Protein AF-A0A819YJ44-F1 (afdb_monomer_lite)

Structure (mmCIF, N/CA/C/O backbone):
data_AF-A0A819YJ44-F1
#
_entry.id   AF-A0A819YJ44-F1
#
loop_
_atom_site.group_PDB
_atom_site.id
_atom_site.type_symbol
_atom_site.label_atom_id
_atom_site.label_alt_id
_atom_site.label_comp_id
_atom_site.label_asym_id
_atom_site.label_entity_id
_atom_site.label_seq_id
_atom_site.pdbx_PDB_ins_code
_atom_site.Cartn_x
_atom_site.Cartn_y
_atom_site.Cartn_z
_atom_site.occupancy
_atom_site.B_iso_or_equiv
_atom_site.auth_seq_id
_atom_site.auth_comp_id
_atom_site.auth_asym_id
_atom_site.auth_atom_id
_atom_site.pdbx_PDB_model_num
ATOM 1 N N . MET A 1 1 ? -29.819 17.608 17.750 1.00 32.69 1 MET A N 1
ATOM 2 C CA . MET A 1 1 ? -30.001 16.929 19.052 1.00 32.69 1 MET A CA 1
ATOM 3 C C . MET A 1 1 ? -28.838 17.330 19.935 1.00 32.69 1 MET A C 1
ATOM 5 O O . MET A 1 1 ? -27.709 17.227 19.479 1.00 32.69 1 MET A O 1
ATOM 9 N N . ILE A 1 2 ? -29.112 17.886 21.115 1.00 25.38 2 ILE A N 1
ATOM 10 C CA . ILE A 1 2 ? -28.086 18.348 22.059 1.00 25.38 2 ILE A CA 1
ATOM 11 C C . ILE A 1 2 ? -27.349 17.105 22.568 1.00 25.38 2 ILE A C 1
ATOM 13 O O . ILE A 1 2 ? -27.968 16.227 23.162 1.00 25.38 2 ILE A O 1
ATOM 17 N N . VAL A 1 3 ? -26.062 16.992 22.245 1.00 29.11 3 VAL A N 1
ATOM 18 C CA . VAL A 1 3 ? -25.193 15.925 22.747 1.00 29.11 3 VAL A CA 1
ATOM 19 C C . VAL A 1 3 ? -24.776 16.339 24.156 1.00 29.11 3 VAL A C 1
ATOM 21 O O . VAL A 1 3 ? -24.096 17.350 24.314 1.00 29.11 3 VAL A O 1
ATOM 24 N N . ASN A 1 4 ? -25.252 15.611 25.167 1.00 36.81 4 ASN A N 1
ATOM 25 C CA . ASN A 1 4 ? -24.844 15.807 26.558 1.00 36.81 4 ASN A CA 1
ATOM 26 C C . ASN A 1 4 ? -23.360 15.450 26.748 1.00 36.81 4 ASN A C 1
ATOM 28 O O . ASN A 1 4 ? -22.785 14.692 25.965 1.00 36.81 4 ASN A O 1
ATOM 32 N N . ASP A 1 5 ? -22.751 16.009 27.794 1.00 37.88 5 ASP A N 1
ATOM 33 C CA . ASP A 1 5 ? -21.353 15.787 28.161 1.00 37.88 5 ASP A CA 1
ATOM 34 C C . ASP A 1 5 ? -21.098 14.302 28.528 1.00 37.88 5 ASP A C 1
ATOM 36 O O . ASP A 1 5 ? -21.662 13.803 29.507 1.00 37.88 5 ASP A O 1
ATOM 40 N N . PRO A 1 6 ? -20.230 13.575 27.794 1.00 41.34 6 PRO A N 1
ATOM 41 C CA . PRO A 1 6 ? -19.946 12.159 28.047 1.00 41.34 6 PRO A CA 1
ATOM 42 C C . PRO A 1 6 ? -19.244 11.878 29.391 1.00 41.34 6 PRO A C 1
ATOM 44 O O . PRO A 1 6 ? -19.090 10.711 29.769 1.00 41.34 6 PRO A O 1
ATOM 47 N N . THR A 1 7 ? -18.801 12.905 30.125 1.00 40.75 7 THR A N 1
ATOM 48 C CA . THR A 1 7 ? -18.284 12.753 31.497 1.00 40.75 7 THR A CA 1
ATOM 49 C C . THR A 1 7 ? -19.400 12.671 32.543 1.00 40.75 7 THR A C 1
ATOM 51 O O . THR A 1 7 ? -19.252 11.974 33.552 1.00 40.75 7 THR A O 1
ATOM 54 N N . GLU A 1 8 ? -20.549 13.299 32.287 1.00 42.69 8 GLU A N 1
ATOM 55 C CA . GLU A 1 8 ? -21.705 13.288 33.185 1.00 42.69 8 GLU A CA 1
ATOM 56 C C . GLU A 1 8 ? -22.447 11.946 33.124 1.00 42.69 8 GLU A C 1
ATOM 58 O O . GLU A 1 8 ? -22.851 11.409 34.157 1.00 42.69 8 GLU A O 1
ATOM 63 N N . ASP A 1 9 ?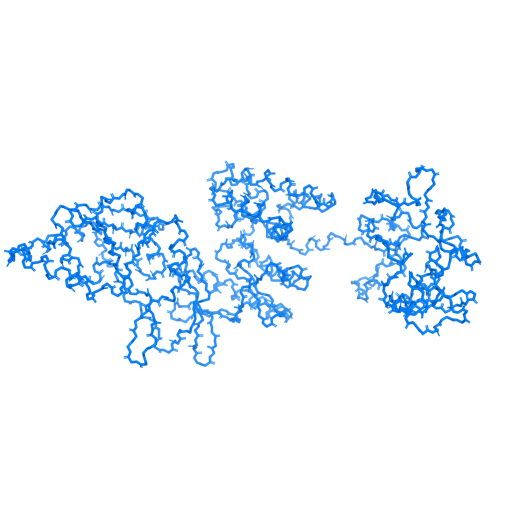 -22.485 11.316 31.946 1.00 47.03 9 ASP A N 1
ATOM 64 C CA . ASP A 1 9 ? -22.997 9.952 31.773 1.00 47.03 9 ASP A CA 1
ATOM 65 C C . ASP A 1 9 ? -22.186 8.923 32.570 1.00 47.03 9 ASP A C 1
ATOM 67 O O . ASP A 1 9 ? -22.764 8.055 33.222 1.00 47.03 9 ASP A O 1
ATOM 71 N N . PHE A 1 10 ? -20.854 9.041 32.611 1.00 46.16 10 PHE A N 1
ATOM 72 C CA . PHE A 1 10 ? -20.003 8.133 33.392 1.00 46.16 10 PHE A CA 1
ATOM 73 C C . PHE A 1 10 ? -20.275 8.240 34.899 1.00 46.16 10 PHE A C 1
ATOM 75 O O . PHE A 1 10 ? -20.336 7.233 35.608 1.00 46.16 10 PHE A O 1
ATOM 82 N N . LYS A 1 11 ? -20.502 9.460 35.390 1.00 45.78 11 LYS A N 1
ATOM 83 C CA . LYS A 1 11 ? -20.837 9.721 36.792 1.00 45.78 11 LYS A CA 1
ATOM 84 C C . LYS A 1 11 ? -22.245 9.222 37.144 1.00 45.78 11 LYS A C 1
ATOM 86 O O . LYS A 1 11 ? -22.407 8.533 38.146 1.00 45.78 11 LYS A O 1
ATOM 91 N N . ASN A 1 12 ? -23.227 9.457 36.273 1.00 46.62 12 ASN A N 1
ATOM 92 C CA . ASN A 1 12 ? -24.599 8.961 36.424 1.00 46.62 12 ASN A CA 1
ATOM 93 C C . ASN A 1 12 ? -24.676 7.427 36.390 1.00 46.62 12 ASN A C 1
ATOM 95 O O . ASN A 1 12 ? -25.443 6.818 37.137 1.00 46.62 12 ASN A O 1
ATOM 99 N N . ILE A 1 13 ? -23.836 6.793 35.569 1.00 46.38 13 ILE A N 1
ATOM 100 C CA . ILE A 1 13 ? -23.635 5.344 35.540 1.00 46.38 13 ILE A CA 1
ATOM 101 C C . ILE A 1 13 ? -23.104 4.864 36.906 1.00 46.38 13 ILE A C 1
ATOM 103 O O . ILE A 1 13 ? -23.692 3.963 37.507 1.00 46.38 13 ILE A O 1
ATOM 107 N N . ILE A 1 14 ? -22.072 5.517 37.459 1.00 45.47 14 ILE A N 1
ATOM 108 C CA . ILE A 1 14 ? -21.536 5.237 38.808 1.00 45.47 14 ILE A CA 1
ATOM 109 C C . ILE A 1 14 ? -22.587 5.431 39.915 1.00 45.47 14 ILE A C 1
ATOM 111 O O . ILE A 1 14 ? -22.664 4.614 40.839 1.00 45.47 14 ILE A O 1
ATOM 115 N N . ASP A 1 15 ? -23.450 6.436 39.812 1.00 45.44 15 ASP A N 1
ATOM 116 C CA . ASP A 1 15 ? -24.480 6.711 40.817 1.00 45.44 15 ASP A CA 1
ATOM 117 C C . ASP A 1 15 ? -25.657 5.718 40.749 1.00 45.44 15 ASP A C 1
ATOM 119 O O . ASP A 1 15 ? -26.111 5.208 41.783 1.00 45.44 15 ASP A O 1
ATOM 123 N N . ALA A 1 16 ? -26.096 5.333 39.545 1.00 43.88 16 ALA A N 1
ATOM 124 C CA . ALA A 1 16 ? -27.053 4.240 39.347 1.00 43.88 16 ALA A CA 1
ATOM 125 C C . ALA A 1 16 ? -26.501 2.909 39.895 1.00 43.88 16 ALA A C 1
ATOM 127 O O . ALA A 1 16 ? -27.213 2.140 40.553 1.00 43.88 16 ALA A O 1
ATOM 128 N N . PHE A 1 17 ? -25.197 2.685 39.721 1.00 41.00 17 PHE A N 1
ATOM 129 C CA . PHE A 1 17 ? -24.466 1.549 40.267 1.00 41.00 17 PHE A CA 1
ATOM 130 C C . PHE A 1 17 ? -24.429 1.537 41.810 1.00 41.00 17 PHE A C 1
ATOM 132 O O . PHE A 1 17 ? -24.534 0.472 42.429 1.00 41.00 17 PHE A O 1
ATOM 139 N N . VAL A 1 18 ? -24.307 2.685 42.482 1.00 40.09 18 VAL A N 1
ATOM 140 C CA . VAL A 1 18 ? -24.314 2.764 43.958 1.00 40.09 18 VAL A CA 1
ATOM 141 C C . VAL A 1 18 ? -25.650 2.290 44.547 1.00 40.09 18 VAL A C 1
ATOM 143 O O . VAL A 1 18 ? -25.655 1.590 45.566 1.00 40.09 18 VAL A O 1
ATOM 146 N N . LYS A 1 19 ? -26.771 2.585 43.884 1.00 44.44 19 LYS A N 1
ATOM 147 C CA . LYS A 1 19 ? -28.128 2.301 44.380 1.00 44.44 19 LYS A CA 1
ATOM 148 C C . LYS A 1 19 ? -28.474 0.804 44.440 1.00 44.44 19 LYS A C 1
ATOM 150 O O . LYS A 1 19 ? -29.127 0.379 45.388 1.00 44.44 19 LYS A O 1
ATOM 155 N N . ILE A 1 20 ? -27.994 0.002 43.486 1.00 40.47 20 ILE A N 1
ATOM 156 C CA . ILE A 1 20 ? -28.318 -1.438 43.349 1.00 40.47 20 ILE A CA 1
ATOM 157 C C . ILE A 1 20 ? -27.566 -2.312 44.375 1.00 40.47 20 ILE A C 1
ATOM 159 O O . ILE A 1 20 ? -28.017 -3.380 44.765 1.00 40.47 20 ILE A O 1
ATOM 163 N N . SER A 1 21 ? -26.423 -1.836 44.863 1.00 38.44 21 SER A N 1
ATOM 164 C CA . SER A 1 21 ? -25.442 -2.635 45.611 1.00 38.44 21 SER A CA 1
ATOM 165 C C . SER A 1 21 ? -25.675 -2.818 47.119 1.00 38.44 21 SER A C 1
ATOM 167 O O . SER A 1 21 ? -24.825 -3.388 47.799 1.00 38.44 21 SER A O 1
ATOM 169 N N . LYS A 1 22 ? -26.775 -2.304 47.675 1.00 47.81 22 LYS A N 1
ATOM 170 C CA . LYS A 1 22 ? -27.015 -2.294 49.132 1.00 47.81 22 LYS A CA 1
ATOM 171 C C . LYS A 1 22 ? -27.562 -3.618 49.704 1.00 47.81 22 LYS A C 1
ATOM 173 O O . LYS A 1 22 ? -27.943 -3.636 50.868 1.00 47.81 22 LYS A O 1
ATOM 178 N N . THR A 1 23 ? -27.634 -4.703 48.929 1.00 49.06 23 THR A N 1
ATOM 179 C CA . THR A 1 23 ? -28.519 -5.845 49.248 1.00 49.06 23 THR A CA 1
ATOM 180 C C . THR A 1 23 ? -27.879 -7.241 49.342 1.00 49.06 23 THR A C 1
ATOM 182 O O . THR A 1 23 ? -28.632 -8.193 49.525 1.00 49.06 23 THR A O 1
ATOM 185 N N . ARG A 1 24 ? -26.548 -7.435 49.260 1.00 49.00 24 ARG A N 1
ATOM 186 C CA . ARG A 1 24 ? -25.939 -8.794 49.306 1.00 49.00 24 ARG A CA 1
ATOM 187 C C . ARG A 1 24 ? -24.632 -8.905 50.108 1.00 49.00 24 ARG A C 1
ATOM 189 O O . ARG A 1 24 ? -23.922 -7.915 50.268 1.00 49.00 24 ARG A O 1
ATOM 196 N N . SER A 1 25 ? -24.340 -10.117 50.604 1.00 53.00 25 SER A N 1
ATOM 197 C CA . SER A 1 25 ? -23.188 -10.460 51.459 1.00 53.00 25 SER A CA 1
ATOM 198 C C . SER A 1 25 ? -21.931 -10.861 50.655 1.00 53.00 25 SER A C 1
ATOM 200 O O . SER A 1 25 ? -22.026 -11.467 49.589 1.00 53.00 25 SER A O 1
ATOM 202 N N . GLU A 1 26 ? -20.728 -10.545 51.150 1.00 44.69 26 GLU A N 1
ATOM 203 C CA . GLU A 1 26 ? -19.455 -10.723 50.414 1.00 44.69 26 GLU A CA 1
ATOM 204 C C . GLU A 1 26 ? -19.106 -12.192 50.081 1.00 44.69 26 GLU A C 1
ATOM 206 O O . GLU A 1 26 ? -18.538 -12.462 49.021 1.00 44.69 26 GLU A O 1
ATOM 211 N N . ASN A 1 27 ? -19.492 -13.153 50.929 1.00 47.44 27 ASN A N 1
ATOM 212 C CA . ASN A 1 27 ? -19.113 -14.568 50.782 1.00 47.44 27 ASN A CA 1
ATOM 213 C C . ASN A 1 27 ? -19.907 -15.310 49.695 1.00 47.44 27 ASN A C 1
ATOM 215 O O . ASN A 1 27 ? -19.327 -16.082 48.931 1.00 47.44 27 ASN A O 1
ATOM 219 N N . GLU A 1 28 ? -21.213 -15.054 49.579 1.00 54.12 28 GLU A N 1
ATOM 220 C CA . GLU A 1 28 ? -22.042 -15.604 48.491 1.00 54.12 28 GLU A CA 1
ATOM 221 C C . GLU A 1 28 ? -21.553 -15.088 47.136 1.00 54.12 28 GLU A C 1
ATOM 223 O O . GLU A 1 28 ? -21.461 -15.828 46.155 1.00 54.12 28 GLU A O 1
ATOM 228 N N . THR A 1 29 ? -21.131 -13.825 47.120 1.00 53.34 29 THR A N 1
ATOM 229 C CA . THR A 1 29 ? -20.695 -13.154 45.905 1.00 53.34 29 THR A CA 1
ATOM 230 C C . THR A 1 29 ? -19.343 -13.675 45.406 1.00 53.34 29 THR A C 1
ATOM 232 O O . THR A 1 29 ? -19.130 -13.696 44.202 1.00 53.34 29 THR A O 1
ATOM 235 N N . SER A 1 30 ? -18.440 -14.153 46.275 1.00 46.59 30 SER A N 1
ATOM 236 C CA . SER A 1 30 ? -17.127 -14.693 45.870 1.00 46.59 30 SER A CA 1
ATOM 237 C C . SER A 1 30 ? -17.207 -16.074 45.192 1.00 46.59 30 SER A C 1
ATOM 239 O O . SER A 1 30 ? -16.501 -16.318 44.212 1.00 46.59 30 SER A O 1
ATOM 241 N N . LEU A 1 31 ? -18.090 -16.966 45.655 1.00 56.47 31 LEU A N 1
ATOM 242 C CA . LEU A 1 31 ? -18.312 -18.276 45.023 1.00 56.47 31 LEU A CA 1
ATOM 243 C C . LEU A 1 31 ? -19.115 -18.144 43.718 1.00 56.47 31 LEU A C 1
ATOM 245 O O . LEU A 1 31 ? -18.795 -18.786 42.715 1.00 56.47 31 LEU A O 1
ATOM 249 N N . GLU A 1 32 ? -20.130 -17.274 43.709 1.00 54.31 32 GLU A N 1
ATOM 250 C CA . GLU A 1 32 ? -20.880 -16.919 42.501 1.00 54.31 32 GLU A CA 1
ATOM 251 C C . GLU A 1 32 ? -19.960 -16.237 41.474 1.00 54.31 32 GLU A C 1
ATOM 253 O O . GLU A 1 32 ? -20.043 -16.552 40.292 1.00 54.31 32 GLU A O 1
ATOM 258 N N . PHE A 1 33 ? -19.005 -15.408 41.918 1.00 49.88 33 PHE A N 1
ATOM 259 C CA . PHE A 1 33 ? -17.964 -14.777 41.095 1.00 49.88 33 PHE A CA 1
ATOM 260 C C . PHE A 1 33 ? -17.072 -15.798 40.383 1.00 49.88 33 PHE A C 1
ATOM 262 O O . PHE A 1 33 ? -16.877 -15.694 39.173 1.00 49.88 33 PHE A O 1
ATOM 269 N N . ASP A 1 34 ? -16.561 -16.815 41.082 1.00 52.28 34 ASP A N 1
ATOM 270 C CA . ASP A 1 34 ? -15.731 -17.845 40.446 1.00 52.28 34 ASP A CA 1
ATOM 271 C C . ASP A 1 34 ? -16.539 -18.738 39.487 1.00 52.28 34 ASP A C 1
ATOM 273 O O . ASP A 1 34 ? -16.013 -19.173 38.458 1.00 52.28 34 ASP A O 1
ATOM 277 N N . ASN A 1 35 ? -17.823 -18.974 39.770 1.00 55.66 35 ASN A N 1
ATOM 278 C CA . ASN A 1 35 ? -18.723 -19.710 38.879 1.00 55.66 35 ASN A CA 1
ATOM 279 C C . ASN A 1 35 ? -19.142 -18.881 37.653 1.00 55.66 35 ASN A C 1
ATOM 281 O O . ASN A 1 35 ? -19.182 -19.415 36.543 1.00 55.66 35 ASN A O 1
ATOM 285 N N . HIS A 1 36 ? -19.384 -17.577 37.814 1.00 50.72 36 HIS A N 1
ATOM 286 C CA . HIS A 1 36 ? -19.665 -16.663 36.707 1.00 50.72 36 HIS A CA 1
ATOM 287 C C . HIS A 1 36 ? -18.451 -16.492 35.810 1.00 50.72 36 HIS A C 1
ATOM 289 O O . HIS A 1 36 ? -18.590 -16.578 34.592 1.00 50.72 36 HIS A O 1
ATOM 295 N N . LEU A 1 37 ? -17.263 -16.344 36.404 1.00 44.88 37 LEU A N 1
ATOM 296 C CA . LEU A 1 37 ? -16.010 -16.376 35.670 1.00 44.88 37 LEU A CA 1
ATOM 297 C C . LEU A 1 37 ? -15.891 -17.675 34.891 1.00 44.88 37 LEU A C 1
ATOM 299 O O . LEU A 1 37 ? -15.650 -17.606 33.707 1.00 44.88 37 LEU A O 1
ATOM 303 N N . LYS A 1 38 ? -16.118 -18.856 35.472 1.00 49.31 38 LYS A N 1
ATOM 304 C CA . LYS A 1 38 ? -16.068 -20.123 34.712 1.00 49.31 38 LYS A CA 1
ATOM 305 C C . LYS A 1 38 ? -17.099 -20.202 33.575 1.00 49.31 38 LYS A C 1
ATOM 307 O O . LYS A 1 38 ? -16.804 -20.811 32.555 1.00 49.31 38 LYS A O 1
ATOM 312 N N . LYS A 1 39 ? -18.271 -19.576 33.734 1.00 46.00 39 LYS A N 1
ATOM 313 C CA . LYS A 1 39 ? -19.347 -19.530 32.728 1.00 46.00 39 LYS A CA 1
ATOM 314 C C . LYS A 1 39 ? -19.077 -18.533 31.588 1.00 46.00 39 LYS A C 1
ATOM 316 O O . LYS A 1 39 ? -19.486 -18.798 30.466 1.00 46.00 39 LYS A O 1
ATOM 321 N N . PHE A 1 40 ? -18.391 -17.420 31.866 1.00 41.50 40 PHE A N 1
ATOM 322 C CA . PHE A 1 40 ? -17.994 -16.397 30.881 1.00 41.50 40 PHE A CA 1
ATOM 323 C C . PHE A 1 40 ? -16.546 -16.571 30.356 1.00 41.50 40 PHE A C 1
ATOM 325 O O . PHE A 1 40 ? -16.212 -16.056 29.295 1.00 41.50 40 PHE A O 1
ATOM 332 N N . ASN A 1 41 ? -15.689 -17.343 31.041 1.00 38.19 41 ASN A N 1
ATOM 333 C CA . ASN A 1 41 ? -14.279 -17.615 30.695 1.00 38.19 41 ASN A CA 1
ATOM 334 C C . ASN A 1 41 ? -14.094 -18.628 29.553 1.00 38.19 41 ASN A C 1
ATOM 336 O O . ASN A 1 41 ? -12.985 -19.131 29.370 1.00 38.19 41 ASN A O 1
ATOM 340 N N . SER A 1 42 ? -15.106 -18.900 28.724 1.00 38.72 42 SER A N 1
ATOM 341 C CA . SER A 1 42 ? -14.782 -19.373 27.370 1.00 38.72 42 SER A CA 1
ATOM 342 C C . SER A 1 42 ? -14.017 -18.296 26.583 1.00 38.72 42 SER A C 1
ATOM 344 O O . SER A 1 42 ? -13.319 -18.626 25.627 1.00 38.72 42 SER A O 1
ATOM 346 N N . GLN A 1 43 ? -14.058 -17.032 27.027 1.00 40.94 43 GLN A N 1
ATOM 347 C CA . GLN A 1 43 ? -13.359 -15.918 26.397 1.00 40.94 43 GLN A CA 1
ATOM 348 C C . GLN A 1 43 ? -12.192 -15.406 27.260 1.00 40.94 43 GLN A C 1
ATOM 350 O O . GLN A 1 43 ? -12.318 -14.538 28.116 1.00 40.94 43 GLN A O 1
ATOM 355 N N . ILE A 1 44 ? -11.022 -15.969 26.936 1.00 39.91 44 ILE A N 1
ATOM 356 C CA . ILE A 1 44 ? -9.655 -15.473 27.170 1.00 39.91 44 ILE A CA 1
ATOM 357 C C . ILE A 1 44 ? -9.135 -15.559 28.617 1.00 39.91 44 ILE A C 1
ATOM 359 O O . ILE A 1 44 ? -9.060 -14.590 29.369 1.00 39.91 44 ILE A O 1
ATOM 363 N N . THR A 1 45 ? -8.587 -16.731 28.945 1.00 31.62 45 THR A N 1
ATOM 364 C CA . THR A 1 45 ? -7.471 -16.858 29.895 1.00 31.62 45 THR A CA 1
ATOM 365 C C . THR A 1 45 ? -6.185 -17.073 29.097 1.00 31.62 45 THR A C 1
ATOM 367 O O . THR A 1 45 ? -6.107 -18.022 28.324 1.00 31.62 45 THR A O 1
ATOM 370 N N . TYR A 1 46 ? -5.170 -16.220 29.274 1.00 34.88 46 TYR A N 1
ATOM 371 C CA . TYR A 1 46 ? -3.814 -16.522 28.803 1.00 34.88 46 TYR A CA 1
ATOM 372 C C . TYR A 1 46 ? -2.795 -16.313 29.920 1.00 34.88 46 TYR A C 1
ATOM 374 O O . TYR A 1 46 ? -2.799 -15.300 30.629 1.00 34.88 46 TYR A O 1
ATOM 382 N N . THR A 1 47 ? -1.939 -17.314 30.087 1.00 35.19 47 THR A N 1
ATOM 383 C CA . THR A 1 47 ? -0.887 -17.385 31.093 1.00 35.19 47 THR A CA 1
ATOM 384 C C . THR A 1 47 ? 0.474 -17.252 30.419 1.00 35.19 47 THR A C 1
ATOM 386 O O . THR A 1 47 ? 0.910 -18.185 29.759 1.00 35.19 47 THR A O 1
ATOM 389 N N . GLY A 1 48 ? 1.174 -16.148 30.688 1.00 35.31 48 GLY A N 1
ATOM 390 C CA . GLY A 1 48 ? 2.640 -16.107 30.640 1.00 35.31 48 GLY A CA 1
ATOM 391 C C . GLY A 1 48 ? 3.286 -15.385 29.453 1.00 35.31 48 GLY A C 1
ATOM 392 O O . GLY A 1 48 ? 3.197 -15.835 28.328 1.00 35.31 48 GLY A O 1
ATOM 393 N N . ASN A 1 49 ? 4.004 -14.310 29.799 1.00 40.31 49 ASN A N 1
ATOM 394 C CA . ASN A 1 49 ? 5.215 -13.735 29.201 1.00 40.31 49 ASN A CA 1
ATOM 395 C C . ASN A 1 49 ? 5.482 -13.897 27.688 1.00 40.31 49 ASN A C 1
ATOM 397 O O . ASN A 1 49 ? 6.348 -14.692 27.334 1.00 40.31 49 ASN A O 1
ATOM 401 N N . GLN A 1 50 ? 5.003 -12.949 26.869 1.00 37.00 50 GLN A N 1
ATOM 402 C CA . GLN A 1 50 ? 5.806 -12.272 25.834 1.00 37.00 50 GLN A CA 1
ATOM 403 C C . GLN A 1 50 ? 5.185 -10.930 25.375 1.00 37.00 50 GLN A C 1
ATOM 405 O O . GLN A 1 50 ? 3.985 -10.689 25.443 1.00 37.00 50 GLN A O 1
ATOM 410 N N . LYS A 1 51 ? 6.040 -9.969 24.993 1.00 44.78 51 LYS A N 1
ATOM 411 C CA . LYS A 1 51 ? 5.674 -8.580 24.642 1.00 44.78 51 LYS A CA 1
ATOM 412 C C . LYS A 1 51 ? 4.896 -8.522 23.321 1.00 44.78 51 LYS A C 1
ATOM 414 O O . LYS A 1 51 ? 5.405 -9.045 22.342 1.00 44.78 51 LYS A O 1
ATOM 419 N N . GLY A 1 52 ? 3.782 -7.779 23.264 1.00 42.22 52 GLY A N 1
ATOM 420 C CA . GLY A 1 52 ? 3.184 -7.165 22.055 1.00 42.22 52 GLY A CA 1
ATOM 421 C C . GLY A 1 52 ? 2.674 -8.100 20.944 1.00 42.22 52 GLY A C 1
ATOM 422 O O . GLY A 1 52 ? 1.506 -8.020 20.574 1.00 42.22 52 GLY A O 1
ATOM 423 N N . GLY A 1 53 ? 3.516 -9.007 20.446 1.00 40.94 53 GLY A N 1
ATOM 424 C CA . GLY A 1 53 ? 3.203 -9.988 19.407 1.00 40.94 53 GLY A CA 1
ATOM 425 C C . GLY A 1 53 ? 2.162 -11.027 19.820 1.00 40.94 53 GLY A C 1
ATOM 426 O O . GLY A 1 53 ? 1.496 -11.575 18.956 1.00 40.94 53 GLY A O 1
ATOM 427 N N . GLU A 1 54 ? 1.932 -11.247 21.119 1.00 43.19 54 GLU A N 1
ATOM 428 C CA . GLU A 1 54 ? 0.901 -12.182 21.590 1.00 43.19 54 GLU A CA 1
ATOM 429 C C . GLU A 1 54 ? -0.525 -11.689 21.315 1.00 43.19 54 GLU A C 1
ATOM 431 O O . GLU A 1 54 ? -1.398 -12.510 21.075 1.00 43.19 54 GLU A O 1
ATOM 436 N N . PHE A 1 55 ? -0.787 -10.375 21.276 1.00 45.25 55 PHE A N 1
ATOM 437 C CA . PHE A 1 55 ? -2.100 -9.882 20.837 1.00 45.25 55 PHE A CA 1
ATOM 438 C C . PHE A 1 55 ? -2.279 -10.104 19.336 1.00 45.25 55 PHE A C 1
ATOM 440 O O . PHE A 1 55 ? -3.304 -10.636 18.925 1.00 45.25 55 PHE A O 1
ATOM 447 N N . GLU A 1 56 ? -1.268 -9.780 18.523 1.00 40.47 56 GLU A N 1
ATOM 448 C CA . GLU A 1 56 ? -1.268 -10.105 17.091 1.00 40.47 56 GLU A CA 1
ATOM 449 C C . GLU A 1 56 ? -1.404 -11.609 16.832 1.00 40.47 56 GLU A C 1
ATOM 451 O O . GLU A 1 56 ? -2.018 -11.989 15.841 1.00 40.47 56 GLU A O 1
ATOM 456 N N . GLN A 1 57 ? -0.852 -12.456 17.704 1.00 41.12 57 GLN A N 1
ATOM 457 C CA . GLN A 1 57 ? -0.946 -13.907 17.614 1.00 41.12 57 GLN A CA 1
ATOM 458 C C . GLN A 1 57 ? -2.297 -14.437 18.110 1.00 41.12 57 GLN A C 1
ATOM 460 O O . GLN A 1 57 ? -2.892 -15.259 17.436 1.00 41.12 57 GLN A O 1
ATOM 465 N N . ILE A 1 58 ? -2.875 -13.895 19.187 1.00 42.66 58 ILE A N 1
ATOM 466 C CA . ILE A 1 58 ? -4.268 -14.163 19.591 1.00 42.66 58 ILE A CA 1
ATOM 467 C C . ILE A 1 58 ? -5.229 -13.777 18.461 1.00 42.66 58 ILE A C 1
ATOM 469 O O . ILE A 1 58 ? -6.187 -14.492 18.204 1.00 42.66 58 ILE A O 1
ATOM 473 N N . PHE A 1 59 ? -4.961 -12.684 17.750 1.00 44.88 59 PHE A N 1
ATOM 474 C CA . PHE A 1 59 ? -5.752 -12.244 16.605 1.00 44.88 59 PHE A CA 1
ATOM 475 C C . PHE A 1 59 ? -5.477 -13.003 15.293 1.00 44.88 59 PHE A C 1
ATOM 477 O O . PHE A 1 59 ? -6.323 -12.923 14.400 1.00 44.88 59 PHE A O 1
ATOM 484 N N . ARG A 1 60 ? -4.310 -13.655 15.152 1.00 40.59 60 ARG A N 1
ATOM 485 C CA . ARG A 1 60 ? -3.921 -14.498 14.001 1.00 40.59 60 ARG A CA 1
ATOM 486 C C . ARG A 1 60 ? -4.367 -15.949 14.177 1.00 40.59 60 ARG A C 1
ATOM 488 O O . ARG A 1 60 ? -4.992 -16.498 13.279 1.00 40.59 60 ARG A O 1
ATOM 495 N N . ASP A 1 61 ? -4.064 -16.542 15.327 1.00 40.56 61 ASP A N 1
ATOM 496 C CA . ASP A 1 61 ? -4.290 -17.957 15.650 1.00 40.56 61 ASP A CA 1
ATOM 497 C C . ASP A 1 61 ? -5.728 -18.219 16.097 1.00 40.56 61 ASP A C 1
ATOM 499 O O . ASP A 1 61 ? -6.220 -19.344 15.997 1.00 40.56 61 ASP A O 1
ATOM 503 N N . LYS A 1 62 ? -6.433 -17.188 16.575 1.00 38.88 62 LYS A N 1
ATOM 504 C CA . LYS A 1 62 ? -7.877 -17.264 16.762 1.00 38.88 62 LYS A CA 1
ATOM 505 C C . LYS A 1 62 ? -8.544 -16.489 15.643 1.00 38.88 62 LYS A C 1
ATOM 507 O O . LYS A 1 62 ? -8.518 -15.257 15.626 1.00 38.88 62 LYS A O 1
ATOM 512 N N . GLN A 1 63 ? -9.201 -17.225 14.740 1.00 37.84 63 GLN A N 1
ATOM 513 C CA . GLN A 1 63 ? -10.385 -16.684 14.077 1.00 37.84 63 GLN A CA 1
ATOM 514 C C . GLN A 1 63 ? -11.191 -15.969 15.174 1.00 37.84 63 GLN A C 1
ATOM 516 O O . GLN A 1 63 ? -11.361 -16.567 16.244 1.00 37.84 63 GLN A O 1
ATOM 521 N N . PRO A 1 64 ? -11.590 -14.693 14.993 1.00 33.50 64 PRO A N 1
ATOM 522 C CA . PRO A 1 64 ? -12.402 -14.007 15.997 1.00 33.50 64 PRO A CA 1
ATOM 523 C C . PRO A 1 64 ? -13.536 -14.945 16.410 1.00 33.50 64 PRO A C 1
ATOM 525 O O . PRO A 1 64 ? -13.983 -15.680 15.544 1.00 33.50 64 PRO A O 1
ATOM 528 N N . ASP A 1 65 ? -13.936 -14.997 17.683 1.00 33.44 65 ASP A N 1
ATOM 529 C CA . ASP A 1 65 ? -14.863 -16.028 18.180 1.00 33.44 65 ASP A CA 1
ATOM 530 C C . ASP A 1 65 ? -16.070 -16.238 17.247 1.00 33.44 65 ASP A C 1
ATOM 532 O O . ASP A 1 65 ? -17.054 -15.504 17.274 1.00 33.44 65 ASP A O 1
ATOM 536 N N . PHE A 1 66 ? -15.936 -17.259 16.406 1.00 31.97 66 PHE A N 1
ATOM 537 C CA . PHE A 1 66 ? -16.861 -17.722 15.390 1.00 31.97 66 PHE A CA 1
ATOM 538 C C . PHE A 1 66 ? -16.534 -19.196 15.208 1.00 31.97 66 PHE A C 1
ATOM 540 O O . PHE A 1 66 ? -15.750 -19.590 14.349 1.00 31.97 66 PHE A O 1
ATOM 547 N N . THR A 1 67 ? -17.117 -20.037 16.052 1.00 23.95 67 THR A N 1
ATOM 548 C CA . THR A 1 67 ? -17.335 -21.418 15.639 1.00 23.95 67 THR A CA 1
ATOM 549 C C . THR A 1 67 ? -18.737 -21.506 15.073 1.00 23.95 67 THR A C 1
ATOM 551 O O . THR A 1 67 ? -19.727 -21.121 15.692 1.00 23.95 67 THR A O 1
ATOM 554 N N . TRP A 1 68 ? -18.745 -21.955 13.826 1.00 31.81 68 TRP A N 1
ATOM 555 C CA . TRP A 1 68 ? -19.873 -22.281 12.982 1.00 31.81 68 TRP A CA 1
ATOM 556 C C . TRP A 1 68 ? -20.973 -23.001 13.776 1.00 31.81 68 TRP A C 1
ATOM 558 O O . TRP A 1 68 ? -20.797 -24.114 14.266 1.00 31.81 68 TRP A O 1
ATOM 568 N N . SER A 1 69 ? -22.120 -22.347 13.889 1.00 27.28 69 SER A N 1
ATOM 569 C CA . SER A 1 69 ? -23.394 -22.962 14.227 1.00 27.28 69 SER A CA 1
ATOM 570 C C . SER A 1 69 ? -24.414 -22.276 13.339 1.00 27.28 69 SER A C 1
ATOM 572 O O . SER A 1 69 ? -24.587 -21.059 13.415 1.00 27.28 69 SER A O 1
ATOM 574 N N . ILE A 1 70 ? -25.064 -23.060 12.482 1.00 35.59 70 ILE A N 1
ATOM 575 C CA . ILE A 1 70 ? -26.058 -22.642 11.483 1.00 35.59 70 ILE A CA 1
ATOM 576 C C . ILE A 1 70 ? -27.277 -21.928 12.121 1.00 35.59 70 ILE A C 1
ATOM 578 O O . ILE A 1 70 ? -28.204 -21.541 11.421 1.00 35.59 70 ILE A O 1
ATOM 582 N N . THR A 1 71 ? -27.294 -21.671 13.435 1.00 35.16 71 THR A N 1
ATOM 583 C CA . THR A 1 71 ? -28.470 -21.112 14.115 1.00 35.16 71 THR A CA 1
ATOM 584 C C . THR A 1 71 ? -28.245 -19.949 15.085 1.00 35.16 71 THR A C 1
ATOM 586 O O . THR A 1 71 ? -29.239 -19.459 15.608 1.00 35.16 71 THR A O 1
ATOM 589 N N . THR A 1 72 ? -27.033 -19.425 15.321 1.00 35.19 72 THR A N 1
ATOM 590 C CA . THR A 1 72 ? -26.884 -18.212 16.171 1.00 35.19 72 THR A CA 1
ATOM 591 C C . THR A 1 72 ? -25.691 -17.335 15.777 1.00 35.19 72 THR A C 1
ATOM 593 O O . THR A 1 72 ? -24.542 -17.674 16.047 1.00 35.19 72 THR A O 1
ATOM 596 N N . GLN A 1 73 ? -25.985 -16.181 15.172 1.00 37.06 73 GLN A N 1
ATOM 597 C CA . GLN A 1 73 ? -25.042 -15.130 14.773 1.00 37.06 73 GLN A CA 1
ATOM 598 C C . GLN A 1 73 ? -24.374 -14.460 15.986 1.00 37.06 73 GLN A C 1
ATOM 600 O O . GLN A 1 73 ? -25.041 -13.743 16.730 1.00 37.06 73 GLN A O 1
ATOM 605 N N . PHE A 1 74 ? -23.055 -14.581 16.144 1.00 34.84 74 PHE A N 1
ATOM 606 C CA . PHE A 1 74 ? -22.292 -13.653 16.985 1.00 34.84 74 PHE A CA 1
ATOM 607 C C . PHE A 1 74 ? -21.020 -13.232 16.278 1.00 34.84 74 PHE A C 1
ATOM 609 O O . PHE A 1 74 ? -20.129 -14.042 16.068 1.00 34.84 74 PHE A O 1
ATOM 616 N N . TYR A 1 75 ? -20.969 -11.949 15.911 1.00 40.56 75 TYR A N 1
ATOM 617 C CA . TYR A 1 75 ? -19.847 -11.381 15.190 1.00 40.56 75 TYR A CA 1
ATOM 618 C C . TYR A 1 75 ? -18.730 -10.882 16.124 1.00 40.56 75 TYR A C 1
ATOM 620 O O . TYR A 1 75 ? -19.026 -10.395 17.214 1.00 40.56 75 TYR A O 1
ATOM 628 N N . ALA A 1 76 ? -17.463 -10.918 15.674 1.00 37.97 76 ALA A N 1
ATOM 629 C CA . ALA A 1 76 ? -16.252 -10.328 16.303 1.00 37.97 76 ALA A CA 1
ATOM 630 C C . ALA A 1 76 ? -16.413 -8.912 16.917 1.00 37.97 76 ALA A C 1
ATOM 632 O O . ALA A 1 76 ? -15.588 -8.444 17.695 1.00 37.97 76 ALA A O 1
ATOM 633 N N . TRP A 1 77 ? -17.487 -8.233 16.537 1.00 46.44 77 TRP A N 1
ATOM 634 C CA . TRP A 1 77 ? -17.915 -6.870 16.815 1.00 46.44 77 TRP A CA 1
ATOM 635 C C . TRP A 1 77 ? -18.535 -6.739 18.218 1.00 46.44 77 TRP A C 1
ATOM 637 O O . TRP A 1 77 ? -18.777 -5.639 18.715 1.00 46.44 77 TRP A O 1
ATOM 647 N N . ASN A 1 78 ? -18.776 -7.875 18.877 1.00 47.38 78 ASN A N 1
ATOM 648 C CA . ASN A 1 78 ? -19.397 -7.975 20.193 1.00 47.38 78 ASN A CA 1
ATOM 649 C C . ASN A 1 78 ? -18.399 -7.999 21.357 1.00 47.38 78 ASN A C 1
ATOM 651 O O . ASN A 1 78 ? -18.809 -8.266 22.486 1.00 47.38 78 ASN A O 1
ATOM 655 N N . ILE A 1 79 ? -17.109 -7.711 21.138 1.00 49.62 79 ILE A N 1
ATOM 656 C CA . ILE A 1 79 ? -16.179 -7.629 22.267 1.00 49.62 79 ILE A CA 1
ATOM 657 C C . ILE A 1 79 ? -16.381 -6.293 22.976 1.00 49.62 79 ILE A C 1
ATOM 659 O O . ILE A 1 79 ? -16.000 -5.214 22.516 1.00 49.62 79 ILE A O 1
ATOM 663 N N . VAL A 1 80 ? -17.054 -6.390 24.112 1.00 53.72 80 VAL A N 1
ATOM 664 C CA . VAL A 1 80 ? -17.387 -5.258 24.975 1.00 53.72 80 VAL A CA 1
ATOM 665 C C . VAL A 1 80 ? -16.554 -5.305 26.255 1.00 53.72 80 VAL A C 1
ATOM 667 O O . VAL A 1 80 ? -16.621 -4.406 27.085 1.00 53.72 80 VAL A O 1
ATOM 670 N N . THR A 1 81 ? -15.769 -6.364 26.471 1.00 58.03 81 THR A N 1
ATOM 671 C CA . THR A 1 81 ? -15.252 -6.626 27.809 1.00 58.03 81 THR A CA 1
ATOM 672 C C . THR A 1 81 ? -13.986 -7.475 27.790 1.00 58.03 81 THR A C 1
ATOM 674 O O . THR A 1 81 ? -14.045 -8.683 27.591 1.00 58.03 81 THR A O 1
ATOM 677 N N . ILE A 1 82 ? -12.831 -6.860 28.063 1.00 56.44 82 ILE A N 1
ATOM 678 C CA . ILE A 1 82 ? -11.668 -7.617 28.548 1.00 56.44 82 ILE A CA 1
ATOM 679 C C . ILE A 1 82 ? -11.771 -7.707 30.060 1.00 56.44 82 ILE A C 1
ATOM 681 O O . ILE A 1 82 ? -11.966 -6.684 30.709 1.00 56.44 82 ILE A O 1
ATOM 685 N N . ILE A 1 83 ? -11.604 -8.922 30.586 1.00 58.56 83 ILE A N 1
ATOM 686 C CA . ILE A 1 83 ? -11.353 -9.220 31.995 1.00 58.56 83 ILE A CA 1
ATOM 687 C C . ILE A 1 83 ? -10.100 -10.090 32.045 1.00 58.56 83 ILE A C 1
ATOM 689 O O . ILE A 1 83 ? -10.139 -11.281 31.752 1.00 58.56 83 ILE A O 1
ATOM 693 N N . LYS A 1 84 ? -8.967 -9.505 32.434 1.00 66.88 84 LYS A N 1
ATOM 694 C CA . LYS A 1 84 ? -7.748 -10.279 32.704 1.00 66.88 84 LYS A CA 1
ATOM 695 C C . LYS A 1 84 ? -7.690 -10.618 34.188 1.00 66.88 84 LYS A C 1
ATOM 697 O O . LYS A 1 84 ? -7.596 -9.715 35.019 1.00 66.88 84 LYS A O 1
ATOM 702 N N . LYS A 1 85 ? -7.714 -11.914 34.504 1.00 63.72 85 LYS A N 1
ATOM 703 C CA . LYS A 1 85 ? -7.550 -12.454 35.861 1.00 63.72 85 LYS A CA 1
ATOM 704 C C . LYS A 1 85 ? -6.073 -12.715 36.156 1.00 63.72 85 LYS A C 1
ATOM 706 O O . LYS A 1 85 ? -5.426 -13.477 35.438 1.00 63.72 85 LYS A O 1
ATOM 711 N N . LYS A 1 86 ? -5.547 -12.149 37.246 1.00 66.44 86 LYS A N 1
ATOM 712 C CA . LYS A 1 86 ? -4.190 -12.446 37.742 1.00 66.44 86 LYS A CA 1
ATOM 713 C C . LYS A 1 86 ? -4.150 -12.702 39.246 1.00 66.44 86 LYS A C 1
ATOM 715 O O . LYS A 1 86 ? -4.981 -12.207 39.992 1.00 66.44 86 LYS A O 1
ATOM 720 N N . LYS A 1 87 ? -3.156 -13.484 39.685 1.00 65.25 87 LYS A N 1
ATOM 721 C CA . LYS A 1 87 ? -2.865 -13.714 41.114 1.00 65.25 87 LYS A CA 1
ATOM 722 C C . LYS A 1 87 ? -1.967 -12.632 41.736 1.00 65.25 87 LYS A C 1
ATOM 724 O O . LYS A 1 87 ? -1.965 -12.491 42.952 1.00 65.25 87 LYS A O 1
ATOM 729 N N . ASN A 1 88 ? -1.231 -11.882 40.914 1.00 78.06 88 ASN A N 1
ATOM 730 C CA . ASN A 1 88 ? -0.278 -10.856 41.353 1.00 78.06 88 ASN A CA 1
ATOM 731 C C . ASN A 1 88 ? -0.843 -9.445 41.134 1.00 78.06 88 ASN A C 1
ATOM 733 O O . ASN A 1 88 ? -1.875 -9.278 40.481 1.00 78.06 88 ASN A O 1
ATOM 737 N N . ASP A 1 89 ? -0.153 -8.432 41.658 1.00 82.00 89 ASP A N 1
ATOM 738 C CA . ASP A 1 89 ? -0.496 -7.026 41.436 1.00 82.00 89 ASP A CA 1
ATOM 739 C C . ASP A 1 89 ? -0.507 -6.659 39.947 1.00 82.00 89 ASP A C 1
ATOM 741 O O . ASP A 1 89 ? 0.300 -7.152 39.152 1.00 82.00 89 ASP A O 1
ATOM 745 N N . LEU A 1 90 ? -1.472 -5.815 39.571 1.00 80.88 90 LEU A N 1
ATOM 746 C CA . LEU A 1 90 ? -1.633 -5.331 38.203 1.00 80.88 90 LEU A CA 1
ATOM 747 C C . LEU A 1 90 ? -0.523 -4.328 37.886 1.00 80.88 90 LEU A C 1
ATOM 749 O O . LEU A 1 90 ? -0.351 -3.331 38.586 1.00 80.88 90 LEU A O 1
ATOM 753 N N . THR A 1 91 ? 0.225 -4.590 36.818 1.00 86.00 91 THR A N 1
ATOM 754 C CA . THR A 1 91 ? 1.344 -3.730 36.406 1.00 86.00 91 THR A CA 1
ATOM 755 C C . THR A 1 91 ? 0.873 -2.587 35.504 1.00 86.00 91 THR A C 1
ATOM 757 O O . THR A 1 91 ? -0.109 -2.724 34.775 1.00 86.00 91 THR A O 1
ATOM 760 N N . THR A 1 92 ? 1.606 -1.469 35.485 1.00 85.94 92 THR A N 1
ATOM 761 C CA . THR A 1 92 ? 1.355 -0.348 34.555 1.00 85.94 92 THR A CA 1
ATOM 762 C C . THR A 1 92 ? 1.336 -0.801 33.097 1.00 85.94 92 THR A C 1
ATOM 764 O O . THR A 1 92 ? 0.466 -0.386 32.340 1.00 85.94 92 THR A O 1
ATOM 767 N N . ASN A 1 93 ? 2.224 -1.726 32.725 1.00 80.38 93 ASN A N 1
ATOM 768 C CA . ASN A 1 93 ? 2.267 -2.312 31.386 1.00 80.38 93 ASN A CA 1
ATOM 769 C C . ASN A 1 93 ? 0.952 -3.012 30.994 1.00 80.38 93 ASN A C 1
ATOM 771 O O . ASN A 1 93 ? 0.530 -2.945 29.846 1.00 80.38 93 ASN A O 1
ATOM 775 N N . GLU A 1 94 ? 0.274 -3.669 31.932 1.00 80.94 94 GLU A N 1
ATOM 776 C CA . GLU A 1 94 ? -0.994 -4.352 31.645 1.00 80.94 94 GLU A CA 1
ATOM 777 C C . GLU A 1 94 ? -2.153 -3.387 31.467 1.00 80.94 94 GLU A C 1
ATOM 779 O O . GLU A 1 94 ? -3.017 -3.617 30.624 1.00 80.94 94 GLU A O 1
ATOM 784 N N . ILE A 1 95 ? -2.150 -2.297 32.232 1.00 84.31 95 ILE A N 1
ATOM 785 C CA . ILE A 1 95 ? -3.110 -1.211 32.056 1.00 84.31 95 ILE A CA 1
ATOM 786 C C . ILE A 1 95 ? -2.913 -0.591 30.669 1.00 84.31 95 ILE A C 1
ATOM 788 O O . ILE A 1 95 ? -3.885 -0.458 29.930 1.00 84.31 95 ILE A O 1
ATOM 792 N N . SER A 1 96 ? -1.667 -0.309 30.269 1.00 81.62 96 SER A N 1
ATOM 793 C CA . SER A 1 96 ? -1.355 0.186 28.922 1.00 81.62 96 SER A CA 1
ATOM 794 C C . SER A 1 96 ? -1.812 -0.780 27.826 1.00 81.62 96 SER A C 1
ATOM 796 O O . SER A 1 96 ? -2.412 -0.347 26.848 1.00 81.62 96 SER A O 1
ATOM 798 N N . GLN A 1 97 ? -1.602 -2.090 28.000 1.00 79.69 97 GLN A N 1
ATOM 799 C CA . GLN A 1 97 ? -2.084 -3.108 27.057 1.00 79.69 97 GLN A CA 1
ATOM 800 C C . GLN A 1 97 ? -3.614 -3.122 26.939 1.00 79.69 97 GLN A C 1
ATOM 802 O O . GLN A 1 97 ? -4.138 -3.207 25.831 1.00 79.69 97 GLN A O 1
ATOM 807 N N . MET A 1 98 ? -4.338 -3.022 28.059 1.00 85.56 98 MET A N 1
ATOM 808 C CA . MET A 1 98 ? -5.799 -2.913 28.038 1.00 85.56 98 MET A CA 1
ATOM 809 C C . MET A 1 98 ? -6.248 -1.649 27.296 1.00 85.56 98 MET A C 1
ATOM 811 O O . MET A 1 98 ? -7.159 -1.727 26.480 1.00 85.56 98 MET A O 1
ATOM 815 N N . LEU A 1 99 ? -5.632 -0.493 27.559 1.00 85.00 99 LEU A N 1
ATOM 816 C CA . LEU A 1 99 ? -6.012 0.766 26.910 1.00 85.00 99 LEU A CA 1
ATOM 817 C C . LEU A 1 99 ? -5.749 0.749 25.400 1.00 85.00 99 LEU A C 1
ATOM 819 O O . LEU A 1 99 ? -6.614 1.177 24.638 1.00 85.00 99 LEU A O 1
ATOM 823 N N . GLU A 1 100 ? -4.613 0.204 24.960 1.00 77.75 100 GLU A N 1
ATOM 824 C CA . GLU A 1 100 ? -4.330 0.018 23.530 1.00 77.75 100 GLU A CA 1
ATOM 825 C C . GLU A 1 100 ? -5.325 -0.948 22.880 1.00 77.75 100 GLU A C 1
ATOM 827 O O . GLU A 1 100 ? -5.806 -0.694 21.778 1.00 77.75 100 GLU A O 1
ATOM 832 N N . TYR A 1 101 ? -5.727 -2.011 23.579 1.00 79.69 101 TYR A N 1
ATOM 833 C CA . TYR A 1 101 ? -6.787 -2.884 23.087 1.00 79.69 101 TYR A CA 1
ATOM 834 C C . TYR A 1 101 ? -8.130 -2.152 22.949 1.00 79.69 101 TYR A C 1
ATOM 836 O O . TYR A 1 101 ? -8.799 -2.269 21.925 1.00 79.69 101 TYR A O 1
ATOM 844 N N . LEU A 1 102 ? -8.535 -1.370 23.954 1.00 83.12 102 LEU A N 1
ATOM 845 C CA . LEU A 1 102 ? -9.786 -0.607 23.907 1.00 83.12 102 LEU A CA 1
ATOM 846 C C . LEU A 1 102 ? -9.780 0.422 22.777 1.00 83.12 102 LEU A C 1
ATOM 848 O O . LEU A 1 102 ? -10.771 0.547 22.062 1.00 83.12 102 LEU A O 1
ATOM 852 N N . LYS A 1 103 ? -8.652 1.106 22.573 1.00 83.31 103 LYS A N 1
ATOM 853 C CA . LYS A 1 103 ? -8.419 1.973 21.414 1.00 83.31 103 LYS A CA 1
ATOM 854 C C . LYS A 1 103 ? -8.636 1.211 20.114 1.00 83.31 103 LYS A C 1
ATOM 856 O O . LYS A 1 103 ? -9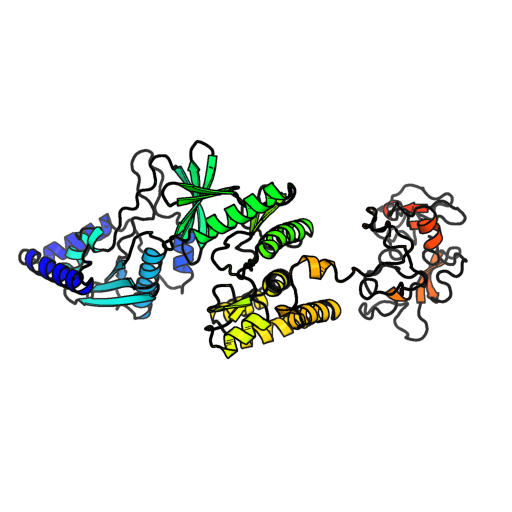.399 1.689 19.282 1.00 83.31 103 LYS A O 1
ATOM 861 N N . MET A 1 104 ? -8.047 0.023 19.962 1.00 74.06 104 MET A N 1
ATOM 862 C CA . MET A 1 104 ? -8.269 -0.803 18.774 1.00 74.06 104 MET A CA 1
ATOM 863 C C . MET A 1 104 ? -9.750 -1.132 18.580 1.00 74.06 104 MET A C 1
ATOM 865 O O . MET A 1 104 ? -10.244 -0.968 17.471 1.00 74.06 104 MET A O 1
ATOM 869 N N . ILE A 1 105 ? -10.483 -1.528 19.631 1.00 77.44 105 ILE A N 1
ATOM 870 C CA . ILE A 1 105 ? -11.926 -1.797 19.510 1.00 77.44 105 ILE A CA 1
ATOM 871 C C . ILE A 1 105 ? -12.672 -0.570 18.986 1.00 77.44 105 ILE A C 1
ATOM 873 O O . ILE A 1 105 ? -13.509 -0.696 18.091 1.00 77.44 105 ILE A O 1
ATOM 877 N N . VAL A 1 106 ? -12.384 0.603 19.556 1.00 80.06 106 VAL A N 1
ATOM 878 C CA . VAL A 1 106 ? -12.986 1.859 19.108 1.00 80.06 106 VAL A CA 1
ATOM 879 C C . VAL A 1 106 ? -12.644 2.094 17.643 1.00 80.06 106 VAL A C 1
ATOM 881 O O . VAL A 1 106 ? -13.563 2.328 16.881 1.00 80.06 106 VAL A O 1
ATOM 884 N N . GLN A 1 107 ? -11.380 1.953 17.227 1.00 74.81 107 GLN A N 1
ATOM 885 C CA . GLN A 1 107 ? -10.931 2.177 15.843 1.00 74.81 107 GLN A CA 1
ATOM 886 C C . GLN A 1 107 ? -11.599 1.268 14.807 1.00 74.81 107 GLN A C 1
ATOM 888 O O . GLN A 1 107 ? -11.841 1.714 13.688 1.00 74.81 107 GLN A O 1
ATOM 893 N N . ILE A 1 108 ? -11.850 0.004 15.156 1.00 64.75 108 ILE A N 1
ATOM 894 C CA . ILE A 1 108 ? -12.375 -0.995 14.215 1.00 64.75 108 ILE A CA 1
ATOM 895 C C . ILE A 1 108 ? -13.906 -1.072 14.193 1.00 64.75 108 ILE A C 1
ATOM 897 O O . ILE A 1 108 ? -14.453 -1.764 13.338 1.00 64.75 108 ILE A O 1
ATOM 901 N N . SER A 1 109 ? -14.590 -0.436 15.151 1.00 73.06 109 SER A N 1
ATOM 902 C CA . SER A 1 109 ? -16.049 -0.490 15.289 1.00 73.06 109 SER A CA 1
ATOM 903 C C . SER A 1 109 ? -16.667 0.821 14.800 1.00 73.06 109 SER A C 1
ATOM 905 O O . SER A 1 109 ? -16.623 1.808 15.543 1.00 73.06 109 SER A O 1
ATOM 907 N N . PRO A 1 110 ? -17.285 0.843 13.604 1.00 66.19 110 PRO A N 1
ATOM 908 C CA . PRO A 1 110 ? -17.967 2.021 13.087 1.00 66.19 110 PRO A CA 1
ATOM 909 C C . PRO A 1 110 ? -18.974 2.532 14.106 1.00 66.19 110 PRO A C 1
ATOM 911 O O . PRO A 1 110 ? -19.614 1.745 14.803 1.00 66.19 110 PRO A O 1
ATOM 914 N N . GLU A 1 111 ? -19.094 3.856 14.196 1.00 75.88 111 GLU A N 1
ATOM 915 C CA . GLU A 1 111 ? -20.018 4.560 15.101 1.00 75.88 111 GLU A CA 1
ATOM 916 C C . GLU A 1 111 ? -19.683 4.457 16.599 1.00 75.88 111 GLU A C 1
ATOM 918 O O . GLU A 1 111 ? -20.257 5.192 17.406 1.00 75.88 111 GLU A O 1
ATOM 923 N N . ARG A 1 112 ? -18.720 3.617 16.998 1.00 83.88 112 ARG A N 1
ATOM 924 C CA . ARG A 1 112 ? -18.280 3.534 18.391 1.00 83.88 112 ARG A CA 1
ATOM 925 C C . ARG A 1 112 ? -17.426 4.752 18.748 1.00 83.88 112 ARG A C 1
ATOM 927 O O . ARG A 1 112 ? -16.353 4.962 18.190 1.00 83.88 112 ARG A O 1
ATOM 934 N N . THR A 1 113 ? -17.877 5.536 19.726 1.00 85.88 113 THR A N 1
ATOM 935 C CA . THR A 1 113 ? -17.148 6.717 20.227 1.00 85.88 113 THR A CA 1
ATOM 936 C C . THR A 1 113 ? -16.285 6.421 21.455 1.00 85.88 113 THR A C 1
ATOM 938 O O . THR A 1 113 ? -15.363 7.178 21.752 1.00 85.88 113 THR A O 1
ATOM 941 N N . TYR A 1 114 ? -16.536 5.316 22.162 1.00 89.56 114 TYR A N 1
ATOM 942 C CA . TYR A 1 114 ? -15.716 4.861 23.285 1.00 89.56 114 TYR A CA 1
ATOM 943 C C . TYR A 1 114 ? -15.829 3.348 23.510 1.00 89.56 114 TYR A C 1
ATOM 945 O O . TYR A 1 114 ? -16.745 2.706 23.007 1.00 89.56 114 TYR A O 1
ATOM 953 N N . ALA A 1 115 ? -14.902 2.771 24.272 1.00 86.81 115 ALA A N 1
ATOM 954 C CA . ALA A 1 115 ? -14.969 1.396 24.762 1.00 86.81 115 ALA A CA 1
ATOM 955 C C . ALA A 1 115 ? -14.465 1.328 26.205 1.00 86.81 115 ALA A C 1
ATOM 957 O O . ALA A 1 115 ? -13.509 2.026 26.557 1.00 86.81 115 ALA A O 1
ATOM 958 N N . ILE A 1 116 ? -15.081 0.471 27.023 1.00 84.94 116 ILE A N 1
ATOM 959 C CA . ILE A 1 116 ? -14.701 0.255 28.425 1.00 84.94 116 ILE A CA 1
ATOM 960 C C . ILE A 1 116 ? -14.213 -1.185 28.625 1.00 84.94 116 ILE A C 1
ATOM 962 O O . ILE A 1 116 ? -14.815 -2.133 28.132 1.00 84.94 116 ILE A O 1
ATOM 966 N N . GLY A 1 117 ? -13.118 -1.357 29.362 1.00 85.56 117 GLY A N 1
ATOM 967 C CA . GLY A 1 117 ? -12.539 -2.653 29.725 1.00 85.56 117 GLY A CA 1
ATOM 968 C C . GLY A 1 117 ? -12.164 -2.718 31.200 1.00 85.56 117 GLY A C 1
ATOM 969 O O . GLY A 1 117 ? -12.174 -1.702 31.895 1.00 85.56 117 GLY A O 1
ATOM 970 N N . CYS A 1 118 ? -11.835 -3.918 31.684 1.00 84.25 118 CYS A N 1
ATOM 971 C CA . CYS A 1 118 ? -11.566 -4.172 33.094 1.00 84.25 118 CYS A CA 1
ATOM 972 C C . CYS A 1 118 ? -10.373 -5.132 33.313 1.00 84.25 118 CYS A C 1
ATOM 974 O O . CYS A 1 118 ? -10.205 -6.149 32.650 1.00 84.25 118 CYS A O 1
ATOM 976 N N . LEU A 1 119 ? -9.553 -4.875 34.328 1.00 83.75 119 LEU A N 1
ATOM 977 C CA . LEU A 1 119 ? -8.527 -5.790 34.835 1.00 83.75 119 LEU A CA 1
ATOM 978 C C . LEU A 1 119 ? -8.774 -6.036 36.318 1.00 83.75 119 LEU A C 1
ATOM 980 O O . LEU A 1 119 ? -9.084 -5.102 37.053 1.00 83.75 119 LEU A O 1
ATOM 984 N N . THR A 1 120 ? -8.605 -7.271 36.790 1.00 81.06 120 THR A N 1
ATOM 985 C CA . THR A 1 120 ? -8.723 -7.557 38.224 1.00 81.06 120 THR A CA 1
ATOM 986 C C . THR A 1 120 ? -7.745 -8.625 38.700 1.00 81.06 120 THR A C 1
ATOM 988 O O . THR A 1 120 ? -7.447 -9.600 38.006 1.00 81.06 120 THR A O 1
ATOM 991 N N . ASN A 1 121 ? -7.249 -8.443 39.922 1.00 79.06 121 ASN A N 1
ATOM 992 C CA . ASN A 1 121 ? -6.447 -9.430 40.640 1.00 79.06 121 ASN A CA 1
ATOM 993 C C . ASN A 1 121 ? -7.101 -9.884 41.956 1.00 79.06 121 ASN A C 1
ATOM 995 O O . ASN A 1 121 ? -6.398 -10.305 42.872 1.00 79.06 121 ASN A O 1
ATOM 999 N N . TYR A 1 122 ? -8.428 -9.755 42.074 1.00 72.69 122 TYR A N 1
ATOM 1000 C CA . TYR A 1 122 ? -9.229 -9.999 43.287 1.00 72.69 122 TYR A CA 1
ATOM 1001 C C . TYR A 1 122 ? -9.049 -9.007 44.440 1.00 72.69 122 TYR A C 1
ATOM 1003 O O . TYR A 1 122 ? -9.968 -8.860 45.241 1.00 72.69 122 TYR A O 1
ATOM 1011 N N . LYS A 1 123 ? -7.912 -8.312 44.528 1.00 78.56 123 LYS A N 1
ATOM 1012 C CA . LYS A 1 123 ? -7.681 -7.252 45.526 1.00 78.56 123 LYS A CA 1
ATOM 1013 C C . LYS A 1 123 ? -8.060 -5.876 44.998 1.00 78.56 123 LYS A C 1
ATOM 1015 O O . LYS A 1 123 ? -8.623 -5.063 45.719 1.00 78.56 123 LYS A O 1
ATOM 1020 N N . ASP A 1 124 ? -7.769 -5.656 43.725 1.00 80.94 124 ASP A N 1
ATOM 1021 C CA . ASP A 1 124 ? -8.048 -4.446 42.981 1.00 80.94 124 ASP A CA 1
ATOM 1022 C C . ASP A 1 124 ? -8.816 -4.776 41.695 1.00 80.94 124 ASP A C 1
ATOM 1024 O O . ASP A 1 124 ? -8.679 -5.851 41.091 1.00 80.94 124 ASP A O 1
ATOM 1028 N N . ILE A 1 125 ? -9.614 -3.807 41.258 1.00 83.38 125 ILE A N 1
ATOM 1029 C CA . ILE A 1 125 ? -10.216 -3.769 39.931 1.00 83.38 125 ILE A CA 1
ATOM 1030 C C . ILE A 1 125 ? -9.875 -2.429 39.283 1.00 83.38 125 ILE A C 1
ATOM 1032 O O . ILE A 1 125 ? -9.970 -1.371 39.912 1.00 83.38 125 ILE A O 1
ATOM 1036 N N . ILE A 1 126 ? -9.413 -2.487 38.040 1.00 86.44 126 ILE A N 1
ATOM 1037 C CA . ILE A 1 126 ? -9.019 -1.330 37.246 1.00 86.44 126 ILE A CA 1
ATOM 1038 C C . ILE A 1 126 ? -9.869 -1.327 35.992 1.00 86.44 126 ILE A C 1
ATOM 1040 O O . ILE A 1 126 ? -9.821 -2.268 35.207 1.00 86.44 126 ILE A O 1
ATOM 1044 N N . PHE A 1 127 ? -10.610 -0.252 35.796 1.00 86.75 127 PHE A N 1
ATOM 1045 C CA . PHE A 1 127 ? -11.349 0.010 34.579 1.00 86.75 127 PHE A CA 1
ATOM 1046 C C . PHE A 1 127 ? -10.539 0.944 33.696 1.00 86.75 127 PHE A C 1
ATOM 1048 O O . PHE A 1 127 ? -9.929 1.898 34.181 1.00 86.75 127 PHE A O 1
ATOM 1055 N N . GLY A 1 128 ? -10.538 0.660 32.403 1.00 89.12 128 GLY A N 1
ATOM 1056 C CA . GLY A 1 128 ? -10.028 1.556 31.379 1.00 89.12 128 GLY A CA 1
ATOM 1057 C C . GLY A 1 128 ? -11.164 1.975 30.471 1.00 89.12 128 GLY A C 1
ATOM 1058 O O . GLY A 1 128 ? -12.016 1.155 30.137 1.00 89.12 128 GLY A O 1
ATOM 1059 N N . LYS A 1 129 ? -11.158 3.232 30.047 1.00 90.00 129 LYS A N 1
ATOM 1060 C CA . LYS A 1 129 ? -12.022 3.742 28.988 1.00 90.00 129 LYS A CA 1
ATOM 1061 C C . LYS A 1 129 ? -11.143 4.401 27.939 1.00 90.00 129 LYS A C 1
ATOM 1063 O O . LYS A 1 129 ? -10.310 5.239 28.274 1.00 90.00 129 LYS A O 1
ATOM 1068 N N . ALA A 1 130 ? -11.320 4.006 26.686 1.00 90.06 130 ALA A N 1
ATOM 1069 C CA . ALA A 1 130 ? -10.746 4.698 25.541 1.00 90.06 130 ALA A CA 1
ATOM 1070 C C . ALA A 1 130 ? -11.882 5.412 24.810 1.00 90.06 130 ALA A C 1
ATOM 1072 O O . ALA A 1 130 ? -12.870 4.771 24.466 1.00 90.06 130 ALA A O 1
ATOM 1073 N N . THR A 1 131 ? -11.743 6.712 24.576 1.00 90.75 131 THR A N 1
ATOM 1074 C CA . THR A 1 131 ? -12.730 7.555 23.885 1.00 90.75 131 THR A CA 1
ATOM 1075 C C . THR A 1 131 ? -12.059 8.216 22.688 1.00 90.75 131 THR A C 1
ATOM 1077 O O . THR A 1 131 ? -10.925 8.674 22.815 1.00 90.75 131 THR A O 1
ATOM 1080 N N . ILE A 1 132 ? -12.738 8.302 21.544 1.00 88.00 132 ILE A N 1
ATOM 1081 C CA . ILE A 1 132 ? -12.276 9.078 20.388 1.00 88.00 132 ILE A CA 1
ATOM 1082 C C . ILE A 1 132 ? -13.040 10.405 20.307 1.00 88.00 132 ILE A C 1
ATOM 1084 O O . ILE A 1 132 ? -14.263 10.429 20.190 1.00 88.00 132 ILE A O 1
ATOM 1088 N N . ILE A 1 133 ? -12.317 11.524 20.384 1.00 86.62 133 ILE A N 1
ATOM 1089 C CA . ILE A 1 133 ? -12.861 12.884 20.262 1.00 86.62 133 ILE A CA 1
ATOM 1090 C C . ILE A 1 133 ? -12.003 13.630 19.243 1.00 86.62 133 ILE A C 1
ATOM 1092 O O . ILE A 1 133 ? -10.792 13.741 19.421 1.00 86.62 133 ILE A O 1
ATOM 1096 N N . ASN A 1 134 ? -12.611 14.140 18.168 1.00 83.81 134 ASN A N 1
ATOM 1097 C CA . ASN A 1 134 ? -11.907 14.857 17.094 1.00 83.81 134 ASN A CA 1
ATOM 1098 C C . ASN A 1 134 ? -10.688 14.081 16.552 1.00 83.81 134 ASN A C 1
ATOM 1100 O O . ASN A 1 134 ? -9.592 14.627 16.445 1.00 83.81 134 ASN A O 1
ATOM 1104 N N . ASN A 1 135 ? -10.866 12.783 16.276 1.00 78.44 135 ASN A N 1
ATOM 1105 C CA . ASN A 1 135 ? -9.813 11.849 15.846 1.00 78.44 135 ASN A CA 1
ATOM 1106 C C . ASN A 1 135 ? -8.637 11.669 16.828 1.00 78.44 135 ASN A C 1
ATOM 1108 O O . ASN A 1 135 ? -7.640 11.041 16.476 1.00 78.44 135 ASN A O 1
ATOM 1112 N N . LYS A 1 136 ? -8.741 12.167 18.065 1.00 85.12 136 LYS A N 1
ATOM 1113 C CA . LYS A 1 136 ? -7.749 11.963 19.124 1.00 85.12 136 LYS A CA 1
ATOM 1114 C C . LYS A 1 136 ? -8.297 11.029 20.193 1.00 85.12 136 LYS A C 1
ATOM 1116 O O . LYS A 1 136 ? -9.463 11.121 20.575 1.00 85.12 136 LYS A O 1
ATOM 1121 N N . PHE A 1 137 ? -7.443 10.125 20.664 1.00 88.19 137 PHE A N 1
ATOM 1122 C CA . PHE A 1 137 ? -7.788 9.195 21.732 1.00 88.19 137 PHE A CA 1
ATOM 1123 C C . PHE A 1 137 ? -7.539 9.818 23.098 1.00 88.19 137 PHE A C 1
ATOM 1125 O O . PHE A 1 137 ? -6.430 10.262 23.389 1.00 88.19 137 PHE A O 1
ATOM 1132 N N . ASN A 1 138 ? -8.567 9.776 23.936 1.00 93.50 138 ASN A N 1
ATOM 1133 C CA . ASN A 1 138 ? -8.500 10.111 25.347 1.00 93.50 138 ASN A CA 1
ATOM 1134 C C . ASN A 1 138 ? -8.682 8.837 26.169 1.00 93.50 138 ASN A C 1
ATOM 1136 O O . ASN A 1 138 ? -9.552 8.015 25.870 1.00 93.50 138 ASN A O 1
ATOM 1140 N N . TYR A 1 139 ? -7.868 8.692 27.210 1.00 94.12 139 TYR A N 1
ATOM 1141 C CA . TYR A 1 139 ? -7.881 7.525 28.082 1.00 94.12 139 TYR A CA 1
ATOM 1142 C C . TYR A 1 139 ? -8.247 7.930 29.501 1.00 94.12 139 TYR A C 1
ATOM 1144 O O . TYR A 1 139 ? -7.678 8.871 30.051 1.00 94.12 139 TYR A O 1
ATOM 1152 N N . GLU A 1 140 ? -9.159 7.182 30.106 1.00 93.25 140 GLU A N 1
ATOM 1153 C CA . GLU A 1 140 ? -9.550 7.346 31.501 1.00 93.25 140 GLU A CA 1
ATOM 1154 C C . GLU A 1 140 ? -9.300 6.023 32.232 1.00 93.25 140 GLU A C 1
ATOM 1156 O O . GLU A 1 140 ? -9.610 4.945 31.717 1.00 93.25 140 GLU A O 1
ATOM 1161 N N . ILE A 1 141 ? -8.716 6.096 33.430 1.00 91.88 141 ILE A N 1
ATOM 1162 C CA . ILE A 1 141 ? -8.467 4.932 34.285 1.00 91.88 141 ILE A CA 1
ATOM 1163 C C . ILE A 1 141 ? -9.192 5.151 35.606 1.00 91.88 141 ILE A C 1
ATOM 1165 O O . ILE A 1 141 ? -8.995 6.169 36.268 1.00 91.88 141 ILE A O 1
ATOM 1169 N N . PHE A 1 142 ? -9.978 4.164 36.022 1.00 88.94 142 PHE A N 1
ATOM 1170 C CA . PHE A 1 142 ? -10.652 4.168 37.313 1.00 88.94 142 PHE A CA 1
ATOM 1171 C C . PHE A 1 142 ? -10.241 2.939 38.122 1.00 88.94 142 PHE A C 1
ATOM 1173 O O . PHE A 1 142 ? -10.328 1.812 37.640 1.00 88.94 142 PHE A O 1
ATOM 1180 N N . LYS A 1 143 ? -9.790 3.141 39.364 1.00 90.38 143 LYS A N 1
ATOM 1181 C CA . LYS A 1 143 ? -9.393 2.058 40.273 1.00 90.38 143 LYS A CA 1
ATOM 1182 C C . LYS A 1 143 ? -10.383 1.960 41.427 1.00 90.38 143 LYS A C 1
ATOM 1184 O O . LYS A 1 143 ? -10.657 2.956 42.091 1.00 90.38 143 LYS A O 1
ATOM 1189 N N . SER A 1 144 ? -10.853 0.749 41.713 1.00 84.00 144 SER A N 1
ATOM 1190 C CA . SER A 1 144 ? -11.674 0.462 42.889 1.00 84.00 144 SER A CA 1
ATOM 1191 C C . SER A 1 144 ? -11.072 -0.663 43.725 1.00 84.00 144 SER A C 1
ATOM 1193 O O . SER A 1 144 ? -10.497 -1.617 43.204 1.00 84.00 144 SER A O 1
ATOM 1195 N N . LYS A 1 145 ? -11.226 -0.534 45.046 1.00 80.25 145 LYS A N 1
ATOM 1196 C CA . LYS A 1 145 ? -10.867 -1.564 46.031 1.00 80.25 145 LYS A CA 1
ATOM 1197 C C . LYS A 1 145 ? -12.033 -2.507 46.345 1.00 80.25 145 LYS A C 1
ATOM 1199 O O . LYS A 1 145 ? -11.821 -3.570 46.910 1.00 80.25 145 LYS A O 1
ATOM 1204 N N . ASN A 1 146 ? -13.269 -2.143 45.986 1.00 82.62 146 ASN A N 1
ATOM 1205 C CA . ASN A 1 146 ? -14.440 -2.998 46.198 1.00 82.62 146 ASN A CA 1
ATOM 1206 C C . ASN A 1 146 ? -14.662 -3.900 44.976 1.00 82.62 146 ASN A C 1
ATOM 1208 O O . ASN A 1 146 ? -15.585 -3.700 44.184 1.00 82.62 146 ASN A O 1
ATOM 1212 N N . VAL A 1 147 ? -13.745 -4.853 44.800 1.00 73.56 147 VAL A N 1
ATOM 1213 C CA . VAL A 1 147 ? -13.619 -5.664 43.581 1.00 73.56 147 VAL A CA 1
ATOM 1214 C C . VAL A 1 147 ? -14.900 -6.403 43.248 1.00 73.56 147 VAL A C 1
ATOM 1216 O O . VAL A 1 147 ? -15.381 -6.313 42.126 1.00 73.56 147 VAL A O 1
ATOM 1219 N N . ILE A 1 148 ? -15.468 -7.099 44.227 1.00 69.81 148 ILE A N 1
ATOM 1220 C CA . ILE A 1 148 ? -16.630 -7.965 44.036 1.00 69.81 148 ILE A CA 1
ATOM 1221 C C . ILE A 1 148 ? -17.836 -7.153 43.548 1.00 69.81 148 ILE A C 1
ATOM 1223 O O . ILE A 1 148 ? -18.452 -7.492 42.538 1.00 69.81 148 ILE A O 1
ATOM 1227 N N . LYS A 1 149 ? -18.145 -6.047 44.234 1.00 73.38 149 LYS A N 1
ATOM 1228 C CA . LYS A 1 149 ? -19.280 -5.184 43.900 1.00 73.38 149 LYS A CA 1
ATOM 1229 C C . LYS A 1 149 ? -19.119 -4.531 42.529 1.00 73.38 149 LYS A C 1
ATOM 1231 O O . LYS A 1 149 ? -20.061 -4.544 41.741 1.00 73.38 149 LYS A O 1
ATOM 1236 N N . GLU A 1 150 ? -17.953 -3.949 42.249 1.00 69.19 150 GLU A N 1
ATOM 1237 C CA . GLU A 1 150 ? -17.699 -3.267 40.973 1.00 69.19 150 GLU A CA 1
ATOM 1238 C C . GLU A 1 150 ? -17.618 -4.236 39.795 1.00 69.19 150 GLU A C 1
ATOM 1240 O O . GLU A 1 150 ? -18.111 -3.939 38.709 1.00 69.19 150 GLU A O 1
ATOM 1245 N N . TYR A 1 151 ? -17.095 -5.435 40.018 1.00 68.00 151 TYR A N 1
ATOM 1246 C CA . TYR A 1 151 ? -17.104 -6.482 39.012 1.00 68.00 151 TYR A CA 1
ATOM 1247 C C . TYR A 1 151 ? -18.520 -6.943 38.665 1.00 68.00 151 TYR A C 1
ATOM 1249 O O . TYR A 1 151 ? -18.868 -7.053 37.490 1.00 68.00 151 TYR A O 1
ATOM 1257 N N . TRP A 1 152 ? -19.358 -7.184 39.678 1.00 69.81 152 TRP A N 1
ATOM 1258 C CA . TRP A 1 152 ? -20.726 -7.652 39.459 1.00 69.81 152 TRP A CA 1
ATOM 1259 C C . TRP A 1 152 ? -21.543 -6.633 38.659 1.00 69.81 152 TRP A C 1
ATOM 1261 O O . TRP A 1 152 ? -22.248 -7.001 37.722 1.00 69.81 152 TRP A O 1
ATOM 1271 N N . LYS A 1 153 ? -21.379 -5.342 38.967 1.00 66.88 153 LYS A N 1
ATOM 1272 C CA . LYS A 1 153 ? -21.963 -4.234 38.197 1.00 66.88 153 LYS A CA 1
ATOM 1273 C C . LYS A 1 153 ? -21.518 -4.239 36.743 1.00 66.88 153 LYS A C 1
ATOM 1275 O O . LYS A 1 153 ? -22.343 -4.084 35.852 1.00 66.88 153 LYS A O 1
ATOM 1280 N N . PHE A 1 154 ? -20.222 -4.414 36.517 1.00 70.19 154 PHE A N 1
ATOM 1281 C CA . PHE A 1 154 ? -19.649 -4.404 35.183 1.00 70.19 154 PHE A CA 1
ATOM 1282 C C . PHE A 1 154 ? -20.154 -5.576 34.332 1.00 70.19 154 PHE A C 1
ATOM 1284 O O . PHE A 1 154 ? -20.565 -5.356 33.198 1.00 70.19 154 PHE A O 1
ATOM 1291 N N . LEU A 1 155 ? -20.235 -6.786 34.899 1.00 69.31 155 LEU A N 1
ATOM 1292 C CA . LEU A 1 155 ? -20.786 -7.960 34.209 1.00 69.31 155 LEU A CA 1
ATOM 1293 C C . LEU A 1 155 ? -22.263 -7.821 33.818 1.00 69.31 155 LEU A C 1
ATOM 1295 O O . LEU A 1 155 ? -22.687 -8.401 32.823 1.00 69.31 155 LEU A O 1
ATOM 1299 N N . HIS A 1 156 ? -23.048 -7.087 34.606 1.00 70.69 156 HIS A N 1
ATOM 1300 C CA . HIS A 1 156 ? -24.483 -6.893 34.372 1.00 70.69 156 HIS A CA 1
ATOM 1301 C C . HIS A 1 156 ? -24.798 -5.556 33.692 1.00 70.69 156 HIS A C 1
ATOM 1303 O O . HIS A 1 156 ? -25.967 -5.201 33.526 1.00 70.69 156 HIS A O 1
ATOM 1309 N N . CYS A 1 157 ? -23.771 -4.793 33.319 1.00 70.19 157 CYS A N 1
ATOM 1310 C CA . CYS A 1 157 ? -23.943 -3.528 32.634 1.00 70.19 157 CYS A CA 1
ATOM 1311 C C . CYS A 1 157 ? -24.545 -3.777 31.247 1.00 70.19 157 CYS A C 1
ATOM 1313 O O . CYS A 1 157 ? -24.126 -4.691 30.534 1.00 70.19 157 CYS A O 1
ATOM 1315 N N . ASN A 1 158 ? -25.521 -2.958 30.845 1.00 75.56 158 ASN A N 1
ATOM 1316 C CA . ASN A 1 158 ? -26.009 -3.009 29.471 1.00 75.56 158 ASN A CA 1
ATOM 1317 C C . ASN A 1 158 ? -24.825 -2.704 28.530 1.00 75.56 158 ASN A C 1
ATOM 1319 O O . ASN A 1 158 ? -24.164 -1.680 28.734 1.00 75.56 158 ASN A O 1
ATOM 1323 N N . PRO A 1 159 ? -24.563 -3.540 27.506 1.00 76.19 159 PRO A N 1
ATOM 1324 C CA . PRO A 1 159 ? -23.439 -3.352 26.595 1.00 76.19 159 PRO A CA 1
ATOM 1325 C C . PRO A 1 159 ? -23.336 -1.938 26.017 1.00 76.19 159 PRO A C 1
ATOM 1327 O O . PRO A 1 159 ? -22.227 -1.443 25.824 1.00 76.19 159 PRO A O 1
ATOM 1330 N N . ILE A 1 160 ? -24.466 -1.259 25.789 1.00 74.62 160 ILE A N 1
ATOM 1331 C CA . ILE A 1 160 ? -24.500 0.106 25.247 1.00 74.62 160 ILE A CA 1
ATOM 1332 C C . ILE A 1 160 ? -23.708 1.083 26.127 1.00 74.62 160 ILE A C 1
ATOM 1334 O O . ILE A 1 160 ? -22.956 1.905 25.608 1.00 74.62 160 ILE A O 1
ATOM 1338 N N . TYR A 1 161 ? -23.792 0.955 27.454 1.00 79.56 161 TYR A N 1
ATOM 1339 C CA . TYR A 1 161 ? -23.041 1.800 28.394 1.00 79.56 161 TYR A CA 1
ATOM 1340 C C . TYR A 1 161 ? -21.546 1.472 28.454 1.00 79.56 161 TYR A C 1
ATOM 1342 O O . TYR A 1 161 ? -20.756 2.246 28.986 1.00 79.56 161 TYR A O 1
ATOM 1350 N N . LEU A 1 162 ? -21.143 0.319 27.924 1.00 78.50 162 LEU A N 1
ATOM 1351 C CA . LEU A 1 162 ? -19.742 -0.063 27.760 1.00 78.50 162 LEU A CA 1
ATOM 1352 C C . LEU A 1 162 ? -19.197 0.363 26.382 1.00 78.50 162 LEU A C 1
ATOM 1354 O O . LEU A 1 162 ? -18.079 -0.005 26.009 1.00 78.50 162 LEU A O 1
ATOM 1358 N N . GLY A 1 163 ? -19.982 1.151 25.639 1.00 74.31 163 GLY A N 1
ATOM 1359 C CA . GLY A 1 163 ? -19.662 1.632 24.302 1.00 74.31 163 GLY A CA 1
ATOM 1360 C C . GLY A 1 163 ? -20.075 0.671 23.190 1.00 74.31 163 GLY A C 1
ATOM 1361 O O . GLY A 1 163 ? -19.665 0.852 22.048 1.00 74.31 163 GLY A O 1
ATOM 1362 N N . HIS A 1 164 ? -20.866 -0.369 23.476 1.00 75.94 164 HIS A N 1
ATOM 1363 C CA . HIS A 1 164 ? -21.387 -1.236 22.420 1.00 75.94 164 HIS A CA 1
ATOM 1364 C C . HIS A 1 164 ? -22.372 -0.467 21.544 1.00 75.94 164 HIS A C 1
ATOM 1366 O O . HIS A 1 164 ? -23.379 0.057 22.013 1.00 75.94 164 HIS A O 1
ATOM 1372 N N . VAL A 1 165 ? -22.086 -0.443 20.250 1.00 69.75 165 VAL A N 1
ATOM 1373 C CA . VAL A 1 165 ? -23.029 -0.000 19.232 1.00 69.75 165 VAL A CA 1
ATOM 1374 C C . VAL A 1 165 ? -23.411 -1.239 18.444 1.00 69.75 165 VAL A C 1
ATOM 1376 O O . VAL A 1 165 ? -22.536 -1.981 17.985 1.00 69.75 165 VAL A O 1
ATOM 1379 N N . LYS A 1 166 ? -24.716 -1.499 18.325 1.00 66.81 166 LYS A N 1
ATOM 1380 C CA . LYS A 1 166 ? -25.219 -2.596 17.500 1.00 66.81 166 LYS A CA 1
ATOM 1381 C C . LYS A 1 166 ? -25.007 -2.221 16.036 1.00 66.81 166 LYS A C 1
ATOM 1383 O O . LYS A 1 166 ? -25.856 -1.583 15.428 1.00 66.81 166 LYS A O 1
ATOM 1388 N N . PHE A 1 167 ? -23.870 -2.627 15.490 1.00 68.25 167 PHE A N 1
ATOM 1389 C CA . PHE A 1 167 ? -23.581 -2.481 14.074 1.00 68.25 167 PHE A CA 1
ATOM 1390 C C . PHE A 1 167 ? -24.426 -3.481 13.274 1.00 68.25 167 PHE A C 1
ATOM 1392 O O . PHE A 1 167 ? -24.262 -4.694 13.425 1.00 68.25 167 PHE A O 1
ATOM 1399 N N . SER A 1 168 ? -25.370 -2.989 12.469 1.00 69.81 168 SER A N 1
ATOM 1400 C CA . SER A 1 168 ? -26.195 -3.829 11.598 1.00 69.81 168 SER A CA 1
ATOM 1401 C C . SER A 1 168 ? -25.571 -3.915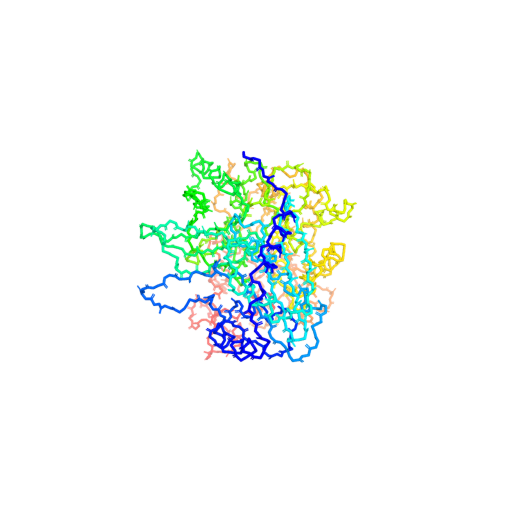 10.213 1.00 69.81 168 SER A C 1
ATOM 1403 O O . SER A 1 168 ? -25.626 -2.965 9.434 1.00 69.81 168 SER A O 1
ATOM 1405 N N . ILE A 1 169 ? -24.998 -5.074 9.908 1.00 76.62 169 ILE A N 1
ATOM 1406 C CA . ILE A 1 169 ? -24.668 -5.441 8.533 1.00 76.62 169 ILE A CA 1
ATOM 1407 C C . ILE A 1 169 ? -25.993 -5.743 7.810 1.00 76.62 169 ILE A C 1
ATOM 1409 O O . ILE A 1 169 ? -26.861 -6.382 8.416 1.00 76.62 169 ILE A O 1
ATOM 1413 N N . PRO A 1 170 ? -26.182 -5.284 6.561 1.00 80.75 170 PRO A N 1
ATOM 1414 C CA . PRO A 1 170 ? -27.371 -5.609 5.780 1.00 80.75 170 PRO A CA 1
ATOM 1415 C C . PRO A 1 170 ? -27.605 -7.126 5.737 1.00 80.75 170 PRO A C 1
ATOM 1417 O O . PRO A 1 170 ? -26.663 -7.890 5.541 1.00 80.75 170 PRO A O 1
ATOM 1420 N N . GLU A 1 171 ? -28.849 -7.581 5.921 1.00 82.62 171 GLU A N 1
ATOM 1421 C CA . GLU A 1 171 ? -29.179 -9.020 6.041 1.00 82.62 171 GLU A CA 1
ATOM 1422 C C . GLU A 1 171 ? -28.783 -9.849 4.808 1.00 82.62 171 GLU A C 1
ATOM 1424 O O . GLU A 1 171 ? -28.620 -11.062 4.883 1.00 82.62 171 GLU A O 1
ATOM 1429 N N . ASN A 1 172 ? -28.616 -9.184 3.668 1.00 88.81 172 ASN A N 1
ATOM 1430 C CA . ASN A 1 172 ? -28.220 -9.763 2.391 1.00 88.81 172 ASN A CA 1
ATOM 1431 C C . ASN A 1 172 ? -26.695 -9.848 2.189 1.00 88.81 172 ASN A C 1
ATOM 1433 O O . ASN A 1 172 ? -26.266 -10.324 1.138 1.00 88.81 172 ASN A O 1
ATOM 1437 N N . PHE A 1 173 ? -25.878 -9.385 3.140 1.00 88.06 173 PHE A N 1
ATOM 1438 C CA . PHE A 1 173 ? -24.425 -9.544 3.092 1.00 88.06 173 PHE A CA 1
ATOM 1439 C C . PHE A 1 173 ? -24.009 -10.793 3.866 1.00 88.06 173 PHE A C 1
ATOM 1441 O O . PHE A 1 173 ? -24.178 -10.883 5.084 1.00 88.06 173 PHE A O 1
ATOM 1448 N N . GLN A 1 174 ? -23.378 -11.733 3.172 1.00 89.00 174 GLN A N 1
ATOM 1449 C CA . GLN A 1 174 ? -22.766 -12.896 3.796 1.00 89.00 174 GLN A CA 1
ATOM 1450 C C . GLN A 1 174 ? -21.267 -12.643 3.975 1.00 89.00 174 GLN A C 1
ATOM 1452 O O . GLN A 1 174 ? -20.516 -12.593 3.007 1.00 89.00 174 GLN A O 1
ATOM 1457 N N . ILE A 1 175 ? -20.813 -12.453 5.216 1.00 86.56 175 ILE A N 1
ATOM 1458 C CA . ILE A 1 175 ? -19.382 -12.283 5.510 1.00 86.56 175 ILE A CA 1
ATOM 1459 C C . ILE A 1 175 ? -18.692 -13.646 5.464 1.00 86.56 175 ILE A C 1
ATOM 1461 O O . ILE A 1 175 ? -19.025 -14.529 6.252 1.00 86.56 175 ILE A O 1
ATOM 1465 N N . ASN A 1 176 ? -17.700 -13.783 4.585 1.00 85.44 176 ASN A N 1
ATOM 1466 C CA . ASN A 1 176 ? -17.004 -15.042 4.335 1.00 85.44 176 ASN A CA 1
ATOM 1467 C C . ASN A 1 176 ? -15.636 -15.102 5.033 1.00 85.44 176 ASN A C 1
ATOM 1469 O O . ASN A 1 176 ? -15.343 -16.070 5.730 1.00 85.44 176 ASN A O 1
ATOM 1473 N N . LEU A 1 177 ? -14.789 -14.081 4.856 1.00 87.12 177 LEU A N 1
ATOM 1474 C CA . LEU A 1 177 ? -13.394 -14.102 5.317 1.00 87.12 177 LEU A CA 1
ATOM 1475 C C . LEU A 1 177 ? -12.917 -12.703 5.726 1.00 87.12 177 LEU A C 1
ATOM 1477 O O . LEU A 1 177 ? -13.315 -11.712 5.130 1.00 87.12 177 LEU A O 1
ATOM 1481 N N . LEU A 1 178 ? -12.033 -12.599 6.719 1.00 84.19 178 LEU A N 1
ATOM 1482 C CA . LEU A 1 178 ? -11.279 -11.367 6.971 1.00 84.19 178 LEU A CA 1
ATOM 1483 C C . LEU A 1 178 ? -10.074 -11.320 6.018 1.00 84.19 178 LEU A C 1
ATOM 1485 O O . LEU A 1 178 ? -9.180 -12.153 6.134 1.00 84.19 178 LEU A O 1
ATOM 1489 N N . LEU A 1 179 ? -10.039 -10.341 5.113 1.00 85.56 179 LEU A N 1
ATOM 1490 C CA . LEU A 1 179 ? -8.964 -10.174 4.126 1.00 85.56 179 LEU A CA 1
ATOM 1491 C C . LEU A 1 179 ? -7.776 -9.388 4.682 1.00 85.56 179 LEU A C 1
ATOM 1493 O O . LEU A 1 179 ? -6.630 -9.694 4.368 1.00 85.56 179 LEU A O 1
ATOM 1497 N N . GLY A 1 180 ? -8.031 -8.373 5.509 1.00 83.62 180 GLY A N 1
ATOM 1498 C CA . GLY A 1 180 ? -6.965 -7.507 5.998 1.00 83.62 180 GLY A CA 1
ATOM 1499 C C . GLY A 1 180 ? -7.391 -6.561 7.111 1.00 83.62 180 GLY A C 1
ATOM 1500 O O . GLY A 1 180 ? -8.578 -6.351 7.372 1.00 83.62 180 GLY A O 1
ATOM 1501 N N . ARG A 1 181 ? -6.391 -5.987 7.783 1.00 79.44 181 ARG A N 1
ATOM 1502 C CA . ARG A 1 181 ? -6.559 -4.949 8.806 1.00 79.44 181 ARG A CA 1
ATOM 1503 C C . ARG A 1 181 ? -5.660 -3.773 8.453 1.00 79.44 181 ARG A C 1
ATOM 1505 O O . ARG A 1 181 ? -4.443 -3.929 8.408 1.00 79.44 181 ARG A O 1
ATOM 1512 N N . GLY A 1 182 ? -6.268 -2.623 8.194 1.00 71.25 182 GLY A N 1
ATOM 1513 C CA . GLY A 1 182 ? -5.567 -1.359 8.004 1.00 71.25 182 GLY A CA 1
ATOM 1514 C C . GLY A 1 182 ? -5.480 -0.569 9.309 1.00 71.25 182 GLY A C 1
ATOM 1515 O O . GLY A 1 182 ? -6.064 -0.940 10.326 1.00 71.25 182 GLY A O 1
ATOM 1516 N N . ALA A 1 183 ? -4.791 0.572 9.269 1.00 70.81 183 ALA A N 1
ATOM 1517 C CA . ALA A 1 183 ? -4.704 1.482 10.416 1.00 70.81 183 ALA A CA 1
ATOM 1518 C C . ALA A 1 183 ? -6.067 2.088 10.811 1.00 70.81 183 ALA A C 1
ATOM 1520 O O . ALA A 1 183 ? -6.265 2.486 11.958 1.00 70.81 183 ALA A O 1
ATOM 1521 N N . VAL A 1 184 ? -6.997 2.170 9.854 1.00 73.00 184 VAL A N 1
ATOM 1522 C CA . VAL A 1 184 ? -8.285 2.869 9.992 1.00 73.00 184 VAL A CA 1
ATOM 1523 C C . VAL A 1 184 ? -9.507 1.956 9.860 1.00 73.00 184 VAL A C 1
ATOM 1525 O O . VAL A 1 184 ? -10.631 2.450 9.927 1.00 73.00 184 VAL A O 1
ATOM 1528 N N . GLY A 1 185 ? -9.323 0.647 9.664 1.00 77.00 185 GLY A N 1
ATOM 1529 C CA . GLY A 1 185 ? -10.448 -0.263 9.458 1.00 77.00 185 GLY A CA 1
ATOM 1530 C C . GLY A 1 185 ? -10.067 -1.707 9.153 1.00 77.00 185 GLY A C 1
ATOM 1531 O O . GLY A 1 185 ? -8.896 -2.088 9.136 1.00 77.00 185 GLY A O 1
ATOM 1532 N N . MET A 1 186 ? -11.089 -2.517 8.906 1.00 83.19 186 MET A N 1
ATOM 1533 C CA . MET A 1 186 ? -10.977 -3.929 8.545 1.00 83.19 186 MET A CA 1
ATOM 1534 C C . MET A 1 186 ? -11.566 -4.155 7.157 1.00 83.19 186 MET A C 1
ATOM 1536 O O . MET A 1 186 ? -12.532 -3.498 6.773 1.00 83.19 186 MET A O 1
ATOM 1540 N N . VAL A 1 187 ? -10.995 -5.100 6.417 1.00 87.75 187 VAL A N 1
ATOM 1541 C CA . VAL A 1 187 ? -11.478 -5.485 5.091 1.00 87.75 187 VAL A CA 1
ATOM 1542 C C . VAL A 1 187 ? -11.939 -6.932 5.147 1.00 87.75 187 VAL A C 1
ATOM 1544 O O . VAL A 1 187 ? -11.171 -7.813 5.534 1.00 87.75 187 VAL A O 1
ATOM 1547 N N . TYR A 1 188 ? -13.184 -7.178 4.756 1.00 89.50 188 TYR A N 1
ATOM 1548 C CA . TYR A 1 188 ? -13.787 -8.507 4.729 1.00 89.50 188 TYR A CA 1
ATOM 1549 C C . TYR A 1 188 ? -14.120 -8.915 3.306 1.00 89.50 188 TYR A C 1
ATOM 1551 O O . TYR A 1 188 ? -14.648 -8.121 2.542 1.00 89.50 188 TYR A O 1
ATOM 1559 N N . GLN A 1 189 ? -13.893 -10.171 2.965 1.00 93.25 189 GLN A N 1
ATOM 1560 C CA . GLN A 1 189 ? -14.548 -10.793 1.834 1.00 93.25 189 GLN A CA 1
ATOM 1561 C C . GLN A 1 189 ? -15.994 -11.060 2.219 1.00 93.25 189 GLN A C 1
ATOM 1563 O O . GLN A 1 189 ? -16.268 -11.728 3.223 1.00 93.25 189 GLN A O 1
ATOM 1568 N N . ILE A 1 190 ? -16.906 -10.561 1.403 1.00 94.00 190 ILE A N 1
ATOM 1569 C CA . ILE A 1 190 ? -18.331 -10.812 1.531 1.00 94.00 190 ILE A CA 1
ATOM 1570 C C . ILE A 1 190 ? -18.880 -11.375 0.228 1.00 94.00 190 ILE A C 1
ATOM 1572 O O . ILE A 1 190 ? -18.279 -11.221 -0.835 1.00 94.00 190 ILE A O 1
ATOM 1576 N N . GLU A 1 191 ? -20.048 -11.982 0.318 1.00 93.50 191 GLU A N 1
ATOM 1577 C CA . GLU A 1 191 ? -20.893 -12.318 -0.812 1.00 93.50 191 GLU A CA 1
ATOM 1578 C C . GLU A 1 191 ? -22.180 -11.497 -0.735 1.00 93.50 191 GLU A C 1
ATOM 1580 O O . GLU A 1 191 ? -22.844 -11.434 0.302 1.00 93.50 191 GLU A O 1
ATOM 1585 N N . TYR A 1 192 ? -22.497 -10.825 -1.838 1.00 93.50 192 TYR A N 1
ATOM 1586 C CA . TYR A 1 192 ? -23.701 -10.025 -2.004 1.00 93.50 192 TYR A CA 1
ATOM 1587 C C . TYR A 1 192 ? -24.258 -10.281 -3.404 1.00 93.50 192 TYR A C 1
ATOM 1589 O O . TYR A 1 192 ? -23.542 -10.129 -4.390 1.00 93.50 192 TYR A O 1
ATOM 1597 N N . GLN A 1 193 ? -25.521 -10.711 -3.497 1.00 93.06 193 GLN A N 1
ATOM 1598 C CA . GLN A 1 193 ? -26.158 -11.104 -4.767 1.00 93.06 193 GLN A CA 1
ATOM 1599 C C . GLN A 1 193 ? -25.346 -12.155 -5.559 1.00 93.06 193 GLN A C 1
ATOM 1601 O O . GLN A 1 193 ? -25.231 -12.062 -6.778 1.00 93.06 193 GLN A O 1
ATOM 1606 N N . ASN A 1 194 ? -24.780 -13.153 -4.865 1.00 94.44 194 ASN A N 1
ATOM 1607 C CA . ASN A 1 194 ? -23.911 -14.202 -5.427 1.00 94.44 194 ASN A CA 1
ATOM 1608 C C . ASN A 1 194 ? -22.618 -13.680 -6.086 1.00 94.44 194 ASN A C 1
ATOM 1610 O O . ASN A 1 194 ? -22.011 -14.360 -6.914 1.00 94.44 194 ASN A O 1
ATOM 1614 N N . ILE A 1 195 ? -22.195 -12.459 -5.748 1.00 94.25 195 ILE A N 1
ATOM 1615 C CA . ILE A 1 195 ? -20.950 -11.852 -6.221 1.00 94.25 195 ILE A CA 1
ATOM 1616 C C . ILE A 1 195 ? -20.053 -11.594 -5.012 1.00 94.25 195 ILE A C 1
ATOM 1618 O O . ILE A 1 195 ? -20.509 -11.126 -3.966 1.00 94.25 195 ILE A O 1
ATOM 1622 N N . GLN A 1 196 ? -18.765 -11.901 -5.155 1.00 96.12 196 GLN A N 1
ATOM 1623 C CA . GLN A 1 196 ? -17.776 -11.645 -4.114 1.00 96.12 196 GLN A CA 1
ATOM 1624 C C . GLN A 1 196 ? -17.286 -10.196 -4.154 1.00 96.12 196 GLN A C 1
ATOM 1626 O O . GLN A 1 196 ? -16.929 -9.677 -5.213 1.00 96.12 196 GLN A O 1
ATOM 1631 N N . TYR A 1 197 ? -17.218 -9.576 -2.979 1.00 96.31 197 TYR A N 1
ATOM 1632 C CA . TYR A 1 197 ? -16.710 -8.221 -2.785 1.00 96.31 197 TYR A CA 1
ATOM 1633 C C . TYR A 1 197 ? -15.733 -8.172 -1.617 1.00 96.31 197 TYR A C 1
ATOM 1635 O O . TYR A 1 197 ? -15.841 -8.948 -0.667 1.00 96.31 197 TYR A O 1
ATOM 1643 N N . ALA A 1 198 ? -14.815 -7.213 -1.656 1.00 95.06 198 ALA A N 1
ATOM 1644 C CA . ALA A 1 198 ? -14.067 -6.782 -0.491 1.00 95.06 198 ALA A CA 1
ATOM 1645 C C . ALA A 1 198 ? -14.815 -5.598 0.139 1.00 95.06 198 ALA A C 1
ATOM 1647 O O . ALA A 1 198 ? -14.954 -4.540 -0.461 1.00 95.06 198 ALA A O 1
ATOM 1648 N N . MET A 1 199 ? -15.350 -5.786 1.338 1.00 92.56 199 MET A N 1
ATOM 1649 C CA . MET A 1 199 ? -16.043 -4.768 2.116 1.00 92.56 199 MET A CA 1
ATOM 1650 C C . MET A 1 199 ? -15.067 -4.124 3.097 1.00 92.56 199 MET A C 1
ATOM 1652 O O . MET A 1 199 ? -14.631 -4.773 4.053 1.00 92.56 199 MET A O 1
ATOM 1656 N N . LYS A 1 200 ? -14.738 -2.848 2.876 1.00 88.81 200 LYS A N 1
ATOM 1657 C CA . LYS A 1 200 ? -13.948 -2.039 3.813 1.00 88.81 200 LYS A CA 1
ATOM 1658 C C . LYS A 1 200 ? -14.888 -1.430 4.844 1.00 88.81 200 LYS A C 1
ATOM 1660 O O . LYS A 1 200 ? -15.878 -0.784 4.503 1.00 88.81 200 LYS A O 1
ATOM 1665 N N . ILE A 1 201 ? -14.572 -1.650 6.114 1.00 81.69 201 ILE A N 1
ATOM 1666 C CA . ILE A 1 201 ? -15.345 -1.147 7.242 1.00 81.69 201 ILE A CA 1
ATOM 1667 C C . ILE A 1 201 ? -14.409 -0.334 8.124 1.00 81.69 201 ILE A C 1
ATOM 1669 O O . ILE A 1 201 ? -13.452 -0.863 8.694 1.00 81.69 201 ILE A O 1
ATOM 1673 N N . SER A 1 202 ? -14.666 0.965 8.199 1.00 77.88 202 SER A N 1
ATOM 1674 C CA . SER A 1 202 ? -13.824 1.936 8.889 1.00 77.88 202 SER A CA 1
ATOM 1675 C C . SER A 1 202 ? -14.675 2.959 9.634 1.00 77.88 202 SER A C 1
ATOM 1677 O O . SER A 1 202 ? -15.829 3.219 9.293 1.00 77.88 202 SER A O 1
ATOM 1679 N N . ASN A 1 203 ? -14.088 3.575 10.660 1.00 66.44 203 ASN A N 1
ATOM 1680 C CA . ASN A 1 203 ? -14.737 4.671 11.386 1.00 66.44 203 ASN A CA 1
ATOM 1681 C C . ASN A 1 203 ? -14.738 5.980 10.602 1.00 66.44 203 ASN A C 1
ATOM 1683 O O . ASN A 1 203 ? -15.591 6.843 10.815 1.00 66.44 203 ASN A O 1
ATOM 1687 N N . LYS A 1 204 ? -13.757 6.153 9.712 1.00 69.44 204 LYS A N 1
ATOM 1688 C CA . LYS A 1 204 ? -13.752 7.272 8.780 1.00 69.44 204 LYS A CA 1
ATOM 1689 C C . LYS A 1 204 ? -14.815 6.974 7.729 1.00 69.44 204 LYS A C 1
ATOM 1691 O O . LYS A 1 204 ? -14.669 6.015 6.982 1.00 69.44 204 LYS A O 1
ATOM 1696 N N . LYS A 1 205 ? -15.842 7.824 7.625 1.00 63.53 205 LYS A N 1
ATOM 1697 C CA . LYS A 1 205 ? -16.726 7.884 6.448 1.00 63.53 205 LYS A CA 1
ATOM 1698 C C . LYS A 1 205 ? -15.925 8.388 5.242 1.00 63.53 205 LYS A C 1
ATOM 1700 O O . LYS A 1 205 ? -16.167 9.487 4.756 1.00 63.53 205 LYS A O 1
ATOM 1705 N N . SER A 1 206 ? -14.894 7.655 4.834 1.00 63.62 206 SER A N 1
ATOM 1706 C CA . SER A 1 206 ? -14.011 8.078 3.757 1.00 63.62 206 SER A CA 1
ATOM 1707 C C . SER A 1 206 ? -14.688 7.772 2.430 1.00 63.62 206 SER A C 1
ATOM 1709 O O . SER A 1 206 ? -14.417 6.765 1.790 1.00 63.62 206 SER A O 1
ATOM 1711 N N . THR A 1 207 ? -15.609 8.642 2.015 1.00 80.25 207 THR A N 1
ATOM 1712 C CA . THR A 1 207 ? -16.140 8.628 0.645 1.00 80.25 207 THR A CA 1
ATOM 1713 C C . THR A 1 207 ? -15.055 8.960 -0.375 1.00 80.25 207 THR A C 1
ATOM 1715 O O . THR A 1 207 ? -15.215 8.650 -1.547 1.00 80.25 207 THR A O 1
ATOM 1718 N N . LYS A 1 208 ? -13.928 9.520 0.079 1.00 89.00 208 LYS A N 1
ATOM 1719 C CA . LYS A 1 208 ? -12.797 9.943 -0.742 1.00 89.00 208 LYS A CA 1
ATOM 1720 C C . LYS A 1 208 ? -12.232 8.821 -1.613 1.00 89.00 208 LYS A C 1
ATOM 1722 O O . LYS A 1 208 ? -12.066 9.040 -2.806 1.00 89.00 208 LYS A O 1
ATOM 1727 N N . GLU A 1 209 ? -11.963 7.636 -1.058 1.00 88.69 209 GLU A N 1
ATOM 1728 C CA . GLU A 1 209 ? -11.429 6.511 -1.847 1.00 88.69 209 GLU A CA 1
ATOM 1729 C C . GLU A 1 209 ? -12.400 6.107 -2.968 1.00 88.69 209 GLU A C 1
ATOM 1731 O O . GLU A 1 209 ? -12.005 5.984 -4.125 1.00 88.69 209 GLU A O 1
ATOM 1736 N N . TYR A 1 210 ? -13.692 6.001 -2.639 1.00 91.69 210 TYR A N 1
ATOM 1737 C CA . TYR A 1 210 ? -14.755 5.721 -3.605 1.00 91.69 210 TYR A CA 1
ATOM 1738 C C . TYR A 1 210 ? -14.867 6.814 -4.684 1.00 91.69 210 TYR A C 1
ATOM 1740 O O . TYR A 1 210 ? -14.945 6.506 -5.871 1.00 91.69 210 TYR A O 1
ATOM 1748 N N . GLU A 1 211 ? -14.841 8.090 -4.290 1.00 93.38 211 GLU A N 1
ATOM 1749 C CA . GLU A 1 211 ? -14.909 9.236 -5.205 1.00 93.38 211 GLU A CA 1
ATOM 1750 C C . GLU A 1 211 ? -13.719 9.273 -6.171 1.00 93.38 211 GLU A C 1
ATOM 1752 O O . GLU A 1 211 ? -13.886 9.601 -7.346 1.00 93.38 211 GLU A O 1
ATOM 1757 N N . ILE A 1 212 ? -12.519 8.930 -5.697 1.00 94.12 212 ILE A N 1
ATOM 1758 C CA . ILE A 1 212 ? -11.318 8.849 -6.534 1.00 94.12 212 ILE A CA 1
ATOM 1759 C C . ILE A 1 212 ? -11.431 7.695 -7.524 1.00 94.12 212 ILE A C 1
ATOM 1761 O O . ILE A 1 212 ? -11.205 7.906 -8.715 1.00 94.12 212 ILE A O 1
ATOM 1765 N N . ALA A 1 213 ? -11.830 6.506 -7.064 1.00 93.50 213 ALA A N 1
ATOM 1766 C CA . ALA A 1 213 ? -12.004 5.353 -7.941 1.00 93.50 213 ALA A CA 1
ATOM 1767 C C . ALA A 1 213 ? -13.032 5.629 -9.053 1.00 93.50 213 ALA A C 1
ATOM 1769 O O . ALA A 1 213 ? -12.780 5.310 -10.214 1.00 93.50 213 ALA A O 1
ATOM 1770 N N . GLU A 1 214 ? -14.148 6.292 -8.733 1.00 94.81 214 GLU A N 1
ATOM 1771 C CA . GLU A 1 214 ? -15.145 6.711 -9.728 1.00 94.81 214 GLU A CA 1
ATOM 1772 C C . GLU A 1 214 ? -14.587 7.747 -10.718 1.00 94.81 214 GLU A C 1
ATOM 1774 O O . GLU A 1 214 ? -14.801 7.616 -11.924 1.00 94.81 214 GLU A O 1
ATOM 1779 N N . LYS A 1 215 ? -13.810 8.741 -10.259 1.00 96.12 215 LYS A N 1
ATOM 1780 C CA . LYS A 1 215 ? -13.144 9.705 -11.158 1.00 96.12 215 LYS A CA 1
ATOM 1781 C C . LYS A 1 215 ? -12.174 9.019 -12.120 1.00 96.12 215 LYS A C 1
ATOM 1783 O O . LYS A 1 215 ? -12.219 9.291 -13.318 1.00 96.12 215 LYS A O 1
ATOM 1788 N N . MET A 1 216 ? -11.333 8.115 -11.616 1.00 96.06 216 MET A N 1
ATOM 1789 C CA . MET A 1 216 ? -10.398 7.341 -12.443 1.00 96.06 216 MET A CA 1
ATOM 1790 C C . MET A 1 216 ? -11.142 6.483 -13.467 1.00 96.06 216 MET A C 1
ATOM 1792 O O . MET A 1 216 ? -10.750 6.426 -14.629 1.00 96.06 216 MET A O 1
ATOM 1796 N N . LYS A 1 217 ? -12.253 5.861 -13.064 1.00 95.31 217 LYS A N 1
ATOM 1797 C CA . LYS A 1 217 ? -13.088 5.044 -13.948 1.00 95.31 217 LYS A CA 1
ATOM 1798 C C . LYS A 1 217 ? -13.718 5.845 -15.075 1.00 95.31 217 LYS A C 1
ATOM 1800 O O . LYS A 1 217 ? -13.696 5.399 -16.219 1.00 95.31 217 LYS A O 1
ATOM 1805 N N . ASN A 1 218 ? -14.258 7.018 -14.762 1.00 96.06 218 ASN A N 1
ATOM 1806 C CA . ASN A 1 218 ? -14.827 7.902 -15.772 1.00 96.06 218 ASN A CA 1
ATOM 1807 C C . ASN A 1 218 ? -13.751 8.348 -16.763 1.00 96.06 218 ASN A C 1
ATOM 1809 O O . ASN A 1 218 ? -13.961 8.221 -17.965 1.00 96.06 218 ASN A O 1
ATOM 1813 N N . TYR A 1 219 ? -12.567 8.723 -16.270 1.00 95.88 219 TYR A N 1
ATOM 1814 C CA . TYR A 1 219 ? -11.437 9.089 -17.123 1.00 95.88 219 TYR A CA 1
ATOM 1815 C C . TYR A 1 219 ? -11.037 7.962 -18.091 1.00 95.88 219 TYR A C 1
ATOM 1817 O O . TYR A 1 219 ? -10.873 8.209 -19.286 1.00 95.88 219 TYR A O 1
ATOM 1825 N N . ILE A 1 220 ? -10.934 6.719 -17.602 1.00 93.94 220 ILE A N 1
ATOM 1826 C CA . ILE A 1 220 ? -10.631 5.535 -18.429 1.00 93.94 220 ILE A CA 1
ATOM 1827 C C . ILE A 1 220 ? -11.670 5.342 -19.531 1.00 93.94 220 ILE A C 1
ATOM 1829 O O . ILE A 1 220 ? -11.304 5.102 -20.681 1.00 93.94 220 ILE A O 1
ATOM 1833 N N . ASN A 1 221 ? -12.954 5.447 -19.184 1.00 93.31 221 ASN A N 1
ATOM 1834 C CA . ASN A 1 221 ? -14.047 5.256 -20.135 1.00 93.31 221 ASN A CA 1
ATOM 1835 C C . ASN A 1 221 ? -14.071 6.364 -21.197 1.00 93.31 221 ASN A C 1
ATOM 1837 O O . ASN A 1 221 ? -14.245 6.070 -22.375 1.00 93.31 221 ASN A O 1
ATOM 1841 N N . GLU A 1 222 ? -13.867 7.620 -20.793 1.00 95.81 222 GLU A N 1
ATOM 1842 C CA . GLU A 1 222 ? -13.837 8.781 -21.691 1.00 95.81 222 GLU A CA 1
ATOM 1843 C C . GLU A 1 222 ? -12.687 8.706 -22.706 1.00 95.81 222 GLU A C 1
ATOM 1845 O O . GLU A 1 222 ? -12.858 9.109 -23.855 1.00 95.81 222 GLU A O 1
ATOM 1850 N N . HIS A 1 223 ? -11.542 8.142 -22.309 1.00 94.50 223 HIS A N 1
ATOM 1851 C CA . HIS A 1 223 ? -10.337 8.052 -23.143 1.00 94.50 223 HIS A CA 1
ATOM 1852 C C . HIS A 1 223 ? -10.108 6.654 -23.745 1.00 94.50 223 HIS A C 1
ATOM 1854 O O . HIS A 1 223 ? -9.077 6.417 -24.365 1.00 94.50 223 HIS A O 1
ATOM 1860 N N . SER A 1 224 ? -11.059 5.723 -23.587 1.00 93.25 224 SER A N 1
ATOM 1861 C CA . SER A 1 224 ? -10.985 4.348 -24.116 1.00 93.25 224 SER A CA 1
ATOM 1862 C C . SER A 1 224 ? -9.726 3.559 -23.701 1.00 93.25 224 SER A C 1
ATOM 1864 O O . SER A 1 224 ? -9.208 2.749 -24.469 1.00 93.25 224 SER A O 1
ATOM 1866 N N . LEU A 1 225 ? -9.247 3.750 -22.467 1.00 90.50 225 LEU A N 1
ATOM 1867 C CA . LEU A 1 225 ? -8.026 3.121 -21.932 1.00 90.50 225 LEU A CA 1
ATOM 1868 C C . LEU A 1 225 ? -8.290 1.701 -21.388 1.00 90.50 225 LEU A C 1
ATOM 1870 O O . LEU A 1 225 ? -8.156 1.431 -20.194 1.00 90.50 225 LEU A O 1
ATOM 1874 N N . LEU A 1 226 ? -8.729 0.787 -22.260 1.00 85.94 226 LEU A N 1
ATOM 1875 C CA . LEU A 1 226 ? -9.234 -0.552 -21.891 1.00 85.94 226 LEU A CA 1
ATOM 1876 C C . LEU A 1 226 ? -8.195 -1.475 -21.221 1.00 85.94 226 LEU A C 1
ATOM 1878 O O . LEU A 1 226 ? -8.546 -2.461 -20.557 1.00 85.94 226 LEU A O 1
ATOM 1882 N N . ASP A 1 227 ? -6.914 -1.181 -21.411 1.00 88.00 227 ASP A N 1
ATOM 1883 C CA . ASP A 1 227 ? -5.791 -1.925 -20.855 1.00 88.00 227 ASP A CA 1
ATOM 1884 C C . ASP A 1 227 ? -5.483 -1.544 -19.399 1.00 88.00 227 ASP A C 1
ATOM 1886 O O . ASP A 1 227 ? -4.815 -2.311 -18.701 1.00 88.00 227 ASP A O 1
ATOM 1890 N N . VAL A 1 228 ? -5.998 -0.411 -18.904 1.00 89.81 228 VAL A N 1
ATOM 1891 C CA . VAL A 1 228 ? -5.750 0.021 -17.528 1.00 89.81 228 VAL A CA 1
ATOM 1892 C C . VAL A 1 228 ? -6.766 -0.584 -16.567 1.00 89.81 228 VAL A C 1
ATOM 1894 O O . VAL A 1 228 ? -7.978 -0.396 -16.682 1.00 89.81 228 VAL A O 1
ATOM 1897 N N . LYS A 1 229 ? -6.259 -1.328 -15.583 1.00 90.56 229 LYS A N 1
ATOM 1898 C CA . LYS A 1 229 ? -7.073 -1.999 -14.569 1.00 90.56 229 LYS A CA 1
ATOM 1899 C C . LYS A 1 229 ? -7.162 -1.135 -13.322 1.00 90.56 229 LYS A C 1
ATOM 1901 O O . LYS A 1 229 ? -6.145 -0.822 -12.721 1.00 90.56 229 LYS A O 1
ATOM 1906 N N . ILE A 1 230 ? -8.378 -0.773 -12.922 1.00 91.31 230 ILE A N 1
ATOM 1907 C CA . ILE A 1 230 ? -8.649 -0.101 -11.647 1.00 91.31 230 ILE A CA 1
ATOM 1908 C C . ILE A 1 230 ? -9.718 -0.855 -10.867 1.00 91.31 230 ILE A C 1
ATOM 1910 O O . ILE A 1 230 ? -10.548 -1.580 -11.426 1.00 91.31 230 ILE A O 1
ATOM 1914 N N . MET A 1 231 ? -9.700 -0.675 -9.553 1.00 90.19 231 MET A N 1
ATOM 1915 C CA . MET A 1 231 ? -10.659 -1.314 -8.672 1.00 90.19 231 MET A CA 1
ATOM 1916 C C . MET A 1 231 ? -12.052 -0.708 -8.868 1.00 90.19 231 MET A C 1
ATOM 1918 O O . MET A 1 231 ? -12.245 0.502 -8.783 1.00 90.19 231 MET A O 1
ATOM 1922 N N . ASN A 1 232 ? -13.049 -1.560 -9.095 1.00 90.81 232 ASN A N 1
ATOM 1923 C CA . ASN A 1 232 ? -14.440 -1.128 -9.114 1.00 90.81 232 ASN A CA 1
ATOM 1924 C C . ASN A 1 232 ? -14.936 -1.012 -7.677 1.00 90.81 232 ASN A C 1
ATOM 1926 O O . ASN A 1 232 ? -14.997 -2.025 -6.979 1.00 90.81 232 ASN A O 1
ATOM 1930 N N . MET A 1 233 ? -15.320 0.192 -7.262 1.00 91.44 233 MET A N 1
ATOM 1931 C CA . MET A 1 233 ? -15.854 0.455 -5.930 1.00 91.44 233 MET A CA 1
ATOM 1932 C C . MET A 1 233 ? -17.341 0.804 -5.990 1.00 91.44 233 MET A C 1
ATOM 1934 O O . MET A 1 233 ? -17.825 1.370 -6.965 1.00 91.44 233 MET A O 1
ATOM 1938 N N . PHE A 1 234 ? -18.073 0.459 -4.937 1.00 89.50 234 PHE A N 1
ATOM 1939 C CA . PHE A 1 234 ? -19.500 0.708 -4.788 1.00 89.50 234 PHE A CA 1
ATOM 1940 C C . PHE A 1 234 ? -19.764 1.201 -3.374 1.00 89.50 234 PHE A C 1
ATOM 1942 O O . PHE A 1 234 ? -19.215 0.657 -2.417 1.00 89.50 234 PHE A O 1
ATOM 1949 N N . ASN A 1 235 ? -20.645 2.185 -3.233 1.00 88.00 235 ASN A N 1
ATOM 1950 C CA . ASN A 1 235 ? -21.178 2.572 -1.936 1.00 88.00 235 ASN A CA 1
ATOM 1951 C C . ASN A 1 235 ? -22.587 1.993 -1.784 1.00 88.00 235 ASN A C 1
ATOM 1953 O O . ASN A 1 235 ? -23.524 2.445 -2.441 1.00 88.00 235 ASN A O 1
ATOM 1957 N N . ILE A 1 236 ? -22.737 0.979 -0.933 1.00 84.62 236 ILE A N 1
ATOM 1958 C CA . ILE A 1 236 ? -24.029 0.352 -0.648 1.00 84.62 236 ILE A CA 1
ATOM 1959 C C . ILE A 1 236 ? -24.351 0.588 0.817 1.00 84.62 236 ILE A C 1
ATOM 1961 O O . ILE A 1 236 ? -23.695 0.038 1.692 1.00 84.62 236 ILE A O 1
ATOM 1965 N N . GLN A 1 237 ? -25.366 1.413 1.088 1.00 78.69 237 GLN A N 1
ATOM 1966 C CA . GLN A 1 237 ? -25.833 1.702 2.452 1.00 78.69 237 GLN A CA 1
ATOM 1967 C C . GLN A 1 237 ? -24.714 2.210 3.390 1.00 78.69 237 GLN A C 1
ATOM 1969 O O . GLN A 1 237 ? -24.722 1.927 4.584 1.00 78.69 237 GLN A O 1
ATOM 1974 N N . GLY A 1 238 ? -23.746 2.964 2.854 1.00 77.75 238 GLY A N 1
ATOM 1975 C CA . GLY A 1 238 ? -22.608 3.491 3.614 1.00 77.75 238 GLY A CA 1
ATOM 1976 C C . GLY A 1 238 ? -21.410 2.543 3.714 1.00 77.75 238 GLY A C 1
ATOM 1977 O O . GLY A 1 238 ? -20.388 2.935 4.275 1.00 77.75 238 GLY A O 1
ATOM 1978 N N . PHE A 1 239 ? -21.505 1.335 3.154 1.00 83.88 239 PHE A N 1
ATOM 1979 C CA . PHE A 1 239 ? -20.398 0.391 3.043 1.00 83.88 239 PHE A CA 1
ATOM 1980 C C . PHE A 1 239 ? -19.681 0.557 1.711 1.00 83.88 239 PHE A C 1
ATOM 1982 O O . PHE A 1 239 ? -20.317 0.601 0.657 1.00 83.88 239 PHE A O 1
ATOM 1989 N N . ILE A 1 240 ? -18.353 0.591 1.763 1.00 89.75 240 ILE A N 1
ATOM 1990 C CA . ILE A 1 240 ? -17.512 0.607 0.571 1.00 89.75 240 ILE A CA 1
ATOM 1991 C C . ILE A 1 240 ? -17.210 -0.841 0.201 1.00 89.75 240 ILE A C 1
ATOM 1993 O O . ILE A 1 240 ? -16.499 -1.546 0.921 1.00 89.75 240 ILE A O 1
ATOM 1997 N N . LEU A 1 241 ? -17.783 -1.282 -0.913 1.00 93.38 241 LEU A N 1
ATOM 1998 C CA . LEU A 1 241 ? -17.521 -2.582 -1.512 1.00 93.38 241 LEU A CA 1
ATOM 1999 C C . LEU A 1 241 ? -16.583 -2.404 -2.692 1.00 93.38 241 LEU A C 1
ATOM 2001 O O . LEU A 1 241 ? -16.760 -1.477 -3.476 1.00 93.38 241 LEU A O 1
ATOM 2005 N N . SER A 1 242 ? -15.633 -3.308 -2.866 1.00 94.50 242 SER A N 1
ATOM 2006 C CA . SER A 1 242 ? -14.718 -3.263 -3.992 1.00 94.50 242 SER A CA 1
ATOM 2007 C C . SER A 1 242 ? -14.516 -4.619 -4.656 1.00 94.50 242 SER A C 1
ATOM 2009 O O . SER A 1 242 ? -14.721 -5.675 -4.052 1.00 94.50 242 SER A O 1
ATOM 2011 N N . ARG A 1 243 ? -14.175 -4.587 -5.947 1.00 95.00 243 ARG A N 1
ATOM 2012 C CA . ARG A 1 243 ? -13.854 -5.769 -6.751 1.00 95.00 243 ARG A CA 1
ATOM 2013 C C . ARG A 1 243 ? -12.777 -5.441 -7.803 1.00 95.00 243 ARG A C 1
ATOM 2015 O O . ARG A 1 243 ? -12.767 -4.313 -8.305 1.00 95.00 243 ARG A O 1
ATOM 2022 N N . PRO A 1 244 ? -11.940 -6.412 -8.202 1.00 95.25 244 PRO A N 1
ATOM 2023 C CA . PRO A 1 244 ? -11.968 -7.815 -7.777 1.00 95.25 244 PRO A CA 1
ATOM 2024 C C . PRO A 1 244 ? -11.480 -8.039 -6.335 1.00 95.25 244 PRO A C 1
ATOM 2026 O O . PRO A 1 244 ? -10.826 -7.180 -5.749 1.00 95.25 244 PRO A O 1
ATOM 2029 N N . VAL A 1 245 ? -11.806 -9.206 -5.765 1.00 94.75 245 VAL A N 1
ATOM 2030 C CA . VAL A 1 245 ? -11.226 -9.672 -4.495 1.00 94.75 245 VAL A CA 1
ATOM 2031 C C . VAL A 1 245 ? -9.911 -10.384 -4.808 1.00 94.75 245 VAL A C 1
ATOM 2033 O O . VAL A 1 245 ? -9.913 -11.534 -5.241 1.00 94.75 245 VAL A O 1
ATOM 2036 N N . GLY A 1 246 ? -8.795 -9.673 -4.646 1.00 93.19 246 GLY A N 1
ATOM 2037 C CA . GLY A 1 246 ? -7.447 -10.197 -4.875 1.00 93.19 246 GLY A CA 1
ATOM 2038 C C . GLY A 1 246 ? -6.748 -10.675 -3.602 1.00 93.19 246 GLY A C 1
ATOM 2039 O O . GLY A 1 246 ? -7.250 -10.518 -2.487 1.00 93.19 246 GLY A O 1
ATOM 2040 N N . LYS A 1 247 ? -5.552 -11.240 -3.773 1.00 93.69 247 LYS A N 1
ATOM 2041 C CA . LYS A 1 247 ? -4.606 -11.507 -2.681 1.00 93.69 247 LYS A CA 1
ATOM 2042 C C . LYS A 1 247 ? -3.652 -10.324 -2.552 1.00 93.69 247 LYS A C 1
ATOM 2044 O O . LYS A 1 247 ? -3.386 -9.647 -3.538 1.00 93.69 247 LYS A O 1
ATOM 2049 N N . LEU A 1 248 ? -3.119 -10.077 -1.359 1.00 91.62 248 LEU A N 1
ATOM 2050 C CA . LEU A 1 248 ? -2.011 -9.130 -1.220 1.00 91.62 248 LEU A CA 1
ATOM 2051 C C . LEU A 1 248 ? -0.812 -9.635 -2.025 1.00 91.62 248 LEU A C 1
ATOM 2053 O O . LEU A 1 248 ? -0.507 -10.828 -1.978 1.00 91.62 248 LEU A O 1
ATOM 2057 N N . MET A 1 249 ? -0.162 -8.729 -2.751 1.00 91.44 249 MET A N 1
ATOM 2058 C CA . MET A 1 249 ? 1.037 -9.059 -3.512 1.00 91.44 249 MET A CA 1
ATOM 2059 C C . MET A 1 249 ? 2.188 -9.414 -2.565 1.00 91.44 249 MET A C 1
ATOM 2061 O O . MET A 1 249 ? 2.375 -8.765 -1.530 1.00 91.44 249 MET A O 1
ATOM 2065 N N . ASP A 1 250 ? 2.959 -10.443 -2.913 1.00 86.19 250 ASP A N 1
ATOM 2066 C CA . ASP A 1 250 ? 4.170 -10.804 -2.180 1.00 86.19 250 ASP A CA 1
ATOM 2067 C C . ASP A 1 250 ? 5.439 -10.183 -2.787 1.00 86.19 250 ASP A C 1
ATOM 2069 O O . ASP A 1 250 ? 5.456 -9.674 -3.910 1.00 86.19 250 ASP A O 1
ATOM 2073 N N . GLU A 1 251 ? 6.514 -10.195 -1.996 1.00 80.19 251 GLU A N 1
ATOM 2074 C CA . GLU A 1 251 ? 7.794 -9.579 -2.351 1.00 80.19 251 GLU A CA 1
ATOM 2075 C C . GLU A 1 251 ? 8.428 -10.186 -3.619 1.00 80.19 251 GLU A C 1
ATOM 2077 O O . GLU A 1 251 ? 9.113 -9.482 -4.355 1.00 80.19 251 GLU A O 1
ATOM 2082 N N . ASN A 1 252 ? 8.189 -11.471 -3.905 1.00 76.62 252 ASN A N 1
ATOM 2083 C CA . ASN A 1 252 ? 8.783 -12.163 -5.052 1.00 76.62 252 ASN A CA 1
ATOM 2084 C C . ASN A 1 252 ? 8.059 -11.821 -6.360 1.00 76.62 252 ASN A C 1
ATOM 2086 O O . ASN A 1 252 ? 8.658 -11.837 -7.435 1.00 76.62 252 ASN A O 1
ATOM 2090 N N . GLN A 1 253 ? 6.761 -11.529 -6.280 1.00 81.06 253 GLN A N 1
ATOM 2091 C CA . GLN A 1 253 ? 5.934 -11.221 -7.441 1.00 81.06 253 GLN A CA 1
ATOM 2092 C C . GLN A 1 253 ? 6.254 -9.842 -8.025 1.00 81.06 253 GLN A C 1
ATOM 2094 O O . GLN A 1 253 ? 6.316 -9.704 -9.245 1.00 81.06 253 GLN A O 1
ATOM 2099 N N . LEU A 1 254 ? 6.504 -8.835 -7.183 1.00 79.94 254 LEU A N 1
ATOM 2100 C CA . LEU A 1 254 ? 6.615 -7.432 -7.605 1.00 79.94 254 LEU A CA 1
ATOM 2101 C C . LEU A 1 254 ? 7.812 -7.130 -8.529 1.00 79.94 254 LEU A C 1
ATOM 2103 O O . LEU A 1 254 ? 7.758 -6.173 -9.297 1.00 79.94 254 LEU A O 1
ATOM 2107 N N . CYS A 1 255 ? 8.856 -7.964 -8.531 1.00 75.56 255 CYS A N 1
ATOM 2108 C CA . CYS A 1 255 ? 10.005 -7.808 -9.433 1.00 75.56 255 CYS A CA 1
ATOM 2109 C C . CYS A 1 255 ? 9.664 -8.038 -10.919 1.00 75.56 255 CYS A C 1
ATOM 2111 O O . CYS A 1 255 ? 10.496 -7.794 -11.791 1.00 75.56 255 CYS A O 1
ATOM 2113 N N . GLN A 1 256 ? 8.456 -8.510 -11.240 1.00 79.75 256 GLN A N 1
ATOM 2114 C CA . GLN A 1 256 ? 8.036 -8.704 -12.625 1.00 79.75 256 GLN A CA 1
ATOM 2115 C C . GLN A 1 256 ? 7.683 -7.364 -13.285 1.00 79.75 256 GLN A C 1
ATOM 2117 O O . GLN A 1 256 ? 6.735 -6.688 -12.877 1.00 79.75 256 GLN A O 1
ATOM 2122 N N . LYS A 1 257 ? 8.385 -7.035 -14.382 1.00 81.44 257 LYS A N 1
ATOM 2123 C CA . LYS A 1 257 ? 8.170 -5.821 -15.198 1.00 81.44 257 LYS A CA 1
ATOM 2124 C C . LYS A 1 257 ? 6.688 -5.567 -15.498 1.00 81.44 257 LYS A C 1
ATOM 2126 O O . LYS A 1 257 ? 6.229 -4.437 -15.369 1.00 81.44 257 LYS A O 1
ATOM 2131 N N . LYS A 1 258 ? 5.924 -6.623 -15.812 1.00 88.56 258 LYS A N 1
ATOM 2132 C CA . LYS A 1 258 ? 4.490 -6.535 -16.137 1.00 88.56 258 LYS A CA 1
ATOM 2133 C C . LYS A 1 258 ? 3.659 -5.858 -15.036 1.00 88.56 258 LYS A C 1
ATOM 2135 O O . LYS A 1 258 ? 2.803 -5.035 -15.348 1.00 88.56 258 LYS A O 1
ATOM 2140 N N . TYR A 1 259 ? 3.925 -6.154 -13.760 1.00 89.00 259 TYR A N 1
ATOM 2141 C CA . TYR A 1 259 ? 3.165 -5.576 -12.648 1.00 89.00 259 TYR A CA 1
ATOM 2142 C C . TYR A 1 259 ? 3.551 -4.124 -12.410 1.00 89.00 259 TYR A C 1
ATOM 2144 O O . TYR A 1 259 ? 2.678 -3.283 -12.227 1.00 89.00 259 TYR A O 1
ATOM 2152 N N . ILE A 1 260 ? 4.845 -3.812 -12.488 1.00 88.12 260 ILE A N 1
ATOM 2153 C CA . ILE A 1 260 ? 5.323 -2.433 -12.397 1.00 88.12 260 ILE A CA 1
ATOM 2154 C C . ILE A 1 260 ? 4.657 -1.583 -13.481 1.00 88.12 260 ILE A C 1
ATOM 2156 O O . ILE A 1 260 ? 4.030 -0.579 -13.158 1.00 88.12 260 ILE A O 1
ATOM 2160 N N . THR A 1 261 ? 4.652 -2.034 -14.737 1.00 87.19 261 THR A N 1
ATOM 2161 C CA . THR A 1 261 ? 3.961 -1.337 -15.832 1.00 87.19 261 THR A CA 1
ATOM 2162 C C . THR A 1 261 ? 2.474 -1.098 -15.541 1.00 87.19 261 THR A C 1
ATOM 2164 O O . THR A 1 261 ? 1.977 0.002 -15.770 1.00 87.19 261 THR A O 1
ATOM 2167 N N . GLN A 1 262 ? 1.751 -2.083 -15.001 1.00 92.56 262 GLN A N 1
ATOM 2168 C CA . GLN A 1 262 ? 0.337 -1.910 -14.638 1.00 92.56 262 GLN A CA 1
ATOM 2169 C C . GLN A 1 262 ? 0.127 -0.904 -13.490 1.00 92.56 262 GLN A C 1
ATOM 2171 O O . GLN A 1 262 ? -0.855 -0.158 -13.509 1.00 92.56 262 GLN A O 1
ATOM 2176 N N . ILE A 1 263 ? 1.035 -0.848 -12.509 1.00 93.88 263 ILE A N 1
ATOM 2177 C CA . ILE A 1 263 ? 1.002 0.151 -11.425 1.00 93.88 263 ILE A CA 1
ATOM 2178 C C . ILE A 1 263 ? 1.239 1.552 -11.999 1.00 93.88 263 ILE A C 1
ATOM 2180 O O . ILE A 1 263 ? 0.481 2.475 -11.701 1.00 93.88 263 ILE A O 1
ATOM 2184 N N . PHE A 1 264 ? 2.241 1.704 -12.868 1.00 92.94 264 PHE A N 1
ATOM 2185 C CA . PHE A 1 264 ? 2.545 2.969 -13.542 1.00 92.94 264 PHE A CA 1
ATOM 2186 C C . PHE A 1 264 ? 1.352 3.478 -14.360 1.00 92.94 264 PHE A C 1
ATOM 2188 O O . PHE A 1 264 ? 0.989 4.646 -14.236 1.00 92.94 264 PHE A O 1
ATOM 2195 N N . LYS A 1 265 ? 0.663 2.609 -15.111 1.00 92.81 265 LYS A N 1
ATOM 2196 C CA . LYS A 1 265 ? -0.562 2.977 -15.848 1.00 92.81 265 LYS A CA 1
ATOM 2197 C C . LYS A 1 265 ? -1.664 3.521 -14.931 1.00 92.81 265 LYS A C 1
ATOM 2199 O O . LYS A 1 265 ? -2.293 4.527 -15.251 1.00 92.81 265 LYS A O 1
ATOM 2204 N N . GLN A 1 266 ? -1.875 2.903 -13.767 1.00 96.25 266 GLN A N 1
ATOM 2205 C CA . GLN A 1 266 ? -2.855 3.380 -12.781 1.00 96.25 266 GLN A CA 1
ATOM 2206 C C . GLN A 1 266 ? -2.464 4.739 -12.187 1.00 96.25 266 GLN A C 1
ATOM 2208 O O . GLN A 1 266 ? -3.310 5.630 -12.085 1.00 96.25 266 GLN A O 1
ATOM 2213 N N . LEU A 1 267 ? -1.187 4.928 -11.840 1.00 95.88 267 LEU A N 1
ATOM 2214 C CA . LEU A 1 267 ? -0.682 6.212 -11.347 1.00 95.88 267 LEU A CA 1
ATOM 2215 C C . LEU A 1 267 ? -0.771 7.309 -12.398 1.00 95.88 267 LEU A C 1
ATOM 2217 O O . LEU A 1 267 ? -1.183 8.411 -12.065 1.00 95.88 267 LEU A O 1
ATOM 2221 N N . THR A 1 268 ? -0.479 6.992 -13.659 1.00 93.62 268 THR A N 1
ATOM 2222 C CA . THR A 1 268 ? -0.602 7.925 -14.789 1.00 93.62 268 THR A CA 1
ATOM 2223 C C . THR A 1 268 ? -1.998 8.539 -14.835 1.00 93.62 268 THR A C 1
ATOM 2225 O O . THR A 1 268 ? -2.140 9.751 -14.976 1.00 93.62 268 THR A O 1
ATOM 2228 N N . ILE A 1 269 ? -3.043 7.724 -14.661 1.00 95.00 269 ILE A N 1
ATOM 2229 C CA . ILE A 1 269 ? -4.429 8.211 -14.618 1.00 95.00 269 ILE A CA 1
ATOM 2230 C C . ILE A 1 269 ? -4.654 9.108 -13.403 1.00 95.00 269 ILE A C 1
ATOM 2232 O O . ILE A 1 269 ? -5.227 10.188 -13.540 1.00 95.00 269 ILE A O 1
ATOM 2236 N N . GLY A 1 270 ? -4.199 8.686 -12.220 1.00 95.75 270 GLY A N 1
ATOM 2237 C CA . GLY A 1 270 ? -4.284 9.507 -11.011 1.00 95.75 270 GLY A CA 1
ATOM 2238 C C . GLY A 1 270 ? -3.615 10.871 -11.204 1.00 95.75 270 GLY A C 1
ATOM 2239 O O . GLY A 1 270 ? -4.222 11.903 -10.924 1.00 95.75 270 GLY A O 1
ATOM 2240 N N . HIS A 1 271 ? -2.412 10.886 -11.776 1.00 95.62 271 HIS A N 1
ATOM 2241 C CA . HIS A 1 271 ? -1.622 12.088 -12.039 1.00 95.62 271 HIS A CA 1
ATOM 2242 C C . HIS A 1 271 ? -2.289 12.989 -13.085 1.00 95.62 271 HIS A C 1
ATOM 2244 O O . HIS A 1 271 ? -2.374 14.197 -12.880 1.00 95.62 271 HIS A O 1
ATOM 2250 N N . LYS A 1 272 ? -2.870 12.420 -14.152 1.00 93.56 272 LYS A N 1
ATOM 2251 C CA . LYS A 1 272 ? -3.682 13.162 -15.142 1.00 93.56 272 LYS A CA 1
ATOM 2252 C C . LYS A 1 272 ? -4.925 13.807 -14.523 1.00 93.56 272 LYS A C 1
ATOM 2254 O O . LYS A 1 272 ? -5.375 14.848 -14.995 1.00 93.56 272 LYS A O 1
ATOM 2259 N N . LEU A 1 27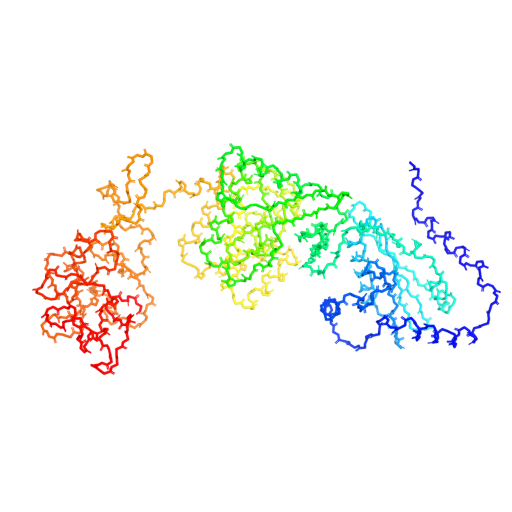3 ? -5.442 13.242 -13.432 1.00 95.62 273 LEU A N 1
ATOM 2260 C CA . LEU A 1 273 ? -6.522 13.819 -12.624 1.00 95.62 273 LEU A CA 1
ATOM 2261 C C . LEU A 1 273 ? -6.036 14.799 -11.544 1.00 95.62 273 LEU A C 1
ATOM 2263 O O . LEU A 1 273 ? -6.840 15.276 -10.739 1.00 95.62 273 LEU A O 1
ATOM 2267 N N . GLY A 1 274 ? -4.740 15.108 -11.501 1.00 95.81 274 GLY A N 1
ATOM 2268 C CA . GLY A 1 274 ? -4.166 16.015 -10.516 1.00 95.81 274 GLY A CA 1
ATOM 2269 C C . GLY A 1 274 ? -3.811 15.364 -9.180 1.00 95.81 274 GLY A C 1
ATOM 2270 O O . GLY A 1 274 ? -3.477 16.089 -8.246 1.00 95.81 274 GLY A O 1
ATOM 2271 N N . LEU A 1 275 ? -3.937 14.040 -9.044 1.00 96.88 275 LEU A N 1
ATOM 2272 C CA . LEU A 1 275 ? -3.827 13.318 -7.774 1.00 96.88 275 LEU A CA 1
ATOM 2273 C C . LEU A 1 275 ? -2.418 12.756 -7.552 1.00 96.88 275 LEU A C 1
ATOM 2275 O O . LEU A 1 275 ? -1.789 12.274 -8.481 1.00 96.88 275 LEU A O 1
ATOM 2279 N N . VAL A 1 276 ? -1.968 12.748 -6.299 1.00 97.12 276 VAL A N 1
ATOM 2280 C CA . VAL A 1 276 ? -0.752 12.080 -5.804 1.00 97.12 276 VAL A CA 1
ATOM 2281 C C . VAL A 1 276 ? -1.179 11.072 -4.738 1.00 97.12 276 VAL A C 1
ATOM 2283 O O . VAL A 1 276 ? -1.914 11.449 -3.824 1.00 97.12 276 VAL A O 1
ATOM 2286 N N . HIS A 1 277 ? -0.747 9.813 -4.823 1.00 97.12 277 HIS A N 1
ATOM 2287 C CA . HIS A 1 277 ? -1.192 8.717 -3.951 1.00 97.12 277 HIS A CA 1
ATOM 2288 C C . HIS A 1 277 ? -0.638 8.814 -2.517 1.00 97.12 277 HIS A C 1
ATOM 2290 O O . HIS A 1 277 ? -1.375 8.597 -1.554 1.00 97.12 277 HIS A O 1
ATOM 2296 N N . ARG A 1 278 ? 0.649 9.161 -2.357 1.00 96.06 278 ARG A N 1
ATOM 2297 C CA . ARG A 1 278 ? 1.379 9.395 -1.079 1.00 96.06 278 ARG A CA 1
ATOM 2298 C C . ARG A 1 278 ? 1.639 8.196 -0.164 1.00 96.06 278 ARG A C 1
ATOM 2300 O O . ARG A 1 278 ? 2.481 8.309 0.726 1.00 96.06 278 ARG A O 1
ATOM 2307 N N . ASP A 1 279 ? 0.953 7.073 -0.351 1.00 96.62 279 ASP A N 1
ATOM 2308 C CA . ASP A 1 279 ? 1.180 5.834 0.419 1.00 96.62 279 ASP A CA 1
ATOM 2309 C C . ASP A 1 279 ? 1.408 4.612 -0.488 1.00 96.62 279 ASP A C 1
ATOM 2311 O O . ASP A 1 279 ? 0.788 3.568 -0.312 1.00 96.62 279 ASP A O 1
ATOM 2315 N N . ILE A 1 280 ? 2.253 4.727 -1.516 1.00 96.19 280 ILE A N 1
ATOM 2316 C CA . ILE A 1 280 ? 2.572 3.567 -2.364 1.00 96.19 280 ILE A CA 1
ATOM 2317 C C . ILE A 1 280 ? 3.493 2.623 -1.602 1.00 96.19 280 ILE A C 1
ATOM 2319 O O . ILE A 1 280 ? 4.576 2.999 -1.156 1.00 96.19 280 ILE A O 1
ATOM 2323 N N . ARG A 1 281 ? 3.054 1.375 -1.465 1.00 94.25 281 ARG A N 1
ATOM 2324 C CA . ARG A 1 281 ? 3.775 0.288 -0.801 1.00 94.25 281 ARG A CA 1
ATOM 2325 C C . ARG A 1 281 ? 3.153 -1.044 -1.189 1.00 94.25 281 ARG A C 1
ATOM 2327 O O . ARG A 1 281 ? 1.984 -1.092 -1.559 1.00 94.25 281 ARG A O 1
ATOM 2334 N N . ILE A 1 282 ? 3.886 -2.134 -0.976 1.00 92.56 282 ILE A N 1
ATOM 2335 C CA . ILE A 1 282 ? 3.431 -3.476 -1.362 1.00 92.56 282 ILE A CA 1
ATOM 2336 C C . ILE A 1 282 ? 2.096 -3.881 -0.714 1.00 92.56 282 ILE A C 1
ATOM 2338 O O . ILE A 1 282 ? 1.278 -4.544 -1.335 1.00 92.56 282 ILE A O 1
ATOM 2342 N N . TYR A 1 283 ? 1.821 -3.415 0.509 1.00 92.19 283 TYR A N 1
ATOM 2343 C CA . TYR A 1 283 ? 0.560 -3.694 1.212 1.00 92.19 283 TYR A CA 1
ATOM 2344 C C . TYR A 1 283 ? -0.663 -2.994 0.609 1.00 92.19 283 TYR A C 1
ATOM 2346 O O . TYR A 1 283 ? -1.786 -3.337 0.965 1.00 92.19 283 TYR A O 1
ATOM 2354 N N . ASN A 1 284 ? -0.440 -2.029 -0.283 1.00 95.50 284 ASN A N 1
ATOM 2355 C CA . ASN A 1 284 ? -1.477 -1.318 -1.019 1.00 95.50 284 ASN A CA 1
ATOM 2356 C C . ASN A 1 284 ? -1.544 -1.817 -2.480 1.00 95.50 284 ASN A C 1
ATOM 2358 O O . ASN A 1 284 ? -2.101 -1.145 -3.343 1.00 95.50 284 ASN A O 1
ATOM 2362 N N . LEU A 1 285 ? -0.982 -3.001 -2.759 1.00 95.50 285 LEU A N 1
ATOM 2363 C CA . LEU A 1 285 ? -1.082 -3.700 -4.037 1.00 95.50 285 LEU A CA 1
ATOM 2364 C C . LEU A 1 285 ? -1.815 -5.027 -3.842 1.00 95.50 285 LEU A C 1
ATOM 2366 O O . LEU A 1 285 ? -1.436 -5.847 -2.999 1.00 95.50 285 LEU A O 1
ATOM 2370 N N . ILE A 1 286 ? -2.843 -5.258 -4.653 1.00 95.69 286 ILE A N 1
ATOM 2371 C CA . ILE A 1 286 ? -3.509 -6.559 -4.729 1.00 95.69 286 ILE A CA 1
ATOM 2372 C C . ILE A 1 286 ? -3.224 -7.219 -6.073 1.00 95.69 286 ILE A C 1
ATOM 2374 O O . ILE A 1 286 ? -3.188 -6.552 -7.101 1.00 95.69 286 ILE A O 1
ATOM 2378 N N . LEU A 1 287 ? -3.057 -8.534 -6.058 1.00 95.31 287 LEU A N 1
ATOM 2379 C CA . LEU A 1 287 ? -2.918 -9.372 -7.236 1.00 95.31 287 LEU A CA 1
ATOM 2380 C C . LEU A 1 287 ? -4.201 -10.184 -7.429 1.00 95.31 287 LEU A C 1
ATOM 2382 O O . LEU A 1 287 ? -4.679 -10.858 -6.508 1.00 95.31 287 LEU A O 1
ATOM 2386 N N . PHE A 1 288 ? -4.762 -10.119 -8.630 1.00 94.94 288 PHE A N 1
ATOM 2387 C CA . PHE A 1 288 ? -5.938 -10.874 -9.033 1.00 94.94 288 PHE A CA 1
ATOM 2388 C C . PHE A 1 288 ? -5.565 -11.855 -10.144 1.00 94.94 288 PHE A C 1
ATOM 2390 O O . PHE A 1 288 ? -4.948 -11.473 -11.137 1.00 94.94 288 PHE A O 1
ATOM 2397 N N . ASN A 1 289 ? -5.926 -13.125 -9.944 1.00 92.62 289 ASN A N 1
ATOM 2398 C CA . ASN A 1 289 ? -5.651 -14.236 -10.862 1.00 92.62 289 ASN A CA 1
ATOM 2399 C C . ASN A 1 289 ? -4.182 -14.367 -11.315 1.00 92.62 289 ASN A C 1
ATOM 2401 O O . ASN A 1 289 ? -3.931 -14.895 -12.387 1.00 92.62 289 ASN A O 1
ATOM 2405 N N . ASP A 1 290 ? -3.217 -13.888 -10.521 1.00 90.00 290 ASP A N 1
ATOM 2406 C CA . ASP A 1 290 ? -1.780 -13.897 -10.852 1.00 90.00 290 ASP A CA 1
ATOM 2407 C C . ASP A 1 290 ? -1.407 -13.165 -12.168 1.00 90.00 290 ASP A C 1
ATOM 2409 O O . ASP A 1 290 ? -0.314 -13.330 -12.725 1.00 90.00 290 ASP A O 1
ATOM 2413 N N . GLU A 1 291 ? -2.305 -12.300 -12.646 1.00 91.94 291 GLU A N 1
ATOM 2414 C CA . GLU A 1 291 ? -2.184 -11.583 -13.920 1.00 91.94 291 GLU A CA 1
ATOM 2415 C C . GLU A 1 291 ? -2.283 -10.069 -13.740 1.00 91.94 291 GLU A C 1
ATOM 2417 O O . GLU A 1 291 ? -1.436 -9.332 -14.257 1.00 91.94 291 GLU A O 1
ATOM 2422 N N . ASP A 1 292 ? -3.269 -9.617 -12.964 1.00 94.69 292 ASP A N 1
ATOM 2423 C CA . ASP A 1 292 ? -3.605 -8.204 -12.830 1.00 94.69 292 ASP A CA 1
ATOM 2424 C C . ASP A 1 292 ? -3.253 -7.673 -11.437 1.00 94.69 292 ASP A C 1
ATOM 2426 O O . ASP A 1 292 ? -3.711 -8.209 -10.422 1.00 94.69 292 ASP A O 1
ATOM 2430 N N . VAL A 1 293 ? -2.496 -6.577 -11.378 1.00 96.12 293 VAL A N 1
ATOM 2431 C CA . VAL A 1 293 ? -2.216 -5.838 -10.143 1.00 96.12 293 VAL A CA 1
ATOM 2432 C C . VAL A 1 293 ? -3.070 -4.578 -10.055 1.00 96.12 293 VAL A C 1
ATOM 2434 O O . VAL A 1 293 ? -3.168 -3.801 -11.004 1.00 96.12 293 VAL A O 1
ATOM 2437 N N . TYR A 1 294 ? -3.660 -4.343 -8.886 1.00 96.94 294 TYR A N 1
ATOM 2438 C CA . TYR A 1 294 ? -4.443 -3.144 -8.600 1.00 96.94 294 TYR A CA 1
ATOM 2439 C C . TYR A 1 294 ? -3.810 -2.375 -7.442 1.00 96.94 294 TYR A C 1
ATOM 2441 O O . TYR A 1 294 ? -3.521 -2.954 -6.390 1.00 96.94 294 TYR A O 1
ATOM 2449 N N . LEU A 1 295 ? -3.633 -1.070 -7.636 1.00 96.75 295 LEU A N 1
ATOM 2450 C CA . LEU A 1 295 ? -3.240 -0.123 -6.600 1.00 96.75 295 LEU A CA 1
ATOM 2451 C C . LEU A 1 295 ? -4.487 0.326 -5.823 1.00 96.75 295 LEU A C 1
ATOM 2453 O O . LEU A 1 295 ? -5.449 0.831 -6.407 1.00 96.75 295 LEU A O 1
ATOM 2457 N N . ILE A 1 296 ? -4.469 0.121 -4.508 1.00 95.12 296 ILE A N 1
ATOM 2458 C CA . ILE A 1 296 ? -5.598 0.362 -3.597 1.00 95.12 296 ILE A CA 1
ATOM 2459 C C . ILE A 1 296 ? -5.237 1.386 -2.513 1.00 95.12 296 ILE A C 1
ATOM 2461 O O . ILE A 1 296 ? -4.077 1.756 -2.375 1.00 95.12 296 ILE A O 1
ATOM 2465 N N . ASP A 1 297 ? -6.216 1.771 -1.687 1.00 92.75 297 ASP A N 1
ATOM 2466 C CA . ASP A 1 297 ? -6.025 2.634 -0.512 1.00 92.75 297 ASP A CA 1
ATOM 2467 C C . ASP A 1 297 ? -5.627 4.081 -0.858 1.00 92.75 297 ASP A C 1
ATOM 2469 O O . ASP A 1 297 ? -4.695 4.664 -0.304 1.00 92.75 297 ASP A O 1
ATOM 2473 N N . TRP A 1 298 ? -6.415 4.704 -1.740 1.00 94.25 298 TRP A N 1
ATOM 2474 C CA . TRP A 1 298 ? -6.275 6.111 -2.150 1.00 94.25 298 TRP A CA 1
ATOM 2475 C C . TRP A 1 298 ? -6.688 7.123 -1.061 1.00 94.25 298 TRP A C 1
ATOM 2477 O O . TRP A 1 298 ? -6.799 8.322 -1.329 1.00 94.25 298 TRP A O 1
ATOM 2487 N N . ASP A 1 299 ? -6.922 6.684 0.177 1.00 91.12 299 ASP A N 1
ATOM 2488 C CA . ASP A 1 299 ? -7.371 7.534 1.287 1.00 91.12 299 ASP A CA 1
ATOM 2489 C C . ASP A 1 299 ? -6.370 8.662 1.604 1.00 91.12 299 ASP A C 1
ATOM 2491 O O . ASP A 1 299 ? -6.780 9.804 1.845 1.00 91.12 299 ASP A O 1
ATOM 2495 N N . SER A 1 300 ? -5.066 8.373 1.530 1.00 92.81 300 SER A N 1
ATOM 2496 C CA . SER A 1 300 ? -3.980 9.330 1.813 1.00 92.81 300 SER A CA 1
ATOM 2497 C C . SER A 1 300 ? -3.657 10.274 0.650 1.00 92.81 300 SER A C 1
ATOM 2499 O O . SER A 1 300 ? -2.813 11.165 0.796 1.00 92.81 300 SER A O 1
ATOM 2501 N N . SER A 1 301 ? -4.324 10.105 -0.494 1.00 95.75 301 SER A N 1
ATOM 2502 C CA . SER A 1 301 ? -4.036 10.876 -1.703 1.00 95.75 301 SER A CA 1
ATOM 2503 C C . SER A 1 301 ? -4.322 12.372 -1.544 1.00 95.75 301 SER A C 1
ATOM 2505 O O . SER A 1 301 ? -5.071 12.802 -0.668 1.00 95.75 301 SER A O 1
ATOM 2507 N N . THR A 1 302 ? -3.743 13.211 -2.387 1.00 96.00 302 THR A N 1
ATOM 2508 C CA . THR A 1 302 ? -4.035 14.652 -2.403 1.00 96.00 302 THR A CA 1
ATOM 2509 C C . THR A 1 302 ? -3.786 15.226 -3.791 1.00 96.00 302 THR A C 1
ATOM 2511 O O . THR A 1 302 ? -3.442 14.480 -4.700 1.00 96.00 302 THR A O 1
ATOM 2514 N N . TYR A 1 303 ? -3.954 16.532 -3.967 1.00 96.44 303 TYR A N 1
ATOM 2515 C CA . TYR A 1 303 ? -3.618 17.196 -5.222 1.00 96.44 303 TYR A CA 1
ATOM 2516 C C . TYR A 1 303 ? -2.123 17.509 -5.328 1.00 96.44 303 TYR A C 1
ATOM 2518 O O . TYR A 1 303 ? -1.468 17.809 -4.331 1.00 96.44 303 TYR A O 1
ATOM 2526 N N . ASN A 1 304 ? -1.585 17.486 -6.542 1.00 96.00 304 ASN A N 1
ATOM 2527 C CA . ASN A 1 304 ? -0.209 17.898 -6.806 1.00 96.00 304 ASN A CA 1
ATOM 2528 C C . ASN A 1 304 ? 0.073 19.322 -6.301 1.00 96.00 304 ASN A C 1
ATOM 2530 O O . ASN A 1 304 ? -0.743 20.229 -6.473 1.00 96.00 304 ASN A O 1
ATOM 2534 N N . GLY A 1 305 ? 1.223 19.511 -5.655 1.00 94.25 305 GLY A N 1
ATOM 2535 C CA . GLY A 1 305 ? 1.608 20.761 -4.999 1.00 94.25 305 GLY A CA 1
ATOM 2536 C C . GLY A 1 305 ? 0.887 21.036 -3.674 1.00 94.25 305 GLY A C 1
ATOM 2537 O O . GLY A 1 305 ? 1.129 22.073 -3.055 1.00 94.25 305 GLY A O 1
ATOM 2538 N N . PHE A 1 306 ? 0.010 20.142 -3.201 1.00 95.50 306 PHE A N 1
ATOM 2539 C CA . PHE A 1 306 ? -0.621 20.290 -1.890 1.00 95.50 306 PHE A CA 1
ATOM 2540 C C . PHE A 1 306 ? 0.427 20.255 -0.780 1.00 95.50 306 PHE A C 1
ATOM 2542 O O . PHE A 1 306 ? 1.261 19.353 -0.744 1.00 95.50 306 PHE A O 1
ATOM 2549 N N . ASN A 1 307 ? 0.320 21.189 0.164 1.00 95.88 307 ASN A N 1
ATOM 2550 C CA . ASN A 1 307 ? 1.166 21.266 1.346 1.00 95.88 307 ASN A CA 1
ATOM 2551 C C . ASN A 1 307 ? 0.315 21.068 2.609 1.00 95.88 307 ASN A C 1
ATOM 2553 O O . ASN A 1 307 ? -0.572 21.874 2.902 1.00 95.88 307 ASN A O 1
ATOM 2557 N N . GLY A 1 308 ? 0.581 19.999 3.359 1.00 93.75 308 GLY A N 1
ATOM 2558 C CA . GLY A 1 308 ? -0.136 19.699 4.598 1.00 93.75 308 GLY A CA 1
ATOM 2559 C C . GLY A 1 308 ? 0.466 18.533 5.372 1.00 93.75 308 GLY A C 1
ATOM 2560 O O . GLY A 1 308 ? 1.611 18.149 5.147 1.00 93.75 308 GLY A O 1
ATOM 2561 N N . GLU A 1 309 ? -0.304 17.953 6.291 1.00 92.69 309 GLU A N 1
ATOM 2562 C CA . GLU A 1 309 ? 0.164 16.822 7.098 1.00 92.69 309 GLU A CA 1
ATOM 2563 C C . GLU A 1 309 ? 0.435 15.584 6.224 1.00 92.69 309 GLU A C 1
ATOM 2565 O O . GLU A 1 309 ? -0.261 15.309 5.233 1.00 92.69 309 GLU A O 1
ATOM 2570 N N . TYR A 1 310 ? 1.489 14.842 6.571 1.00 91.94 310 TYR A N 1
ATOM 2571 C CA . TYR A 1 310 ? 1.853 13.603 5.889 1.00 91.94 310 TYR A CA 1
ATOM 2572 C C . TYR A 1 310 ? 1.142 12.398 6.508 1.00 91.94 310 TYR A C 1
ATOM 2574 O O . TYR A 1 310 ? 1.291 12.126 7.695 1.00 91.94 310 TYR A O 1
ATOM 2582 N N . GLU A 1 311 ? 0.377 11.675 5.685 1.00 89.00 311 GLU A N 1
ATOM 2583 C CA . GLU A 1 311 ? -0.435 10.517 6.099 1.00 89.00 311 GLU A CA 1
ATOM 2584 C C . GLU A 1 311 ? 0.061 9.182 5.499 1.00 89.00 311 GLU A C 1
ATOM 2586 O O . GLU A 1 311 ? -0.593 8.151 5.658 1.00 89.00 311 GLU A O 1
ATOM 2591 N N . GLY A 1 312 ? 1.193 9.182 4.786 1.00 91.62 312 GLY A N 1
ATOM 2592 C CA . GLY A 1 312 ? 1.742 7.994 4.123 1.00 91.62 312 GLY A CA 1
ATOM 2593 C C . GLY A 1 312 ? 2.776 7.222 4.950 1.00 91.62 312 GLY A C 1
ATOM 2594 O O . GLY A 1 312 ? 3.154 7.606 6.060 1.00 91.62 312 GLY A O 1
ATOM 2595 N N . SER A 1 313 ? 3.253 6.100 4.407 1.00 92.31 313 SER A N 1
ATOM 2596 C CA . SER A 1 313 ? 4.314 5.306 5.024 1.00 92.31 313 SER A CA 1
ATOM 2597 C C . SER A 1 313 ? 5.692 5.931 4.835 1.00 92.31 313 SER A C 1
ATOM 2599 O O . SER A 1 313 ? 6.184 6.080 3.719 1.00 92.31 313 SER A O 1
ATOM 2601 N N . PHE A 1 314 ? 6.400 6.150 5.943 1.00 93.38 314 PHE A N 1
ATOM 2602 C CA . PHE A 1 314 ? 7.782 6.637 5.905 1.00 93.38 314 PHE A CA 1
ATOM 2603 C C . PHE A 1 314 ? 8.706 5.647 5.204 1.00 93.38 314 PHE A C 1
ATOM 2605 O O . PHE A 1 314 ? 9.716 6.050 4.647 1.00 93.38 314 PHE A O 1
ATOM 2612 N N . LEU A 1 315 ? 8.365 4.353 5.229 1.00 92.12 315 LEU A N 1
ATOM 2613 C CA . LEU A 1 315 ? 9.207 3.281 4.710 1.00 92.12 315 LEU A CA 1
ATOM 2614 C C . LEU A 1 315 ? 9.388 3.340 3.190 1.00 92.12 315 LEU A C 1
ATOM 2616 O O . LEU A 1 315 ? 10.420 2.873 2.713 1.00 92.12 315 LEU A O 1
ATOM 2620 N N . THR A 1 316 ? 8.461 3.947 2.454 1.00 94.44 316 THR A N 1
ATOM 2621 C CA . THR A 1 316 ? 8.555 4.135 0.997 1.00 94.44 316 THR A CA 1
ATOM 2622 C C . THR A 1 316 ? 8.514 5.601 0.570 1.00 94.44 316 THR A C 1
ATOM 2624 O O . THR A 1 316 ? 8.836 5.879 -0.571 1.00 94.44 316 THR A O 1
ATOM 2627 N N . ALA A 1 317 ? 8.220 6.544 1.471 1.00 95.25 317 ALA A N 1
ATOM 2628 C CA . ALA A 1 317 ? 8.282 7.983 1.196 1.00 95.25 317 ALA A CA 1
ATOM 2629 C C . ALA A 1 317 ? 9.593 8.423 0.515 1.00 95.25 317 ALA A C 1
ATOM 2631 O O . ALA A 1 317 ? 10.650 7.889 0.854 1.00 95.25 317 ALA A O 1
ATOM 2632 N N . SER A 1 318 ? 9.543 9.428 -0.364 1.00 94.69 318 SER A N 1
ATOM 2633 C CA . SER A 1 318 ? 10.740 10.033 -0.969 1.00 94.69 318 SER A CA 1
ATOM 2634 C C . SER A 1 318 ? 11.670 10.660 0.076 1.00 94.69 318 SER A C 1
ATOM 2636 O O . SER A 1 318 ? 11.236 11.027 1.175 1.00 94.69 318 SER A O 1
ATOM 2638 N N . THR A 1 319 ? 12.957 10.806 -0.248 1.00 93.00 319 THR A N 1
ATOM 2639 C CA . THR A 1 319 ? 13.918 11.461 0.650 1.00 93.00 319 THR A CA 1
ATOM 2640 C C . THR A 1 319 ? 13.527 12.920 0.872 1.00 93.00 319 THR A C 1
ATOM 2642 O O . THR A 1 319 ? 13.570 13.387 2.012 1.00 93.00 319 THR A O 1
ATOM 2645 N N . SER A 1 320 ? 13.039 13.617 -0.160 1.00 93.81 320 SER A N 1
ATOM 2646 C CA . SER A 1 320 ? 12.502 14.976 -0.009 1.00 93.81 320 SER A CA 1
ATOM 2647 C C . SER A 1 320 ? 11.306 15.048 0.944 1.00 93.81 320 SER A C 1
ATOM 2649 O O . SER A 1 320 ? 11.265 15.930 1.802 1.00 93.81 320 SER A O 1
ATOM 2651 N N . VAL A 1 321 ? 10.353 14.110 0.857 1.00 94.94 321 VAL A N 1
ATOM 2652 C CA . VAL A 1 321 ? 9.209 14.041 1.788 1.00 94.94 321 VAL A CA 1
ATOM 2653 C C . VAL A 1 321 ? 9.683 13.836 3.225 1.00 94.94 321 VAL A C 1
ATOM 2655 O O . VAL A 1 321 ? 9.202 14.514 4.132 1.00 94.94 321 VAL A O 1
ATOM 2658 N N . LEU A 1 322 ? 10.641 12.931 3.449 1.00 93.12 322 LEU A N 1
ATOM 2659 C CA . LEU A 1 322 ? 11.199 12.676 4.779 1.00 93.12 322 LEU A CA 1
ATOM 2660 C C . LEU A 1 322 ? 11.958 13.895 5.330 1.00 93.12 322 LEU A C 1
ATOM 2662 O O . LEU A 1 322 ? 11.817 14.222 6.509 1.00 93.12 322 LEU A O 1
ATOM 2666 N N . ALA A 1 323 ? 12.717 14.596 4.486 1.00 91.19 323 ALA A N 1
ATOM 2667 C CA . ALA A 1 323 ? 13.434 15.808 4.867 1.00 91.19 323 ALA A CA 1
ATOM 2668 C C . ALA A 1 323 ? 12.475 16.958 5.225 1.00 91.19 323 ALA A C 1
ATOM 2670 O O . ALA A 1 323 ? 12.631 17.586 6.273 1.00 91.19 323 ALA A O 1
ATOM 2671 N N . GLU A 1 324 ? 11.443 17.206 4.410 1.00 92.00 324 GLU A N 1
ATOM 2672 C CA . GLU A 1 324 ? 10.391 18.185 4.720 1.00 92.00 324 GLU A CA 1
ATOM 2673 C C . GLU A 1 324 ? 9.634 17.820 6.003 1.00 92.00 324 GLU A C 1
ATOM 2675 O O . GLU A 1 324 ? 9.332 18.696 6.822 1.00 92.00 324 GLU A O 1
ATOM 2680 N N . TYR A 1 325 ? 9.362 16.529 6.217 1.00 92.25 325 TYR A N 1
ATOM 2681 C CA . TYR A 1 325 ? 8.726 16.046 7.438 1.00 92.25 325 TYR A CA 1
ATOM 2682 C C . TYR A 1 325 ? 9.568 16.377 8.678 1.00 92.25 325 TYR A C 1
ATOM 2684 O O . TYR A 1 325 ? 9.032 16.922 9.644 1.00 92.25 325 TYR A O 1
ATOM 2692 N N . GLU A 1 326 ? 10.876 16.107 8.659 1.00 89.56 326 GLU A N 1
ATOM 2693 C CA . GLU A 1 326 ? 11.788 16.451 9.763 1.00 89.56 326 GLU A CA 1
ATOM 2694 C C . GLU A 1 326 ? 11.834 17.963 10.012 1.00 89.56 326 GLU A C 1
ATOM 2696 O O . GLU A 1 326 ? 11.651 18.424 11.143 1.00 89.56 326 GLU A O 1
ATOM 2701 N N . LEU A 1 327 ? 12.008 18.753 8.947 1.00 88.44 327 LEU A N 1
ATOM 2702 C CA . LEU A 1 327 ? 12.114 20.213 9.030 1.00 88.44 327 LEU A CA 1
ATOM 2703 C C . LEU A 1 327 ? 10.851 20.856 9.611 1.00 88.44 327 LEU A C 1
ATOM 2705 O O . LEU A 1 327 ? 10.931 21.765 10.440 1.00 88.44 327 LEU A O 1
ATOM 2709 N N . THR A 1 328 ? 9.676 20.376 9.205 1.00 86.44 328 THR A N 1
ATOM 2710 C CA . THR A 1 328 ? 8.385 20.944 9.624 1.00 86.44 328 THR A CA 1
ATOM 2711 C C . THR A 1 328 ? 7.772 20.239 10.830 1.00 86.44 328 THR A C 1
ATOM 2713 O O . THR A 1 328 ? 6.694 20.629 11.295 1.00 86.44 328 THR A O 1
ATOM 2716 N N . ARG A 1 329 ? 8.448 19.209 11.361 1.00 85.12 329 ARG A N 1
ATOM 2717 C CA . ARG A 1 329 ? 7.915 18.284 12.373 1.00 85.12 329 ARG A CA 1
ATOM 2718 C C . ARG A 1 329 ? 6.554 17.708 11.960 1.00 85.12 329 ARG A C 1
ATOM 2720 O O . ARG A 1 329 ? 5.624 17.659 12.766 1.00 85.12 329 ARG A O 1
ATOM 2727 N N . GLY A 1 330 ? 6.441 17.344 10.685 1.00 75.69 330 GLY A N 1
ATOM 2728 C CA . GLY A 1 330 ? 5.291 16.680 10.075 1.00 75.69 330 GLY A CA 1
ATOM 2729 C C . GLY A 1 330 ? 4.083 17.547 9.742 1.00 75.69 330 GLY A C 1
ATOM 2730 O O . GLY A 1 330 ? 3.060 17.011 9.322 1.00 75.69 330 GLY A O 1
ATOM 2731 N N . LYS A 1 331 ? 4.168 18.870 9.916 1.00 81.62 331 LYS A N 1
ATOM 2732 C CA . LYS A 1 331 ? 3.015 19.767 9.727 1.00 81.62 331 LYS A CA 1
ATOM 2733 C C . LYS A 1 331 ? 2.773 20.173 8.278 1.00 81.62 331 LYS A C 1
ATOM 2735 O O . LYS A 1 331 ? 1.640 20.486 7.924 1.00 81.62 331 LYS A O 1
ATOM 2740 N N . GLN A 1 332 ? 3.834 20.256 7.483 1.00 91.31 332 GLN A N 1
ATOM 2741 C CA . GLN A 1 332 ? 3.797 20.834 6.145 1.00 91.31 332 GLN A CA 1
ATOM 2742 C C . GLN A 1 332 ? 4.746 20.065 5.239 1.00 91.31 332 GLN A C 1
ATOM 2744 O O . GLN A 1 332 ? 5.947 20.313 5.217 1.00 91.31 332 GLN A O 1
ATOM 2749 N N . VAL A 1 333 ? 4.189 19.091 4.533 1.00 94.69 333 VAL A N 1
ATOM 2750 C CA . VAL A 1 333 ? 4.893 18.295 3.541 1.00 94.69 333 VAL A CA 1
ATOM 2751 C C . VAL A 1 333 ? 4.170 18.458 2.217 1.00 94.69 333 VAL A C 1
ATOM 2753 O O . VAL A 1 333 ? 2.971 18.177 2.107 1.00 94.69 333 VAL A O 1
ATOM 2756 N N . SER A 1 334 ? 4.916 18.923 1.225 1.00 95.44 334 SER A N 1
ATOM 2757 C CA . SER A 1 334 ? 4.452 19.083 -0.146 1.00 95.44 334 SER A CA 1
ATOM 2758 C C . SER A 1 334 ? 4.317 17.711 -0.804 1.00 95.44 334 SER A C 1
ATOM 2760 O O . SER A 1 334 ? 5.130 16.828 -0.540 1.00 95.44 334 SER A O 1
ATOM 2762 N N . ALA A 1 335 ? 3.314 17.517 -1.653 1.00 95.94 335 ALA A N 1
ATOM 2763 C CA . ALA A 1 335 ? 3.115 16.276 -2.398 1.00 95.94 335 ALA A CA 1
ATOM 2764 C C . ALA A 1 335 ? 3.248 16.522 -3.902 1.00 95.94 335 ALA A C 1
ATOM 2766 O O . ALA A 1 335 ? 2.526 17.360 -4.444 1.00 95.94 335 ALA A O 1
ATOM 2767 N N . TYR A 1 336 ? 4.123 15.769 -4.567 1.00 96.19 336 TYR A N 1
ATOM 2768 C CA . TYR A 1 336 ? 4.312 15.836 -6.016 1.00 96.19 336 TYR A CA 1
ATOM 2769 C C . TYR A 1 336 ? 4.229 14.458 -6.670 1.00 96.19 336 TYR A C 1
ATOM 2771 O O . TYR A 1 336 ? 4.485 13.443 -6.028 1.00 96.19 336 TYR A O 1
ATOM 2779 N N . TYR A 1 337 ? 3.930 14.410 -7.969 1.00 95.12 337 TYR A N 1
ATOM 2780 C CA . TYR A 1 337 ? 3.881 13.158 -8.741 1.00 95.12 337 TYR A CA 1
ATOM 2781 C C . TYR A 1 337 ? 5.172 12.334 -8.653 1.00 95.12 337 TYR A C 1
ATOM 2783 O O . TYR A 1 337 ? 5.137 11.103 -8.593 1.00 95.12 337 TYR A O 1
ATOM 2791 N N . ALA A 1 338 ? 6.319 13.014 -8.584 1.00 93.31 338 ALA A N 1
ATOM 2792 C CA . ALA A 1 338 ? 7.622 12.385 -8.413 1.00 93.31 338 ALA A CA 1
ATOM 2793 C C . ALA A 1 338 ? 7.713 11.550 -7.122 1.00 93.31 338 ALA A C 1
ATOM 2795 O O . ALA A 1 338 ? 8.383 10.520 -7.111 1.00 93.31 338 ALA A O 1
ATOM 2796 N N . ASP A 1 339 ? 7.002 11.943 -6.056 1.00 95.69 339 ASP A N 1
ATOM 2797 C CA . ASP A 1 339 ? 7.001 11.222 -4.778 1.00 95.69 339 ASP A CA 1
ATOM 2798 C C . ASP A 1 339 ? 6.401 9.821 -4.918 1.00 95.69 339 ASP A C 1
ATOM 2800 O O . ASP A 1 339 ? 6.883 8.873 -4.294 1.00 95.69 339 ASP A O 1
ATOM 2804 N N . ASP A 1 340 ? 5.384 9.665 -5.768 1.00 96.25 340 ASP A N 1
ATOM 2805 C CA . ASP A 1 340 ? 4.786 8.361 -6.045 1.00 96.25 340 ASP A CA 1
ATOM 2806 C C . ASP A 1 340 ? 5.766 7.448 -6.803 1.00 96.25 340 ASP A C 1
ATOM 2808 O O . ASP A 1 340 ? 5.918 6.269 -6.476 1.00 96.25 340 ASP A O 1
ATOM 2812 N N . CYS A 1 341 ? 6.493 8.010 -7.771 1.00 91.75 341 CYS A N 1
ATOM 2813 C CA . CYS A 1 341 ? 7.494 7.289 -8.561 1.00 91.75 341 CYS A CA 1
ATOM 2814 C C . CYS A 1 341 ? 8.661 6.827 -7.682 1.00 91.75 341 CYS A C 1
ATOM 2816 O O . CYS A 1 341 ? 9.038 5.654 -7.685 1.00 91.75 341 CYS A O 1
ATOM 2818 N N . LEU A 1 342 ? 9.184 7.742 -6.864 1.00 93.12 342 LEU A N 1
ATOM 2819 C CA . LEU A 1 342 ? 10.225 7.455 -5.882 1.00 93.12 342 LEU A CA 1
ATOM 2820 C C . LEU A 1 342 ? 9.755 6.399 -4.878 1.00 93.12 342 LEU A C 1
ATOM 2822 O O . LEU A 1 342 ? 10.527 5.514 -4.521 1.00 93.12 342 LEU A O 1
ATOM 2826 N N . SER A 1 343 ? 8.476 6.413 -4.493 1.00 95.19 343 SER A N 1
ATOM 2827 C CA . SER A 1 343 ? 7.916 5.392 -3.604 1.00 95.19 343 SER A CA 1
ATOM 2828 C C . SER A 1 343 ? 7.926 3.990 -4.210 1.00 95.19 343 SER A C 1
ATOM 2830 O O . SER A 1 343 ? 8.177 3.023 -3.488 1.00 95.19 343 SER A O 1
ATOM 2832 N N . ILE A 1 344 ? 7.723 3.854 -5.526 1.00 91.94 344 ILE A N 1
ATOM 2833 C CA . ILE A 1 344 ? 7.898 2.571 -6.225 1.00 91.94 344 ILE A CA 1
ATOM 2834 C C . ILE A 1 344 ? 9.362 2.138 -6.190 1.00 91.94 344 ILE A C 1
ATOM 2836 O O . ILE A 1 344 ? 9.641 0.977 -5.885 1.00 91.94 344 ILE A O 1
ATOM 2840 N N . ILE A 1 345 ? 10.298 3.055 -6.451 1.00 89.69 345 ILE A N 1
ATOM 2841 C CA . ILE A 1 345 ? 11.731 2.740 -6.411 1.00 89.69 345 ILE A CA 1
ATOM 2842 C C . ILE A 1 345 ? 12.119 2.278 -5.002 1.00 89.69 345 ILE A C 1
ATOM 2844 O O . ILE A 1 345 ? 12.663 1.189 -4.853 1.00 89.69 345 ILE A O 1
ATOM 2848 N N . TYR A 1 346 ? 11.756 3.017 -3.950 1.00 90.50 346 TYR A N 1
ATOM 2849 C CA . TYR A 1 346 ? 12.021 2.609 -2.567 1.00 90.50 346 TYR A CA 1
ATOM 2850 C C . TYR A 1 346 ? 11.341 1.298 -2.184 1.00 90.50 346 TYR A C 1
ATOM 2852 O O . TYR A 1 346 ? 11.929 0.495 -1.459 1.00 90.50 346 TYR A O 1
ATOM 2860 N N . MET A 1 347 ? 10.140 1.034 -2.692 1.00 90.50 347 MET A N 1
ATOM 2861 C CA . MET A 1 347 ? 9.489 -0.260 -2.521 1.00 90.50 347 MET A CA 1
ATOM 2862 C C . MET A 1 347 ? 10.312 -1.396 -3.150 1.00 90.50 347 MET A C 1
ATOM 2864 O O . MET A 1 347 ? 10.498 -2.420 -2.498 1.00 90.50 347 MET A O 1
ATOM 2868 N N . LEU A 1 348 ? 10.850 -1.204 -4.359 1.00 85.31 348 LEU A N 1
ATOM 2869 C CA . LEU A 1 348 ? 11.723 -2.175 -5.028 1.00 85.31 348 LEU A CA 1
ATOM 2870 C C . LEU A 1 348 ? 13.059 -2.362 -4.299 1.00 85.31 348 LEU A C 1
ATOM 2872 O O . LEU A 1 348 ? 13.515 -3.492 -4.120 1.00 85.31 348 LEU A O 1
ATOM 2876 N N . LEU A 1 349 ? 13.653 -1.268 -3.813 1.00 82.44 349 LEU A N 1
ATOM 2877 C CA . LEU A 1 349 ? 14.899 -1.293 -3.044 1.00 82.44 349 LEU A CA 1
ATOM 2878 C C . LEU A 1 349 ? 14.772 -2.172 -1.800 1.00 82.44 349 LEU A C 1
ATOM 2880 O O . LEU A 1 349 ? 15.688 -2.932 -1.479 1.00 82.44 349 LEU A O 1
ATOM 2884 N N . LEU A 1 350 ? 13.619 -2.106 -1.126 1.00 80.00 350 LEU A N 1
ATOM 2885 C CA . LEU A 1 350 ? 13.359 -2.917 0.055 1.00 80.00 350 LEU A CA 1
ATOM 2886 C C . LEU A 1 350 ? 13.416 -4.411 -0.242 1.00 80.00 350 LEU A C 1
ATOM 2888 O O . LEU A 1 350 ? 13.789 -5.139 0.668 1.00 80.00 350 LEU A O 1
ATOM 2892 N N . PHE A 1 351 ? 13.109 -4.897 -1.448 1.00 77.31 351 PHE A N 1
ATOM 2893 C CA . PHE A 1 351 ? 13.180 -6.338 -1.730 1.00 77.31 351 PHE A CA 1
ATOM 2894 C C . PHE A 1 351 ? 14.593 -6.883 -1.670 1.00 77.31 351 PHE A C 1
ATOM 2896 O O . PHE A 1 351 ? 14.798 -7.944 -1.077 1.00 77.31 351 PHE A O 1
ATOM 2903 N N . ASN A 1 352 ? 15.551 -6.122 -2.190 1.00 75.75 352 ASN A N 1
ATOM 2904 C CA . ASN A 1 352 ? 16.961 -6.502 -2.217 1.00 75.75 352 ASN A CA 1
ATOM 2905 C C . ASN A 1 352 ? 17.669 -6.274 -0.869 1.00 75.75 352 ASN A C 1
ATOM 2907 O O . ASN A 1 352 ? 18.834 -6.642 -0.707 1.00 75.75 352 ASN A O 1
ATOM 2911 N N . CYS A 1 353 ? 16.987 -5.680 0.116 1.00 79.69 353 CYS A N 1
ATOM 2912 C CA . CYS A 1 353 ? 17.496 -5.609 1.478 1.00 79.69 353 CYS A CA 1
ATOM 2913 C C . CYS A 1 353 ? 17.511 -6.994 2.138 1.00 79.69 353 CYS A C 1
ATOM 2915 O O . CYS A 1 353 ? 16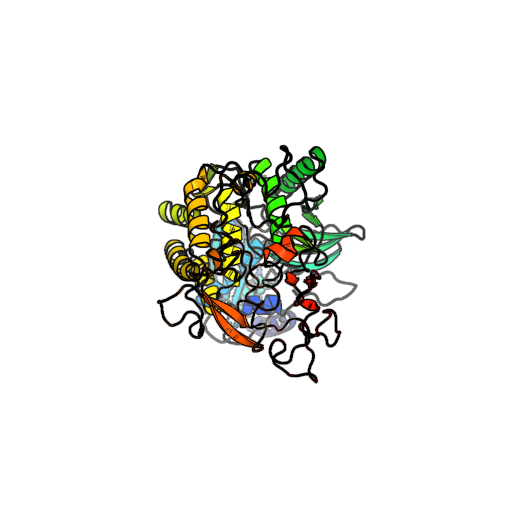.569 -7.787 2.033 1.00 79.69 353 CYS A O 1
ATOM 2917 N N . THR A 1 354 ? 18.551 -7.237 2.927 1.00 84.94 354 THR A N 1
ATOM 2918 C CA . THR A 1 354 ? 18.616 -8.351 3.874 1.00 84.94 354 THR A CA 1
ATOM 2919 C C . THR A 1 354 ? 17.483 -8.258 4.898 1.00 84.94 354 THR A C 1
ATOM 2921 O O . THR A 1 354 ? 16.862 -7.209 5.113 1.00 84.94 354 THR A O 1
ATOM 2924 N N . LYS A 1 355 ? 17.193 -9.373 5.572 1.00 85.31 355 LYS A N 1
ATOM 2925 C CA . LYS A 1 355 ? 16.150 -9.420 6.602 1.00 85.31 355 LYS A CA 1
ATOM 2926 C C . LYS A 1 355 ? 16.452 -8.450 7.750 1.00 85.31 355 LYS A C 1
ATOM 2928 O O . LYS A 1 355 ? 15.536 -7.797 8.250 1.00 85.31 355 LYS A O 1
ATOM 2933 N N . GLU A 1 356 ? 17.715 -8.342 8.148 1.00 86.19 356 GLU A N 1
ATOM 2934 C CA . GLU A 1 356 ? 18.199 -7.451 9.202 1.00 86.19 356 GLU A CA 1
ATOM 2935 C C . GLU A 1 356 ? 17.988 -5.979 8.828 1.00 86.19 356 GLU A C 1
ATOM 2937 O O . GLU A 1 356 ? 17.420 -5.221 9.617 1.00 86.19 356 GLU A O 1
ATOM 2942 N N . GLU A 1 357 ? 18.354 -5.591 7.604 1.00 87.12 357 GLU A N 1
ATOM 2943 C CA . GLU A 1 357 ? 18.123 -4.240 7.076 1.00 87.12 357 GLU A CA 1
ATOM 2944 C C . GLU A 1 357 ? 16.629 -3.918 7.017 1.00 87.12 357 GLU A C 1
ATOM 2946 O O . GLU A 1 357 ? 16.202 -2.876 7.512 1.00 87.12 357 GLU A O 1
ATOM 2951 N N . LYS A 1 358 ? 15.798 -4.841 6.508 1.00 84.38 358 LYS A N 1
ATOM 2952 C CA . LYS A 1 358 ? 14.333 -4.678 6.492 1.00 84.38 358 LYS A CA 1
ATOM 2953 C C . LYS A 1 358 ? 13.786 -4.420 7.896 1.00 84.38 358 LYS A C 1
ATOM 2955 O O . LYS A 1 358 ? 12.921 -3.562 8.068 1.00 84.38 358 LYS A O 1
ATOM 2960 N N . ILE A 1 359 ? 14.263 -5.151 8.907 1.00 83.94 359 ILE A N 1
ATOM 2961 C CA . ILE A 1 359 ? 13.852 -4.956 10.306 1.00 83.94 359 ILE A CA 1
ATOM 2962 C C . ILE A 1 359 ? 14.299 -3.581 10.814 1.00 83.94 359 ILE A C 1
ATOM 2964 O O . ILE A 1 359 ? 13.496 -2.880 11.434 1.00 83.94 359 ILE A O 1
ATOM 2968 N N . LYS A 1 360 ? 15.546 -3.184 10.536 1.00 88.62 360 LYS A N 1
ATOM 2969 C CA . LYS A 1 360 ? 16.117 -1.891 10.938 1.00 88.62 360 LYS A CA 1
ATOM 2970 C C . LYS A 1 360 ? 15.336 -0.723 10.327 1.00 88.62 360 LYS A C 1
ATOM 2972 O O . LYS A 1 360 ? 14.843 0.125 11.068 1.00 88.62 360 LYS A O 1
ATOM 2977 N N . LEU A 1 361 ? 15.114 -0.743 9.013 1.00 85.56 361 LEU A N 1
ATOM 2978 C CA . LEU A 1 361 ? 14.346 0.271 8.284 1.00 85.56 361 LEU A CA 1
ATOM 2979 C C . LEU A 1 361 ? 12.888 0.333 8.761 1.00 85.56 361 LEU A C 1
ATOM 2981 O O . LEU A 1 361 ? 12.372 1.415 9.034 1.00 85.56 361 LEU A O 1
ATOM 2985 N N . LYS A 1 362 ? 12.225 -0.820 8.953 1.00 86.31 362 LYS A N 1
ATOM 2986 C CA . LYS A 1 362 ? 10.857 -0.873 9.504 1.00 86.31 362 LYS A CA 1
ATOM 2987 C C . LYS A 1 362 ? 10.783 -0.285 10.911 1.00 86.31 362 LYS A C 1
ATOM 2989 O O . LYS A 1 362 ? 9.792 0.365 11.238 1.00 86.31 362 LYS A O 1
ATOM 2994 N N . LYS A 1 363 ? 11.797 -0.516 11.749 1.00 85.00 363 LYS A N 1
ATOM 2995 C CA . LYS A 1 363 ? 11.866 0.062 13.094 1.00 85.00 363 LYS A CA 1
ATOM 2996 C C . LYS A 1 363 ? 12.004 1.584 13.027 1.00 85.00 363 LYS A C 1
ATOM 2998 O O . LYS A 1 363 ? 11.197 2.273 13.635 1.00 85.00 363 LYS A O 1
ATOM 3003 N N . LEU A 1 364 ? 12.940 2.099 12.232 1.00 85.75 364 LEU A N 1
ATOM 3004 C CA . LEU A 1 364 ? 13.149 3.544 12.073 1.00 85.75 364 LEU A CA 1
ATOM 3005 C C . LEU A 1 364 ? 11.921 4.261 11.500 1.00 85.75 364 LEU A C 1
ATOM 3007 O O . LEU A 1 364 ? 11.551 5.328 11.985 1.00 85.75 364 LEU A O 1
ATOM 3011 N N . ALA A 1 365 ? 11.248 3.644 10.524 1.00 82.81 365 ALA A N 1
ATOM 3012 C CA . ALA A 1 365 ? 10.000 4.160 9.970 1.00 82.81 365 ALA A CA 1
ATOM 3013 C C . ALA A 1 365 ? 8.872 4.213 11.018 1.00 82.81 365 ALA A C 1
ATOM 3015 O O . ALA A 1 365 ? 8.118 5.181 11.057 1.00 82.81 365 ALA A O 1
ATOM 3016 N N . ARG A 1 366 ? 8.761 3.198 11.891 1.00 82.00 366 ARG A N 1
ATOM 3017 C CA . ARG A 1 366 ? 7.779 3.171 12.995 1.00 82.00 366 ARG A CA 1
ATOM 3018 C C . ARG A 1 366 ? 8.080 4.192 14.083 1.00 82.00 366 ARG A C 1
ATOM 3020 O O . ARG A 1 366 ? 7.149 4.774 14.626 1.00 82.00 366 ARG A O 1
ATOM 3027 N N . ASP A 1 367 ? 9.358 4.403 14.376 1.00 80.19 367 ASP A N 1
ATOM 3028 C CA . ASP A 1 367 ? 9.822 5.389 15.352 1.00 80.19 367 ASP A CA 1
ATOM 3029 C C . ASP A 1 367 ? 9.771 6.825 14.780 1.00 80.19 367 ASP A C 1
ATOM 3031 O O . ASP A 1 367 ? 10.219 7.766 15.435 1.00 80.19 367 ASP A O 1
ATOM 3035 N N . SER A 1 368 ? 9.257 6.998 13.550 1.00 80.38 368 SER A N 1
ATOM 3036 C CA . SER A 1 368 ? 9.184 8.265 12.810 1.00 80.38 368 SER A CA 1
ATOM 3037 C C . SER A 1 368 ? 10.516 9.025 12.779 1.00 80.38 368 SER A C 1
ATOM 3039 O O . SER A 1 368 ? 10.537 10.252 12.752 1.00 80.38 368 SER A O 1
ATOM 3041 N N . SER A 1 369 ? 11.631 8.289 12.792 1.00 83.25 369 SER A N 1
ATOM 3042 C CA . SER A 1 369 ? 12.992 8.830 12.781 1.00 83.25 369 SER A CA 1
ATOM 3043 C C . SER A 1 369 ? 13.437 9.043 11.335 1.00 83.25 369 SER A C 1
ATOM 3045 O O . SER A 1 369 ? 14.293 8.316 10.827 1.00 83.25 369 SER A O 1
ATOM 3047 N N . ALA A 1 370 ? 12.798 9.988 10.647 1.00 83.31 370 ALA A N 1
ATOM 3048 C CA . ALA A 1 370 ? 12.951 10.198 9.212 1.00 83.31 370 ALA A CA 1
ATOM 3049 C C . ALA A 1 370 ? 14.401 10.542 8.825 1.00 83.31 370 ALA A C 1
ATOM 3051 O O . ALA A 1 370 ? 14.913 9.967 7.869 1.00 83.31 370 ALA A O 1
ATOM 3052 N N . GLY A 1 371 ? 15.114 11.346 9.619 1.00 79.81 371 GLY A N 1
ATOM 3053 C CA . GLY A 1 371 ? 16.531 11.649 9.375 1.00 79.81 371 GLY A CA 1
ATOM 3054 C C . GLY A 1 371 ? 17.436 10.409 9.405 1.00 79.81 371 GLY A C 1
ATOM 3055 O O . GLY A 1 371 ? 18.248 10.206 8.506 1.00 79.81 371 GLY A O 1
ATOM 3056 N N . MET A 1 372 ? 17.256 9.531 10.397 1.00 84.56 372 MET A N 1
ATOM 3057 C CA . MET A 1 372 ? 18.003 8.265 10.477 1.00 84.56 372 MET A CA 1
ATOM 3058 C C . MET A 1 372 ? 17.605 7.305 9.356 1.00 84.56 372 MET A C 1
ATOM 3060 O O . MET A 1 372 ? 18.448 6.586 8.832 1.00 84.56 372 MET A O 1
ATOM 3064 N N . LEU A 1 373 ? 16.326 7.294 8.973 1.00 85.81 373 LEU A N 1
ATOM 3065 C CA . LEU A 1 373 ? 15.842 6.462 7.877 1.00 85.81 373 LEU A CA 1
ATOM 3066 C C . LEU A 1 373 ? 16.474 6.862 6.536 1.00 85.81 373 LEU A C 1
ATOM 3068 O O . LEU A 1 373 ? 16.790 5.976 5.748 1.00 85.81 373 LEU A O 1
ATOM 3072 N N . ILE A 1 374 ? 16.687 8.162 6.295 1.00 85.88 374 ILE A N 1
ATOM 3073 C CA . ILE A 1 374 ? 17.403 8.656 5.109 1.00 85.88 374 ILE A CA 1
ATOM 3074 C C . ILE A 1 374 ? 18.832 8.104 5.096 1.00 85.88 374 ILE A C 1
ATOM 3076 O O . ILE A 1 374 ? 19.210 7.449 4.132 1.00 85.88 374 ILE A O 1
ATOM 3080 N N . VAL A 1 375 ? 19.596 8.292 6.179 1.00 85.81 375 VAL A N 1
ATOM 3081 C CA . VAL A 1 375 ? 20.999 7.835 6.267 1.00 85.81 375 VAL A CA 1
ATOM 3082 C C . VAL A 1 375 ? 21.124 6.339 5.974 1.00 85.81 375 VAL A C 1
ATOM 3084 O O . VAL A 1 375 ? 21.955 5.917 5.178 1.00 85.81 375 VAL A O 1
ATOM 3087 N N . GLU A 1 376 ? 20.251 5.534 6.567 1.00 88.56 376 GLU A N 1
ATOM 3088 C CA . GLU A 1 376 ? 20.262 4.080 6.395 1.00 88.56 376 GLU A CA 1
ATOM 3089 C C . GLU A 1 376 ? 19.874 3.639 4.983 1.00 88.56 376 GLU A C 1
ATOM 3091 O O . GLU A 1 376 ? 20.371 2.633 4.478 1.00 88.56 376 GLU A O 1
ATOM 3096 N N . ARG A 1 377 ? 18.988 4.383 4.315 1.00 88.44 377 ARG A N 1
ATOM 3097 C CA . ARG A 1 377 ? 18.679 4.127 2.906 1.00 88.44 377 ARG A CA 1
ATOM 3098 C C . ARG A 1 377 ? 19.847 4.465 1.999 1.00 88.44 377 ARG A C 1
ATOM 3100 O O . ARG A 1 377 ? 20.078 3.714 1.061 1.00 88.44 377 ARG A O 1
ATOM 3107 N N . GLU A 1 378 ? 20.573 5.544 2.275 1.00 86.62 378 GLU A N 1
ATOM 3108 C CA . GLU A 1 378 ? 21.766 5.908 1.505 1.00 86.62 378 GLU A CA 1
ATOM 3109 C C . GLU A 1 378 ? 22.830 4.801 1.571 1.00 86.62 378 GLU A C 1
ATOM 3111 O O . GLU A 1 378 ? 23.405 4.439 0.547 1.00 86.62 378 GLU A O 1
ATOM 3116 N N . GLU A 1 379 ? 23.029 4.173 2.735 1.00 87.56 379 GLU A N 1
ATOM 3117 C CA . GLU A 1 379 ? 23.920 3.007 2.863 1.00 87.56 379 GLU A CA 1
ATOM 3118 C C . GLU A 1 379 ? 23.461 1.823 1.996 1.00 87.56 379 GLU A C 1
ATOM 3120 O O . GLU A 1 379 ? 24.270 1.172 1.333 1.00 87.56 379 GLU A O 1
ATOM 3125 N N . VAL A 1 380 ? 22.152 1.551 1.951 1.00 86.12 380 VAL A N 1
ATOM 3126 C CA . VAL A 1 380 ? 21.591 0.508 1.080 1.00 86.12 380 VAL A CA 1
ATOM 3127 C C . VAL A 1 380 ? 21.760 0.867 -0.397 1.00 86.12 380 VAL A C 1
ATOM 3129 O O . VAL A 1 380 ? 22.099 -0.012 -1.193 1.00 86.12 380 VAL A O 1
ATOM 3132 N N . LEU A 1 381 ? 21.529 2.132 -0.758 1.00 83.62 381 LEU A N 1
ATOM 3133 C CA . LEU A 1 381 ? 21.617 2.644 -2.125 1.00 83.62 381 LEU A CA 1
ATOM 3134 C C . LEU A 1 381 ? 23.022 2.500 -2.705 1.00 83.62 381 LEU A C 1
ATOM 3136 O O . LEU A 1 381 ? 23.136 2.179 -3.879 1.00 83.62 381 LEU A O 1
ATOM 3140 N N . GLN A 1 382 ? 24.077 2.613 -1.893 1.00 85.31 382 GLN A N 1
ATOM 3141 C CA . GLN A 1 382 ? 25.470 2.427 -2.334 1.00 85.31 382 GLN A CA 1
ATOM 3142 C C . GLN A 1 382 ? 25.767 1.045 -2.947 1.00 85.31 382 GLN A C 1
ATOM 3144 O O . GLN A 1 382 ? 26.803 0.872 -3.585 1.00 85.31 382 GLN A O 1
ATOM 3149 N N . ARG A 1 383 ? 24.880 0.055 -2.772 1.00 83.94 383 ARG A N 1
ATOM 3150 C CA . ARG A 1 383 ? 24.991 -1.266 -3.417 1.00 83.94 383 ARG A CA 1
ATOM 3151 C C . ARG A 1 383 ? 24.491 -1.293 -4.860 1.00 83.94 383 ARG A C 1
ATOM 3153 O O . ARG A 1 383 ? 24.724 -2.279 -5.556 1.00 83.94 383 ARG A O 1
ATOM 3160 N N . TYR A 1 384 ? 23.771 -0.264 -5.287 1.00 78.25 384 TYR A N 1
ATOM 3161 C CA . TYR A 1 384 ? 23.214 -0.176 -6.628 1.00 78.25 384 TYR A CA 1
ATOM 3162 C C . TYR A 1 384 ? 24.203 0.491 -7.585 1.00 78.25 384 TYR A C 1
ATOM 3164 O O . TYR A 1 384 ? 25.069 1.250 -7.140 1.00 78.25 384 TYR A O 1
ATOM 3172 N N . PRO A 1 385 ? 24.086 0.228 -8.900 1.00 78.94 385 PRO A N 1
ATOM 3173 C CA . PRO A 1 385 ? 24.860 0.946 -9.903 1.00 78.94 385 PRO A CA 1
ATOM 3174 C C . PRO A 1 385 ? 24.710 2.454 -9.711 1.00 78.94 385 PRO A C 1
ATOM 3176 O O . PRO A 1 385 ? 23.605 2.947 -9.453 1.00 78.94 385 PRO A O 1
ATOM 3179 N N . LYS A 1 386 ? 25.820 3.185 -9.832 1.00 76.94 386 LYS A N 1
ATOM 3180 C CA . LYS A 1 386 ? 25.864 4.635 -9.614 1.00 76.94 386 LYS A CA 1
ATOM 3181 C C . LYS A 1 386 ? 24.819 5.357 -10.466 1.00 76.94 386 LYS A C 1
ATOM 3183 O O . LYS A 1 386 ? 24.206 6.309 -10.015 1.00 76.94 386 LYS A O 1
ATOM 3188 N N . GLU A 1 387 ? 24.566 4.853 -11.661 1.00 70.88 387 GLU A N 1
ATOM 3189 C CA . GLU A 1 387 ? 23.619 5.380 -12.633 1.00 70.88 387 GLU A CA 1
ATOM 3190 C C . GLU A 1 387 ? 22.174 5.331 -12.115 1.00 70.88 387 GLU A C 1
ATOM 3192 O O . GLU A 1 387 ? 21.403 6.263 -12.337 1.00 70.88 387 GLU A O 1
ATOM 3197 N N . ALA A 1 388 ? 21.807 4.267 -11.392 1.00 71.56 388 ALA A N 1
ATOM 3198 C CA . ALA A 1 388 ? 20.490 4.145 -10.771 1.00 71.56 388 ALA A CA 1
ATOM 3199 C C . ALA A 1 388 ? 20.329 5.146 -9.617 1.00 71.56 388 ALA A C 1
ATOM 3201 O O . ALA A 1 388 ? 19.264 5.740 -9.451 1.00 71.56 388 ALA A O 1
ATOM 3202 N N . ILE A 1 389 ? 21.402 5.359 -8.852 1.00 78.12 389 ILE A N 1
ATOM 3203 C CA . ILE A 1 389 ? 21.450 6.350 -7.773 1.00 78.12 389 ILE A CA 1
ATOM 3204 C C . ILE A 1 389 ? 21.363 7.772 -8.355 1.00 78.12 389 ILE A C 1
ATOM 3206 O O . ILE A 1 389 ? 20.554 8.575 -7.898 1.00 78.12 389 ILE A O 1
ATOM 3210 N N . ASP A 1 390 ? 22.137 8.066 -9.400 1.00 78.75 390 ASP A N 1
ATOM 3211 C CA . ASP A 1 390 ? 22.143 9.359 -10.090 1.00 78.75 390 ASP A CA 1
ATOM 3212 C C . ASP A 1 390 ? 20.759 9.666 -10.689 1.00 78.75 390 ASP A C 1
ATOM 3214 O O . ASP A 1 390 ? 20.260 10.781 -10.542 1.00 78.75 390 ASP A O 1
ATOM 3218 N N . CYS A 1 391 ? 20.094 8.672 -11.291 1.00 78.19 391 CYS A N 1
ATOM 3219 C CA . CYS A 1 391 ? 18.719 8.801 -11.779 1.00 78.19 391 CYS A CA 1
ATOM 3220 C C . CYS A 1 391 ? 17.737 9.116 -10.641 1.00 78.19 391 CYS A C 1
ATOM 3222 O O . CYS A 1 391 ? 16.927 10.035 -10.760 1.00 78.19 391 CYS A O 1
ATOM 3224 N N . LEU A 1 392 ? 17.833 8.412 -9.509 1.00 84.06 392 LEU A N 1
ATOM 3225 C CA . LEU A 1 392 ? 17.011 8.695 -8.332 1.00 84.06 392 LEU A CA 1
ATOM 3226 C C . LEU A 1 392 ? 17.214 10.136 -7.836 1.00 84.06 392 LEU A C 1
ATOM 3228 O O . LEU A 1 392 ? 16.233 10.833 -7.570 1.00 84.06 392 LEU A O 1
ATOM 3232 N N . TYR A 1 393 ? 18.460 10.610 -7.762 1.00 85.69 393 TYR A N 1
ATOM 3233 C CA . TYR A 1 393 ? 18.748 11.990 -7.367 1.00 85.69 393 TYR A CA 1
ATOM 3234 C C . TYR A 1 393 ? 18.256 13.015 -8.388 1.00 85.69 393 TYR A C 1
ATOM 3236 O O . TYR A 1 393 ? 17.804 14.087 -7.994 1.00 85.69 393 TYR A O 1
ATOM 3244 N N . GLU A 1 394 ? 18.304 12.710 -9.683 1.00 85.19 394 GLU A N 1
ATOM 3245 C CA . GLU A 1 394 ? 17.752 13.581 -10.721 1.00 85.19 394 GLU A CA 1
ATOM 3246 C C . GLU A 1 394 ? 16.233 13.753 -10.561 1.00 85.19 394 GLU A C 1
ATOM 3248 O O . GLU A 1 394 ? 15.724 14.874 -10.647 1.00 85.19 394 GLU A O 1
ATOM 3253 N N . ILE A 1 395 ? 15.509 12.666 -10.264 1.00 85.69 395 ILE A N 1
ATOM 3254 C CA . ILE A 1 395 ? 14.065 12.712 -9.992 1.00 85.69 395 ILE A CA 1
ATOM 3255 C C . ILE A 1 395 ? 13.784 13.553 -8.740 1.00 85.69 395 ILE A C 1
ATOM 3257 O O . ILE A 1 395 ? 12.889 14.396 -8.759 1.00 85.69 395 ILE A O 1
ATOM 3261 N N . GLU A 1 396 ? 14.570 13.380 -7.674 1.00 88.81 396 GLU A N 1
ATOM 3262 C CA . GLU A 1 396 ? 14.474 14.194 -6.453 1.00 88.81 396 GLU A CA 1
ATOM 3263 C C . GLU A 1 396 ? 14.759 15.685 -6.727 1.00 88.81 396 GLU A C 1
ATOM 3265 O O . GLU A 1 396 ? 14.048 16.558 -6.230 1.00 88.81 396 GLU A O 1
ATOM 3270 N N . GLN A 1 397 ? 15.740 16.012 -7.574 1.00 87.25 397 GLN A N 1
ATOM 3271 C CA . GLN A 1 397 ? 16.050 17.398 -7.954 1.00 87.25 397 GLN A CA 1
ATOM 3272 C C . GLN A 1 397 ? 14.943 18.040 -8.800 1.00 87.25 397 GLN A C 1
ATOM 3274 O O . GLN A 1 397 ? 14.633 19.219 -8.624 1.00 87.25 397 GLN A O 1
ATOM 3279 N N . LYS A 1 398 ? 14.326 17.270 -9.702 1.00 87.94 398 LYS A N 1
ATOM 3280 C CA . LYS A 1 398 ? 13.218 17.714 -10.567 1.00 87.94 398 LYS A CA 1
ATOM 3281 C C . LYS A 1 398 ? 11.841 17.521 -9.930 1.00 87.94 398 LYS A C 1
ATOM 3283 O O . LYS A 1 398 ? 10.827 17.770 -10.585 1.00 87.94 398 LYS A O 1
ATOM 3288 N N . ARG A 1 399 ? 11.788 17.122 -8.657 1.00 89.44 399 ARG A N 1
ATOM 3289 C CA . ARG A 1 399 ? 10.581 16.692 -7.941 1.00 89.44 399 ARG A CA 1
ATOM 3290 C C . ARG A 1 399 ? 9.366 17.599 -8.134 1.00 89.44 399 ARG A C 1
ATOM 3292 O O . ARG A 1 399 ? 8.277 17.095 -8.380 1.00 89.44 399 ARG A O 1
ATOM 3299 N N . ALA A 1 400 ? 9.545 18.917 -8.032 1.00 87.06 400 ALA A N 1
ATOM 3300 C CA . ALA A 1 400 ? 8.450 19.888 -8.140 1.00 87.06 400 ALA A CA 1
ATOM 3301 C C . ALA A 1 400 ? 8.094 20.278 -9.588 1.00 87.06 400 ALA A C 1
ATOM 3303 O O . ALA A 1 400 ? 7.015 20.813 -9.830 1.00 87.06 400 ALA A O 1
ATOM 3304 N N . SER A 1 401 ? 9.003 20.046 -10.540 1.00 85.19 401 SER A N 1
ATOM 3305 C CA . SER A 1 401 ? 8.838 20.414 -11.953 1.00 85.19 401 SER A CA 1
ATOM 3306 C C . SER A 1 401 ? 8.292 19.287 -12.829 1.00 85.19 401 SER A C 1
ATOM 3308 O O . SER A 1 401 ? 7.938 19.548 -13.973 1.00 85.19 401 SER A O 1
ATOM 3310 N N . LEU A 1 402 ? 8.240 18.051 -12.324 1.00 77.69 402 LEU A N 1
ATOM 3311 C CA . LEU A 1 402 ? 7.661 16.918 -13.048 1.00 77.69 402 LEU A CA 1
ATOM 3312 C C . LEU A 1 402 ? 6.136 17.073 -13.101 1.00 77.69 402 LEU A C 1
ATOM 3314 O O . LEU A 1 402 ? 5.478 17.124 -12.059 1.00 77.69 402 LEU A O 1
ATOM 3318 N N . ILE A 1 403 ? 5.585 17.191 -14.313 1.00 67.94 403 ILE A N 1
ATOM 3319 C CA . ILE A 1 403 ? 4.169 17.501 -14.548 1.00 67.94 403 ILE A CA 1
ATOM 3320 C C . ILE A 1 403 ? 3.340 16.219 -14.556 1.00 67.94 403 ILE A C 1
ATOM 3322 O O . ILE A 1 403 ? 2.169 16.255 -14.190 1.00 67.94 403 ILE A O 1
ATOM 3326 N N . ASN A 1 404 ? 3.924 15.083 -14.931 1.00 72.25 404 ASN A N 1
ATOM 3327 C CA . ASN A 1 404 ? 3.347 13.756 -14.737 1.00 72.25 404 ASN A CA 1
ATOM 3328 C C . ASN A 1 404 ? 4.428 12.669 -14.886 1.00 72.25 404 ASN A C 1
ATOM 3330 O O . ASN A 1 404 ? 5.617 12.945 -15.037 1.00 72.25 404 ASN A O 1
ATOM 3334 N N . ILE A 1 405 ? 3.994 11.414 -14.831 1.00 68.62 405 ILE A N 1
ATOM 3335 C CA . ILE A 1 405 ? 4.851 10.241 -15.001 1.00 68.62 405 ILE A CA 1
ATOM 3336 C C . ILE A 1 405 ? 5.268 9.992 -16.462 1.00 68.62 405 ILE A C 1
ATOM 3338 O O . ILE A 1 405 ? 6.293 9.360 -16.697 1.00 68.62 405 ILE A O 1
ATOM 3342 N N . ASP A 1 406 ? 4.525 10.523 -17.438 1.00 68.25 406 ASP A N 1
ATOM 3343 C CA . ASP A 1 406 ? 4.876 10.453 -18.863 1.00 68.25 406 ASP A CA 1
ATOM 3344 C C . ASP A 1 406 ? 6.121 11.325 -19.152 1.00 68.25 406 ASP A C 1
ATOM 3346 O O . ASP A 1 406 ? 6.939 10.973 -19.997 1.00 68.25 406 ASP A O 1
ATOM 3350 N N . ASP A 1 407 ? 6.362 12.392 -18.379 1.00 60.06 407 ASP A N 1
ATOM 3351 C CA . ASP A 1 407 ? 7.593 13.196 -18.469 1.00 60.06 407 ASP A CA 1
ATOM 3352 C C . ASP A 1 407 ? 8.860 12.410 -18.081 1.00 60.06 407 ASP A C 1
ATOM 3354 O O . ASP A 1 407 ? 9.958 12.747 -18.526 1.00 60.06 407 ASP A O 1
ATOM 3358 N N . LEU A 1 408 ? 8.728 11.355 -17.263 1.00 57.97 408 LEU A N 1
ATOM 3359 C CA . LEU A 1 408 ? 9.827 10.420 -16.978 1.00 57.97 408 LEU A CA 1
ATOM 3360 C C . LEU A 1 408 ? 10.091 9.495 -18.171 1.00 57.97 408 LEU A C 1
ATOM 3362 O O . LEU A 1 408 ? 11.242 9.151 -18.416 1.00 57.97 408 LEU A O 1
ATOM 3366 N N . HIS A 1 409 ? 9.049 9.123 -18.921 1.00 50.25 409 HIS A N 1
ATOM 3367 C CA . HIS A 1 409 ? 9.178 8.358 -20.165 1.00 50.25 409 HIS A CA 1
ATOM 3368 C C . HIS A 1 409 ? 9.741 9.205 -21.317 1.00 50.25 409 HIS A C 1
ATOM 3370 O O . HIS A 1 409 ? 10.498 8.688 -22.134 1.00 50.25 409 HIS A O 1
ATOM 3376 N N . ASN A 1 410 ? 9.432 10.506 -21.345 1.00 41.81 410 ASN A N 1
ATOM 3377 C CA . ASN A 1 410 ? 9.941 11.463 -22.334 1.00 41.81 410 ASN A CA 1
ATOM 3378 C C . ASN A 1 410 ? 11.378 11.938 -22.064 1.00 41.81 410 ASN A C 1
ATOM 3380 O O . ASN A 1 410 ? 11.960 12.641 -22.892 1.00 41.81 410 ASN A O 1
ATOM 3384 N N . GLN A 1 411 ? 11.995 11.541 -20.946 1.00 43.59 411 GLN A N 1
ATOM 3385 C CA . GLN A 1 411 ? 13.454 11.512 -20.872 1.00 43.59 411 GLN A CA 1
ATOM 3386 C C . GLN A 1 411 ? 13.917 10.327 -21.716 1.00 43.59 411 GLN A C 1
ATOM 3388 O O . GLN A 1 411 ? 14.020 9.217 -21.205 1.00 43.59 411 GLN A O 1
ATOM 3393 N N . SER A 1 412 ? 14.114 10.581 -23.015 1.00 38.94 412 SER A N 1
ATOM 3394 C CA . SER A 1 412 ? 14.529 9.625 -24.048 1.00 38.94 412 SER A CA 1
ATOM 3395 C C . SER A 1 412 ? 15.279 8.425 -23.463 1.00 38.94 412 SER A C 1
ATOM 3397 O O . SER A 1 412 ? 16.402 8.577 -22.961 1.00 38.94 412 SER A O 1
ATOM 3399 N N . PHE A 1 413 ? 14.687 7.230 -23.553 1.00 40.47 413 PHE A N 1
ATOM 3400 C CA . PHE A 1 413 ? 15.497 6.015 -23.598 1.00 40.47 413 PHE A CA 1
ATOM 3401 C C . PHE A 1 413 ? 16.584 6.272 -24.644 1.00 40.47 413 PHE A C 1
ATOM 3403 O O . PHE A 1 413 ? 16.235 6.671 -25.756 1.00 40.47 413 PHE A O 1
ATOM 3410 N N . PRO A 1 414 ? 17.882 6.167 -24.318 1.00 50.53 414 PRO A N 1
ATOM 3411 C CA . PRO A 1 414 ? 18.893 6.413 -25.326 1.00 50.53 414 PRO A CA 1
ATOM 3412 C C . PRO A 1 414 ? 18.687 5.417 -26.447 1.00 50.53 414 PRO A C 1
ATOM 3414 O O . PRO A 1 414 ? 18.665 4.217 -26.182 1.00 50.53 414 PRO A O 1
ATOM 3417 N N . GLN A 1 415 ? 18.503 5.932 -27.660 1.00 56.16 415 GLN A N 1
ATOM 3418 C CA . GLN A 1 415 ? 18.549 5.139 -28.880 1.00 56.16 415 GLN A CA 1
ATOM 3419 C C . GLN A 1 415 ? 19.801 4.259 -28.809 1.00 56.16 415 GLN A C 1
ATOM 3421 O O . GLN A 1 415 ? 20.915 4.749 -28.581 1.00 56.16 415 GLN A O 1
ATOM 3426 N N . ILE A 1 416 ? 19.588 2.947 -28.864 1.00 60.53 416 ILE A N 1
ATOM 3427 C CA . ILE A 1 416 ? 20.660 1.967 -28.861 1.00 60.53 416 ILE A CA 1
ATOM 3428 C C . ILE A 1 416 ? 20.941 1.675 -30.327 1.00 60.53 416 ILE A C 1
ATOM 3430 O O . ILE A 1 416 ? 20.136 1.054 -30.993 1.00 60.53 416 ILE A O 1
ATOM 3434 N N . CYS A 1 417 ? 22.083 2.155 -30.805 1.00 66.44 417 CYS A N 1
ATOM 3435 C CA . CYS A 1 417 ? 22.529 1.972 -32.181 1.00 66.44 417 CYS A CA 1
ATOM 3436 C C . CYS A 1 417 ? 23.450 0.752 -32.275 1.00 66.44 417 CYS A C 1
ATOM 3438 O O . CYS A 1 417 ? 24.679 0.901 -32.326 1.00 66.44 417 CYS A O 1
ATOM 3440 N N . ASN A 1 418 ? 22.869 -0.445 -32.220 1.00 64.19 418 ASN A N 1
ATOM 3441 C CA . ASN A 1 418 ? 23.574 -1.732 -32.250 1.00 64.19 418 ASN A CA 1
ATOM 3442 C C . ASN A 1 418 ? 23.241 -2.564 -33.505 1.00 64.19 418 ASN A C 1
ATOM 3444 O O . ASN A 1 418 ? 23.640 -3.728 -33.592 1.00 64.19 418 ASN A O 1
ATOM 3448 N N . LYS A 1 419 ? 22.569 -1.956 -34.493 1.00 67.12 419 LYS A N 1
ATOM 3449 C CA . LYS A 1 419 ? 22.001 -2.581 -35.698 1.00 67.12 419 LYS A CA 1
ATOM 3450 C C . LYS A 1 419 ? 20.944 -3.651 -35.397 1.00 67.12 419 LYS A C 1
ATOM 3452 O O . LYS A 1 419 ? 20.700 -4.522 -36.239 1.00 67.12 419 LYS A O 1
ATOM 3457 N N . GLN A 1 420 ? 20.325 -3.597 -34.223 1.00 68.12 420 GLN A N 1
ATOM 3458 C CA . GLN A 1 420 ? 19.270 -4.503 -33.793 1.00 68.12 420 GLN A CA 1
ATOM 3459 C C . GLN A 1 420 ? 17.994 -3.696 -33.561 1.00 68.12 420 GLN A C 1
ATOM 3461 O O . GLN A 1 420 ? 18.001 -2.687 -32.878 1.00 68.12 420 GLN A O 1
ATOM 3466 N N . LEU A 1 421 ? 16.888 -4.146 -34.148 1.00 67.00 421 LEU A N 1
ATOM 3467 C CA . LEU A 1 421 ? 15.614 -3.428 -34.077 1.00 67.00 421 LEU A CA 1
ATOM 3468 C C . LEU A 1 421 ? 14.838 -3.817 -32.814 1.00 67.00 421 LEU A C 1
ATOM 3470 O O . LEU A 1 421 ? 13.915 -4.627 -32.915 1.00 67.00 421 LEU A O 1
ATOM 3474 N N . ASP A 1 422 ? 15.187 -3.262 -31.651 1.00 64.38 422 ASP A N 1
ATOM 3475 C CA . ASP A 1 422 ? 14.531 -3.555 -30.366 1.00 64.38 422 ASP A CA 1
ATOM 3476 C C . ASP A 1 422 ? 13.136 -2.902 -30.261 1.00 64.38 422 ASP A C 1
ATOM 3478 O O . ASP A 1 422 ? 12.254 -3.414 -29.556 1.00 64.38 422 ASP A O 1
ATOM 3482 N N . MET A 1 423 ? 12.891 -1.807 -30.995 1.00 59.31 423 MET A N 1
ATOM 3483 C CA . MET A 1 423 ? 11.574 -1.164 -31.120 1.00 59.31 423 MET A CA 1
ATOM 3484 C C . MET A 1 423 ? 10.975 -1.341 -32.521 1.00 59.31 423 MET A C 1
ATOM 3486 O O . MET A 1 423 ? 11.432 -0.765 -33.503 1.00 59.31 423 MET A O 1
ATOM 3490 N N . ILE A 1 424 ? 9.903 -2.139 -32.606 1.00 53.91 424 ILE A N 1
ATOM 3491 C CA . ILE A 1 424 ? 9.211 -2.453 -33.871 1.00 53.91 424 ILE A CA 1
ATOM 3492 C C . ILE A 1 424 ? 8.064 -1.470 -34.162 1.00 53.91 424 ILE A C 1
ATOM 3494 O O . ILE A 1 424 ? 7.645 -1.355 -35.311 1.00 53.91 424 ILE A O 1
ATOM 3498 N N . GLU A 1 425 ? 7.545 -0.760 -33.155 1.00 52.34 425 GLU A N 1
ATOM 3499 C CA . GLU A 1 425 ? 6.537 0.282 -33.373 1.00 52.34 425 GLU A CA 1
ATOM 3500 C C . GLU A 1 425 ? 7.244 1.624 -33.607 1.00 52.34 425 GLU A C 1
ATOM 3502 O O . GLU A 1 425 ? 7.862 2.135 -32.671 1.00 52.34 425 GLU A O 1
ATOM 3507 N N . PRO A 1 426 ? 7.188 2.174 -34.837 1.00 53.44 426 PRO A N 1
ATOM 3508 C CA . PRO A 1 426 ? 7.728 3.493 -35.106 1.00 53.44 426 PRO A CA 1
ATOM 3509 C C . PRO A 1 426 ? 7.038 4.525 -34.219 1.00 53.44 426 PRO A C 1
ATOM 3511 O O . PRO A 1 426 ? 5.829 4.438 -33.975 1.00 53.44 426 PRO A O 1
ATOM 3514 N N . ASP A 1 427 ? 7.794 5.520 -33.772 1.00 55.47 427 ASP A N 1
ATOM 3515 C CA . ASP A 1 427 ? 7.200 6.689 -33.138 1.00 55.47 427 ASP A CA 1
ATOM 3516 C C . ASP A 1 427 ? 6.341 7.499 -34.137 1.00 55.47 427 ASP A C 1
ATOM 3518 O O . ASP A 1 427 ? 6.193 7.154 -35.315 1.00 55.47 427 ASP A O 1
ATOM 3522 N N . GLU A 1 428 ? 5.755 8.611 -33.686 1.00 52.12 428 GLU A N 1
ATOM 3523 C CA . GLU A 1 428 ? 4.941 9.491 -34.542 1.00 52.12 428 GLU A CA 1
ATOM 3524 C C . GLU A 1 428 ? 5.710 10.057 -35.762 1.00 52.12 428 GLU A C 1
ATOM 3526 O O . GLU A 1 428 ? 5.086 10.599 -36.679 1.00 52.12 428 GLU A O 1
ATOM 3531 N N . TYR A 1 429 ? 7.039 9.905 -35.802 1.00 55.84 429 TYR A N 1
ATOM 3532 C CA . TYR A 1 429 ? 7.945 10.369 -36.854 1.00 55.84 429 TYR A CA 1
ATOM 3533 C C . TYR A 1 429 ? 8.514 9.239 -37.718 1.00 55.84 429 TYR A C 1
ATOM 3535 O O . TYR A 1 429 ? 9.268 9.506 -38.656 1.00 55.84 429 TYR A O 1
ATOM 3543 N N . ASN A 1 430 ? 8.073 7.997 -37.493 1.00 61.31 430 ASN A N 1
ATOM 3544 C CA . ASN A 1 430 ? 8.558 6.816 -38.197 1.00 61.31 430 ASN A CA 1
ATOM 3545 C C . ASN A 1 430 ? 10.038 6.494 -37.900 1.00 61.31 430 ASN A C 1
ATOM 3547 O O . ASN A 1 430 ? 10.702 5.842 -38.711 1.00 61.31 430 ASN A O 1
ATOM 3551 N N . GLU A 1 431 ? 10.545 6.955 -36.755 1.00 62.44 431 GLU A N 1
ATOM 3552 C CA . GLU A 1 431 ? 11.889 6.670 -36.268 1.00 62.44 431 GLU A CA 1
ATOM 3553 C C . GLU A 1 431 ? 11.888 5.368 -35.452 1.00 62.44 431 GLU A C 1
ATOM 3555 O O . GLU A 1 431 ? 10.984 5.079 -34.665 1.00 62.44 431 GLU A O 1
ATOM 3560 N N . ILE A 1 432 ? 12.921 4.564 -35.678 1.00 68.50 432 ILE A N 1
ATOM 3561 C CA . ILE A 1 432 ? 13.284 3.366 -34.907 1.00 68.50 432 ILE A CA 1
ATOM 3562 C C . ILE A 1 432 ? 14.523 3.665 -34.058 1.00 68.50 432 ILE A C 1
ATOM 3564 O O . ILE A 1 432 ? 15.215 4.660 -34.284 1.00 68.50 432 ILE A O 1
ATOM 3568 N N . ASP A 1 433 ? 14.846 2.777 -33.124 1.00 63.25 433 ASP A N 1
ATOM 3569 C CA . ASP A 1 433 ? 16.058 2.836 -32.296 1.00 63.25 433 ASP A CA 1
ATOM 3570 C C . ASP A 1 433 ? 17.380 2.868 -33.085 1.00 63.25 433 ASP A C 1
ATOM 3572 O O . ASP A 1 433 ? 18.387 3.315 -32.543 1.00 63.25 433 ASP A O 1
ATOM 3576 N N . GLU A 1 434 ? 17.349 2.512 -34.375 1.00 69.75 434 GLU A N 1
ATOM 3577 C CA . GLU A 1 434 ? 18.478 2.593 -35.317 1.00 69.75 434 GLU A CA 1
ATOM 3578 C C . GLU A 1 434 ? 18.451 3.821 -36.260 1.00 69.75 434 GLU A C 1
ATOM 3580 O O . GLU A 1 434 ? 19.203 3.892 -37.237 1.00 69.75 434 GLU A O 1
ATOM 3585 N N . THR A 1 435 ? 17.572 4.801 -36.026 1.00 67.56 435 THR A N 1
ATOM 3586 C CA . THR A 1 435 ? 17.504 6.030 -36.846 1.00 67.56 435 THR A CA 1
ATOM 3587 C C . THR A 1 435 ? 18.464 7.091 -36.305 1.00 67.56 435 THR A C 1
ATOM 3589 O O . THR A 1 435 ? 18.600 7.247 -35.098 1.00 67.56 435 THR A O 1
ATOM 3592 N N . ASN A 1 436 ? 19.126 7.851 -37.187 1.00 64.81 436 ASN A N 1
ATOM 3593 C CA . ASN A 1 436 ? 20.042 8.953 -36.828 1.00 64.81 436 ASN A CA 1
ATOM 3594 C C . ASN A 1 436 ? 21.263 8.550 -35.966 1.00 64.81 436 ASN A C 1
ATOM 3596 O O . ASN A 1 436 ? 21.852 9.377 -35.270 1.00 64.81 436 ASN A O 1
ATOM 3600 N N . CYS A 1 437 ? 21.720 7.300 -36.077 1.00 64.12 437 CYS A N 1
ATOM 3601 C CA . CYS A 1 437 ? 22.905 6.793 -35.373 1.00 64.12 437 CYS A CA 1
ATOM 3602 C C . CYS A 1 437 ? 24.235 7.484 -35.734 1.00 64.12 437 CYS A C 1
ATOM 3604 O O . CYS A 1 437 ? 25.246 7.246 -35.078 1.00 64.12 437 CYS A O 1
ATOM 3606 N N . GLU A 1 438 ? 24.262 8.338 -36.761 1.00 59.44 438 GLU A N 1
ATOM 3607 C CA . GLU A 1 438 ? 25.443 9.135 -37.121 1.00 59.44 438 GLU A CA 1
ATOM 3608 C C . GLU A 1 438 ? 25.745 10.240 -36.086 1.00 59.44 438 GLU A C 1
ATOM 3610 O O . GLU A 1 438 ? 26.903 10.636 -35.942 1.00 59.44 438 GLU A O 1
ATOM 3615 N N . ASP A 1 439 ? 24.735 10.676 -35.319 1.00 53.88 439 ASP A N 1
ATOM 3616 C CA . ASP A 1 439 ? 24.828 11.790 -34.363 1.00 53.88 439 ASP A CA 1
ATOM 3617 C C . ASP A 1 439 ? 24.871 11.351 -32.881 1.00 53.88 439 ASP A C 1
ATOM 3619 O O . ASP A 1 439 ? 25.118 12.174 -31.992 1.00 53.88 439 ASP A O 1
ATOM 3623 N N . LEU A 1 440 ? 24.669 10.060 -32.585 1.00 53.72 440 LEU A N 1
ATOM 3624 C CA . LEU A 1 440 ? 24.573 9.522 -31.221 1.00 53.72 440 LEU A CA 1
ATOM 3625 C C . LEU A 1 440 ? 25.676 8.497 -30.914 1.00 53.72 440 LEU A C 1
ATOM 3627 O O . LEU A 1 440 ? 25.922 7.580 -31.695 1.00 53.72 440 LEU A O 1
ATOM 3631 N N . PRO A 1 441 ? 26.348 8.586 -29.751 1.00 51.91 441 PRO A N 1
ATOM 3632 C CA . PRO A 1 441 ? 27.324 7.579 -29.365 1.00 51.91 441 PRO A CA 1
ATOM 3633 C C . PRO A 1 441 ? 26.625 6.260 -28.996 1.00 51.91 441 PRO A C 1
ATOM 3635 O O . PRO A 1 441 ? 25.934 6.186 -27.986 1.00 51.91 441 PRO A O 1
ATOM 3638 N N . CYS A 1 442 ? 26.909 5.186 -29.744 1.00 47.28 442 CYS A N 1
ATOM 3639 C CA . CYS A 1 442 ? 26.471 3.803 -29.464 1.00 47.28 442 CYS A CA 1
ATOM 3640 C C . CYS A 1 442 ? 26.823 3.310 -28.037 1.00 47.28 442 CYS A C 1
ATOM 3642 O O . CYS A 1 442 ? 26.232 2.366 -27.518 1.00 47.28 442 CYS A O 1
ATOM 3644 N N . ALA A 1 443 ? 27.801 3.949 -27.382 1.00 51.72 443 ALA A N 1
ATOM 3645 C CA . ALA A 1 443 ? 28.036 3.810 -25.945 1.00 51.72 443 ALA A CA 1
ATOM 3646 C C . ALA A 1 443 ? 27.118 4.769 -25.178 1.00 51.72 443 ALA A C 1
ATOM 3648 O O . ALA A 1 443 ? 27.493 5.912 -24.896 1.00 51.72 443 ALA A O 1
ATOM 3649 N N . THR A 1 444 ? 25.944 4.283 -24.795 1.00 51.28 444 THR A N 1
ATOM 3650 C CA . THR A 1 444 ? 25.065 4.981 -23.859 1.00 51.28 444 THR A CA 1
ATOM 3651 C C . THR A 1 444 ? 25.279 4.403 -22.461 1.00 51.28 444 THR A C 1
ATOM 3653 O O . THR A 1 444 ? 25.836 3.322 -22.284 1.00 51.28 444 THR A O 1
ATOM 3656 N N . ARG A 1 445 ? 24.841 5.108 -21.416 1.00 51.34 445 ARG A N 1
ATOM 3657 C CA . ARG A 1 445 ? 24.966 4.628 -20.024 1.00 51.34 445 ARG A CA 1
ATOM 3658 C C . ARG A 1 445 ? 24.238 3.300 -19.740 1.00 51.34 445 ARG A C 1
ATOM 3660 O O . ARG A 1 445 ? 24.465 2.721 -18.688 1.00 51.34 445 ARG A O 1
ATOM 3667 N N . TYR A 1 446 ? 23.366 2.851 -20.645 1.00 50.03 446 TYR A N 1
ATOM 3668 C CA . TYR A 1 446 ? 22.573 1.624 -20.516 1.00 50.03 446 TYR A CA 1
ATOM 3669 C C . TYR A 1 446 ? 23.212 0.417 -21.204 1.00 50.03 446 TYR A C 1
ATOM 3671 O O . TYR A 1 446 ? 22.790 -0.701 -20.944 1.00 50.03 446 TYR A O 1
ATOM 3679 N N . THR A 1 447 ? 24.217 0.648 -22.052 1.00 54.78 447 THR A N 1
ATOM 3680 C CA . THR A 1 447 ? 24.912 -0.395 -22.819 1.00 54.78 447 THR A CA 1
ATOM 3681 C C . THR A 1 447 ? 26.283 -0.741 -22.236 1.00 54.78 447 THR A C 1
ATOM 3683 O O . THR A 1 447 ? 26.952 -1.666 -22.679 1.00 54.78 447 THR A O 1
ATOM 3686 N N . TYR A 1 448 ? 26.710 -0.017 -21.196 1.00 57.88 448 TYR A N 1
ATOM 3687 C CA . TYR A 1 448 ? 27.891 -0.369 -20.418 1.00 57.88 448 TYR A CA 1
ATOM 3688 C C . TYR A 1 448 ? 27.572 -1.486 -19.420 1.00 57.88 448 TYR A C 1
ATOM 3690 O O . TYR A 1 448 ? 26.677 -1.356 -18.588 1.00 57.88 448 TYR A O 1
ATOM 3698 N N . PHE A 1 449 ? 28.423 -2.512 -19.410 1.00 57.88 449 PHE A N 1
ATOM 3699 C CA . PHE A 1 449 ? 28.533 -3.494 -18.322 1.00 57.88 449 PHE A CA 1
ATOM 3700 C C . PHE A 1 449 ? 27.401 -4.517 -18.165 1.00 57.88 449 PHE A C 1
ATOM 3702 O O . PHE A 1 449 ? 27.313 -5.162 -17.119 1.00 57.88 449 PHE A O 1
ATOM 3709 N N . ASP A 1 450 ? 26.581 -4.726 -19.188 1.00 52.34 450 ASP A N 1
ATOM 3710 C CA . ASP A 1 450 ? 25.545 -5.768 -19.208 1.00 52.34 450 ASP A CA 1
ATOM 3711 C C . ASP A 1 450 ? 26.051 -7.132 -19.726 1.00 52.34 450 ASP A C 1
ATOM 3713 O O . ASP A 1 450 ? 25.333 -8.130 -19.670 1.00 52.34 450 ASP A O 1
ATOM 3717 N N . GLY A 1 451 ? 27.309 -7.190 -20.179 1.00 51.56 451 GLY A N 1
ATOM 3718 C CA . GLY A 1 451 ? 27.928 -8.396 -20.731 1.00 51.56 451 GLY A CA 1
ATOM 3719 C C . GLY A 1 451 ? 27.587 -8.648 -22.201 1.00 51.56 451 GLY A C 1
ATOM 3720 O O . GLY A 1 451 ? 27.998 -9.678 -22.736 1.00 51.56 451 GLY A O 1
ATOM 3721 N N . LEU A 1 452 ? 26.885 -7.717 -22.851 1.00 59.28 452 LEU A N 1
ATOM 3722 C CA . LEU A 1 452 ? 26.566 -7.737 -24.271 1.00 59.28 452 LEU A CA 1
ATOM 3723 C C . LEU A 1 452 ? 27.485 -6.761 -25.022 1.00 59.28 452 LEU A C 1
ATOM 3725 O O . LEU A 1 452 ? 27.966 -5.773 -24.470 1.00 59.28 452 LEU A O 1
ATOM 3729 N N . TRP A 1 453 ? 27.790 -7.071 -26.282 1.00 62.94 453 TRP A N 1
ATOM 3730 C CA . TRP A 1 453 ? 28.464 -6.136 -27.186 1.00 62.94 453 TRP A CA 1
ATOM 3731 C C . TRP A 1 453 ? 27.397 -5.341 -27.914 1.00 62.94 453 TRP A C 1
ATOM 3733 O O . TRP A 1 453 ? 26.848 -5.769 -28.927 1.00 62.94 453 TRP A O 1
ATOM 3743 N N . THR A 1 454 ? 27.091 -4.184 -27.360 1.00 63.53 454 THR A N 1
ATOM 3744 C CA . THR A 1 454 ? 26.167 -3.229 -27.954 1.00 63.53 454 THR A CA 1
ATOM 3745 C C . THR A 1 454 ? 26.905 -2.248 -28.862 1.00 63.53 454 THR A C 1
ATOM 3747 O O . THR A 1 454 ? 26.325 -1.720 -29.808 1.00 63.53 454 THR A O 1
ATOM 3750 N N . ARG A 1 455 ? 28.210 -2.029 -28.639 1.00 65.62 455 ARG A N 1
ATOM 3751 C CA . ARG A 1 455 ? 29.086 -1.381 -29.620 1.00 65.62 455 ARG A CA 1
ATOM 3752 C C . ARG A 1 455 ? 29.712 -2.387 -30.572 1.00 65.62 455 ARG A C 1
ATOM 3754 O O . ARG A 1 455 ? 30.228 -3.422 -30.163 1.00 65.62 455 ARG A O 1
ATOM 3761 N N . LEU A 1 456 ? 29.808 -1.974 -31.836 1.00 64.12 456 LEU A N 1
ATOM 3762 C CA . LEU A 1 456 ? 30.475 -2.730 -32.900 1.00 64.12 456 LEU A CA 1
ATOM 3763 C C . LEU A 1 456 ? 31.948 -3.034 -32.585 1.00 64.12 456 LEU A C 1
ATOM 3765 O O . LEU A 1 456 ? 32.443 -4.100 -32.918 1.00 64.12 456 LEU A O 1
ATOM 3769 N N . ASP A 1 457 ? 32.641 -2.115 -31.916 1.00 65.81 457 ASP A N 1
ATOM 3770 C CA . ASP A 1 457 ? 34.041 -2.277 -31.511 1.00 65.81 457 ASP A CA 1
ATOM 3771 C C . ASP A 1 457 ? 34.197 -2.904 -30.113 1.00 65.81 457 ASP A C 1
ATOM 3773 O O . ASP A 1 457 ? 35.295 -2.888 -29.559 1.00 65.81 457 ASP A O 1
ATOM 3777 N N . GLY A 1 458 ? 33.106 -3.392 -29.509 1.00 64.00 458 GLY A N 1
ATOM 3778 C CA . GLY A 1 458 ? 33.070 -4.024 -28.188 1.00 64.00 458 GLY A CA 1
ATOM 3779 C C . GLY A 1 458 ? 33.532 -3.141 -27.024 1.00 64.00 458 GLY A C 1
ATOM 3780 O O . GLY A 1 458 ? 33.747 -3.648 -25.922 1.00 64.00 458 GLY A O 1
ATOM 3781 N N . ASN A 1 459 ? 33.724 -1.828 -27.234 1.00 66.00 459 ASN A N 1
ATOM 3782 C CA . ASN A 1 459 ? 34.308 -0.914 -26.241 1.00 66.00 459 ASN A CA 1
ATOM 3783 C C . ASN A 1 459 ? 33.432 -0.671 -25.001 1.00 66.00 459 ASN A C 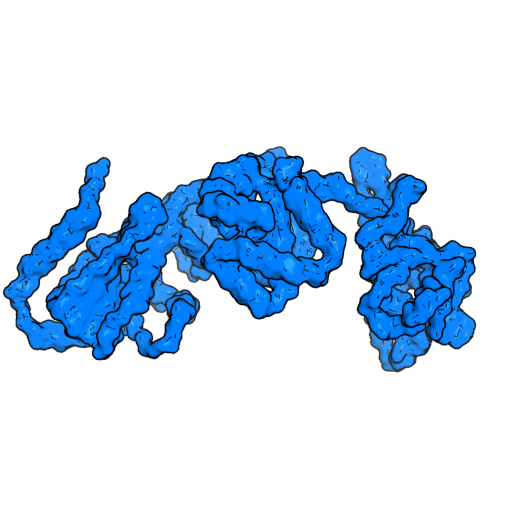1
ATOM 3785 O O . ASN A 1 459 ? 33.932 -0.252 -23.953 1.00 66.00 459 ASN A O 1
ATOM 3789 N N . ASP A 1 460 ? 32.140 -0.936 -25.107 1.00 59.81 460 ASP A N 1
ATOM 3790 C CA . ASP A 1 460 ? 31.147 -0.873 -24.036 1.00 59.81 460 ASP A CA 1
ATOM 3791 C C . ASP A 1 460 ? 31.294 -2.005 -23.000 1.00 59.81 460 ASP A C 1
ATOM 3793 O O . ASP A 1 460 ? 31.045 -1.797 -21.810 1.00 59.81 460 ASP A O 1
ATOM 3797 N N . ALA A 1 461 ? 31.839 -3.158 -23.396 1.00 61.22 461 ALA A N 1
ATOM 3798 C CA . ALA A 1 461 ? 32.089 -4.297 -22.505 1.00 61.22 461 ALA A CA 1
ATOM 3799 C C . ALA A 1 461 ? 33.454 -4.256 -21.768 1.00 61.22 461 ALA A C 1
ATOM 3801 O O . ALA A 1 461 ? 33.774 -5.156 -20.982 1.00 61.22 461 ALA A O 1
ATOM 3802 N N . ILE A 1 462 ? 34.281 -3.223 -21.995 1.00 56.72 462 ILE A N 1
ATOM 3803 C CA . ILE A 1 462 ? 35.722 -3.238 -21.661 1.00 56.72 462 ILE A CA 1
ATOM 3804 C C . ILE A 1 462 ? 36.078 -2.702 -20.263 1.00 56.72 462 ILE A C 1
ATOM 3806 O O . ILE A 1 462 ? 37.094 -3.101 -19.696 1.00 56.72 462 ILE A O 1
ATOM 3810 N N . LYS A 1 463 ? 35.265 -1.827 -19.656 1.00 54.41 463 LYS A N 1
ATOM 3811 C CA . LYS A 1 463 ? 35.571 -1.230 -18.330 1.00 54.41 463 LYS A CA 1
ATOM 3812 C C . LYS A 1 463 ? 34.975 -1.992 -17.124 1.00 54.41 463 LYS A C 1
ATOM 3814 O O . LYS A 1 463 ? 35.013 -1.485 -16.005 1.00 54.41 463 LYS A O 1
ATOM 3819 N N . CYS A 1 464 ? 34.444 -3.201 -17.323 1.00 51.16 464 CYS A N 1
ATOM 3820 C CA . CYS A 1 464 ? 33.921 -4.061 -16.252 1.00 51.16 464 CYS A CA 1
ATOM 3821 C C . CYS A 1 464 ? 35.060 -4.575 -15.348 1.00 51.16 464 CYS A C 1
ATOM 3823 O O . CYS A 1 464 ? 35.724 -5.553 -15.686 1.00 51.16 464 CYS A O 1
ATOM 3825 N N . LEU A 1 465 ? 35.262 -3.957 -14.180 1.00 47.81 465 LEU A N 1
ATOM 3826 C CA . LEU A 1 465 ? 36.286 -4.340 -13.188 1.00 47.81 465 LEU A CA 1
ATOM 3827 C C . LEU A 1 465 ? 35.900 -5.526 -12.272 1.00 47.81 465 LEU A C 1
ATOM 3829 O O . LEU A 1 465 ? 36.674 -5.890 -11.389 1.00 47.81 465 LEU A O 1
ATOM 3833 N N . ASN A 1 466 ? 34.718 -6.130 -12.438 1.00 44.44 466 ASN A N 1
ATOM 3834 C CA . ASN A 1 466 ? 34.085 -6.899 -11.355 1.00 44.44 466 ASN A CA 1
ATOM 3835 C C . ASN A 1 466 ? 34.236 -8.430 -11.375 1.00 44.44 466 ASN A C 1
ATOM 3837 O O . ASN A 1 466 ? 33.623 -9.093 -10.541 1.00 44.44 466 ASN A O 1
ATOM 3841 N N . THR A 1 467 ? 35.095 -9.019 -12.206 1.00 45.56 467 THR A N 1
ATOM 3842 C CA . THR A 1 467 ? 35.440 -10.446 -12.074 1.00 45.56 467 THR A CA 1
ATOM 3843 C C . THR A 1 467 ? 36.925 -10.604 -11.758 1.00 45.56 467 THR A C 1
ATOM 3845 O O . THR A 1 467 ? 37.796 -10.504 -12.614 1.00 45.56 467 THR A O 1
ATOM 3848 N N . TRP A 1 468 ? 37.235 -10.885 -10.488 1.00 43.53 468 TRP A N 1
ATOM 3849 C CA . TRP A 1 468 ? 38.602 -11.077 -9.971 1.00 43.53 468 TRP A CA 1
ATOM 3850 C C . TRP A 1 468 ? 39.383 -12.250 -10.618 1.00 43.53 468 TRP A C 1
ATOM 3852 O O . TRP A 1 468 ? 40.534 -12.481 -10.261 1.00 43.53 468 TRP A O 1
ATOM 3862 N N . ASN A 1 469 ? 38.810 -12.961 -11.599 1.00 52.16 469 ASN A N 1
ATOM 3863 C CA . ASN A 1 469 ? 39.386 -14.142 -12.254 1.00 52.16 469 ASN A CA 1
ATOM 3864 C C . ASN A 1 469 ? 39.434 -14.084 -13.797 1.00 52.16 469 ASN A C 1
ATOM 3866 O O . ASN A 1 469 ? 39.710 -15.106 -14.423 1.00 52.16 469 ASN A O 1
ATOM 3870 N N . ASP A 1 470 ? 39.186 -12.933 -14.428 1.00 62.75 470 ASP A N 1
ATOM 3871 C CA . ASP A 1 470 ? 39.241 -12.834 -15.894 1.00 62.75 470 ASP A CA 1
ATOM 3872 C C . ASP A 1 470 ? 40.698 -12.782 -16.405 1.00 62.75 470 ASP A C 1
ATOM 3874 O O . ASP A 1 470 ? 41.386 -11.757 -16.334 1.00 62.75 470 ASP A O 1
ATOM 3878 N N . GLN A 1 471 ? 41.176 -13.917 -16.926 1.00 64.81 471 GLN A N 1
ATOM 3879 C CA . GLN A 1 471 ? 42.539 -14.090 -17.446 1.00 64.81 471 GLN A CA 1
ATOM 3880 C C . GLN A 1 471 ? 42.860 -13.151 -18.617 1.00 64.81 471 GLN A C 1
ATOM 3882 O O . GLN A 1 471 ? 44.019 -12.766 -18.780 1.00 64.81 471 GLN A O 1
ATOM 3887 N N . CYS A 1 472 ? 41.858 -12.737 -19.399 1.00 67.94 472 CYS A N 1
ATOM 3888 C CA . CYS A 1 472 ? 42.049 -11.800 -20.503 1.00 67.94 472 CYS A CA 1
ATOM 3889 C C . CYS A 1 472 ? 42.090 -10.333 -20.052 1.00 67.94 472 CYS A C 1
ATOM 3891 O O . CYS A 1 472 ? 42.481 -9.469 -20.839 1.00 67.94 472 CYS A O 1
ATOM 3893 N N . ARG A 1 473 ? 41.750 -10.043 -18.786 1.00 62.38 473 ARG A N 1
ATOM 3894 C CA . ARG A 1 473 ? 41.666 -8.678 -18.232 1.00 62.38 473 ARG A CA 1
ATOM 3895 C C . ARG A 1 473 ? 42.662 -8.378 -17.105 1.00 62.38 473 ARG A C 1
ATOM 3897 O O . ARG A 1 473 ? 42.878 -7.210 -16.791 1.00 62.38 473 ARG A O 1
ATOM 3904 N N . GLN A 1 474 ? 43.322 -9.385 -16.529 1.00 57.53 474 GLN A N 1
ATOM 3905 C CA . GLN A 1 474 ? 44.172 -9.232 -15.333 1.00 57.53 474 GLN A CA 1
ATOM 3906 C C . GLN A 1 474 ? 45.463 -8.400 -15.508 1.00 57.53 474 GLN A C 1
ATOM 3908 O O . GLN A 1 474 ? 46.039 -7.984 -14.505 1.00 57.53 474 GLN A O 1
ATOM 3913 N N . ASN A 1 475 ? 45.918 -8.098 -16.732 1.00 52.09 475 ASN A N 1
ATOM 3914 C CA . ASN A 1 475 ? 47.264 -7.538 -16.952 1.00 52.09 475 ASN A CA 1
ATOM 3915 C C . ASN A 1 475 ? 47.344 -6.088 -17.465 1.00 52.09 475 ASN A C 1
ATOM 3917 O O . ASN A 1 475 ? 48.434 -5.663 -17.836 1.00 52.09 475 ASN A O 1
ATOM 3921 N N . ASN A 1 476 ? 46.256 -5.303 -17.467 1.00 50.69 476 ASN A N 1
ATOM 3922 C CA . ASN A 1 476 ? 46.255 -3.845 -17.743 1.00 50.69 476 ASN A CA 1
ATOM 3923 C C . ASN A 1 476 ? 46.968 -3.358 -19.034 1.00 50.69 476 ASN A C 1
ATOM 3925 O O . ASN A 1 476 ? 47.161 -2.155 -19.202 1.00 50.69 476 ASN A O 1
ATOM 3929 N N . ILE A 1 477 ? 47.372 -4.246 -19.952 1.00 50.06 477 ILE A N 1
ATOM 3930 C CA . ILE A 1 477 ? 48.280 -3.894 -21.061 1.00 50.06 477 ILE A CA 1
ATOM 3931 C C . ILE A 1 477 ? 47.653 -4.075 -22.454 1.00 50.06 477 ILE A C 1
ATOM 3933 O O . ILE A 1 477 ? 48.199 -3.562 -23.426 1.00 50.06 477 ILE A O 1
ATOM 3937 N N . SER A 1 478 ? 46.469 -4.674 -22.612 1.00 54.22 478 SER A N 1
ATOM 3938 C CA . SER A 1 478 ? 45.728 -4.636 -23.890 1.00 54.22 478 SER A CA 1
ATOM 3939 C C . SER A 1 478 ? 44.250 -4.935 -23.671 1.00 54.22 478 SER A C 1
ATOM 3941 O O . SER A 1 478 ? 43.916 -6.005 -23.169 1.00 54.22 478 SER A O 1
ATOM 3943 N N . LEU A 1 479 ? 43.372 -4.012 -24.075 1.00 69.88 479 LEU A N 1
ATOM 3944 C CA . LEU A 1 479 ? 41.930 -4.255 -24.155 1.00 69.88 479 LEU A CA 1
ATOM 3945 C C . LEU A 1 479 ? 41.706 -5.472 -25.069 1.00 69.88 479 LEU A C 1
ATOM 3947 O O . LEU A 1 479 ? 42.017 -5.399 -26.257 1.00 69.88 479 LEU A O 1
ATOM 3951 N N . SER A 1 480 ? 41.264 -6.599 -24.511 1.00 75.38 480 SER A N 1
ATOM 3952 C CA . SER A 1 480 ? 41.146 -7.884 -25.215 1.00 75.38 480 SER A CA 1
ATOM 3953 C C . SER A 1 480 ? 39.884 -8.624 -24.764 1.00 75.38 480 SER A C 1
ATOM 3955 O O . SER A 1 480 ? 39.415 -8.407 -23.647 1.00 75.38 480 SER A O 1
ATOM 3957 N N . HIS A 1 481 ? 39.340 -9.492 -25.614 1.00 75.44 481 HIS A N 1
ATOM 3958 C CA . HIS A 1 481 ? 38.152 -10.305 -25.339 1.00 75.44 481 HIS A CA 1
ATOM 3959 C C . HIS A 1 481 ? 38.440 -11.796 -25.550 1.00 75.44 481 HIS A C 1
ATOM 3961 O O . HIS A 1 481 ? 39.405 -12.158 -26.225 1.00 75.44 481 HIS A O 1
ATOM 3967 N N . TYR A 1 482 ? 37.619 -12.664 -24.952 1.00 78.50 482 TYR A N 1
ATOM 3968 C CA . TYR A 1 482 ? 37.738 -14.108 -25.140 1.00 78.50 482 TYR A CA 1
ATOM 3969 C C . TYR A 1 482 ? 37.433 -14.494 -26.586 1.00 78.50 482 TYR A C 1
ATOM 3971 O O . TYR A 1 482 ? 36.441 -14.060 -27.167 1.00 78.50 482 TYR A O 1
ATOM 3979 N N . CYS A 1 483 ? 38.288 -15.339 -27.142 1.00 84.00 483 CYS A N 1
ATOM 3980 C CA . CYS A 1 483 ? 38.224 -15.791 -28.519 1.00 84.00 483 CYS A CA 1
ATOM 3981 C C . CYS A 1 483 ? 38.612 -17.266 -28.571 1.00 84.00 483 CYS A C 1
ATOM 3983 O O . CYS A 1 483 ? 39.582 -17.667 -27.928 1.00 84.00 483 CYS A O 1
ATOM 3985 N N . ILE A 1 484 ? 37.868 -18.071 -29.325 1.00 85.38 484 ILE A N 1
ATOM 3986 C CA . ILE A 1 484 ? 38.292 -19.432 -29.664 1.00 85.38 484 ILE A CA 1
ATOM 3987 C C . ILE A 1 484 ? 38.957 -19.355 -31.031 1.00 85.38 484 ILE A C 1
ATOM 3989 O O . ILE A 1 484 ? 38.302 -18.960 -31.999 1.00 85.38 484 ILE A O 1
ATOM 3993 N N . ASP A 1 485 ? 40.237 -19.718 -31.107 1.00 83.94 485 ASP A N 1
ATOM 3994 C CA . ASP A 1 485 ? 40.953 -19.753 -32.380 1.00 83.94 485 ASP A CA 1
ATOM 3995 C C . ASP A 1 485 ? 40.306 -20.809 -33.295 1.00 83.94 485 ASP A C 1
ATOM 3997 O O . ASP A 1 485 ? 40.144 -21.963 -32.891 1.00 83.94 485 ASP A O 1
ATOM 4001 N N . PRO A 1 486 ? 39.913 -20.463 -34.527 1.00 81.38 486 PRO A N 1
ATOM 4002 C CA . PRO A 1 486 ? 39.172 -21.380 -35.385 1.00 81.38 486 PRO A CA 1
ATOM 4003 C C . PRO A 1 486 ? 40.018 -22.547 -35.920 1.00 81.38 486 PRO A C 1
ATOM 4005 O O . PRO A 1 486 ? 39.462 -23.552 -36.369 1.00 81.38 486 PRO A O 1
ATOM 4008 N N . TYR A 1 487 ? 41.349 -22.444 -35.871 1.00 83.12 487 TYR A N 1
ATOM 4009 C CA . TYR A 1 487 ? 42.275 -23.469 -36.347 1.00 83.12 487 TYR A CA 1
ATOM 4010 C C . TYR A 1 487 ? 42.788 -24.344 -35.206 1.00 83.12 487 TYR A C 1
ATOM 4012 O O . TYR A 1 487 ? 42.681 -25.569 -35.282 1.00 83.12 487 TYR A O 1
ATOM 4020 N N . SER A 1 488 ? 43.348 -23.733 -34.159 1.00 80.31 488 SER A N 1
ATOM 4021 C CA . SER A 1 488 ? 43.892 -24.461 -33.009 1.00 80.31 488 SER A CA 1
ATOM 4022 C C . SER A 1 488 ? 42.794 -24.945 -32.065 1.00 80.31 488 SER A C 1
ATOM 4024 O O . SER A 1 488 ? 42.999 -25.920 -31.346 1.00 80.31 488 SER A O 1
ATOM 4026 N N . ARG A 1 489 ? 41.611 -24.313 -32.124 1.00 75.31 489 ARG A N 1
ATOM 4027 C CA . ARG A 1 489 ? 40.453 -24.548 -31.248 1.00 75.31 489 ARG A CA 1
ATOM 4028 C C . ARG A 1 489 ? 40.727 -24.223 -29.777 1.00 75.31 489 ARG A C 1
ATOM 4030 O O . ARG A 1 489 ? 39.906 -24.545 -28.924 1.00 75.31 489 ARG A O 1
ATOM 4037 N N . ASP A 1 490 ? 41.831 -23.542 -29.479 1.00 79.81 490 ASP A N 1
ATOM 4038 C CA . ASP A 1 490 ? 42.171 -23.118 -28.125 1.00 79.81 490 ASP A CA 1
ATOM 4039 C C . ASP A 1 490 ? 41.468 -21.809 -27.756 1.00 79.81 490 ASP A C 1
ATOM 4041 O O . ASP A 1 490 ? 41.278 -20.913 -28.584 1.00 79.81 490 ASP A O 1
ATOM 4045 N N . MET A 1 491 ? 41.120 -21.677 -26.477 1.00 78.69 491 MET A N 1
ATOM 4046 C CA . MET A 1 491 ? 40.631 -20.421 -25.920 1.00 78.69 491 MET A CA 1
ATOM 4047 C C . MET A 1 491 ? 41.807 -19.480 -25.648 1.00 78.69 491 MET A C 1
ATOM 4049 O O . MET A 1 491 ? 42.743 -19.825 -24.926 1.00 78.69 491 MET A O 1
ATOM 4053 N N . GLY A 1 492 ? 41.729 -18.269 -26.188 1.00 81.06 492 GLY A N 1
ATOM 4054 C CA . GLY A 1 492 ? 42.712 -17.214 -25.997 1.00 81.06 492 GLY A CA 1
ATOM 4055 C C . GLY A 1 492 ? 42.071 -15.838 -25.845 1.00 81.06 492 GLY A C 1
ATOM 4056 O O . GLY A 1 492 ? 40.849 -15.689 -25.796 1.00 81.06 492 GLY A O 1
ATOM 4057 N N . CYS A 1 493 ? 42.924 -14.819 -25.767 1.00 83.88 493 CYS A N 1
ATOM 4058 C CA . CYS A 1 493 ? 42.517 -13.422 -25.657 1.00 83.88 493 CYS A CA 1
ATOM 4059 C C . CYS A 1 493 ? 42.843 -12.696 -26.964 1.00 83.88 493 CYS A C 1
ATOM 4061 O O . CYS A 1 493 ? 44.019 -12.546 -27.302 1.00 83.88 493 CYS A O 1
ATOM 4063 N N . LEU A 1 494 ? 41.821 -12.231 -27.685 1.00 85.06 494 LEU A N 1
ATOM 4064 C CA . LEU A 1 494 ? 41.986 -11.447 -28.906 1.00 85.06 494 LEU A CA 1
ATOM 4065 C C . LEU A 1 494 ? 41.945 -9.944 -28.578 1.00 85.06 494 LEU A C 1
ATOM 4067 O O . LEU A 1 494 ? 40.982 -9.479 -27.962 1.00 85.06 494 LEU A O 1
ATOM 4071 N N . PRO A 1 495 ? 42.960 -9.153 -28.974 1.00 86.06 495 PRO A N 1
ATOM 4072 C CA . PRO A 1 495 ? 42.932 -7.703 -28.807 1.00 86.06 495 PRO A CA 1
ATOM 4073 C C . PRO A 1 495 ? 41.724 -7.054 -29.491 1.00 86.06 495 PRO A C 1
ATOM 4075 O O . PRO A 1 495 ? 41.402 -7.380 -30.629 1.00 86.06 495 PRO A O 1
ATOM 4078 N N . ILE A 1 496 ? 41.113 -6.062 -28.840 1.00 78.81 496 ILE A N 1
ATOM 4079 C CA . ILE A 1 496 ? 39.888 -5.403 -29.321 1.00 78.81 496 ILE A CA 1
ATOM 4080 C C . ILE A 1 496 ? 40.055 -4.695 -30.669 1.00 78.81 496 ILE A C 1
ATOM 4082 O O . ILE A 1 496 ? 39.100 -4.521 -31.406 1.00 78.81 496 ILE A O 1
ATOM 4086 N N . LYS A 1 497 ? 41.281 -4.325 -31.046 1.00 82.62 497 LYS A N 1
ATOM 4087 C CA . LYS A 1 497 ? 41.562 -3.743 -32.369 1.00 82.62 497 LYS A CA 1
ATOM 4088 C C . LYS A 1 497 ? 41.220 -4.676 -33.546 1.00 82.62 497 LYS A C 1
ATOM 4090 O O . LYS A 1 497 ? 41.262 -4.220 -34.679 1.00 82.62 497 LYS A O 1
ATOM 4095 N N . TYR A 1 498 ? 40.974 -5.957 -33.267 1.00 86.44 498 TYR A N 1
ATOM 4096 C CA . TYR A 1 498 ? 40.533 -6.972 -34.225 1.00 86.44 498 TYR A CA 1
ATOM 4097 C C . TYR A 1 498 ? 39.029 -7.281 -34.105 1.00 86.44 498 TYR A C 1
ATOM 4099 O O . TYR A 1 498 ? 38.559 -8.279 -34.639 1.00 86.44 498 TYR A O 1
ATOM 4107 N N . ALA A 1 499 ? 38.285 -6.483 -33.336 1.00 82.00 499 ALA A N 1
ATOM 4108 C CA . ALA A 1 499 ? 36.831 -6.514 -33.314 1.00 82.00 499 ALA A CA 1
ATOM 4109 C C . ALA A 1 499 ? 36.286 -5.625 -34.435 1.00 82.00 499 ALA A C 1
ATOM 4111 O O . ALA A 1 499 ? 36.755 -4.494 -34.602 1.00 82.00 499 ALA A O 1
ATOM 4112 N N . ALA A 1 500 ? 35.293 -6.130 -35.166 1.00 78.25 500 ALA A N 1
ATOM 4113 C CA . ALA A 1 500 ? 34.686 -5.471 -36.320 1.00 78.25 500 ALA A CA 1
ATOM 4114 C C . ALA A 1 500 ? 35.704 -5.023 -37.389 1.00 78.25 500 ALA A C 1
ATOM 4116 O O . ALA A 1 500 ? 35.491 -4.022 -38.080 1.00 78.25 500 ALA A O 1
ATOM 4117 N N . ASP A 1 501 ? 36.820 -5.747 -37.537 1.00 85.25 501 ASP A N 1
ATOM 4118 C CA . ASP A 1 501 ? 37.852 -5.437 -38.536 1.00 85.25 501 ASP A CA 1
ATOM 4119 C C . ASP A 1 501 ? 37.575 -6.089 -39.900 1.00 85.25 501 ASP A C 1
ATOM 4121 O O . ASP A 1 501 ? 38.382 -5.973 -40.825 1.00 85.25 501 ASP A O 1
ATOM 4125 N N . THR A 1 502 ? 36.408 -6.722 -40.039 1.00 84.50 502 THR A N 1
ATOM 4126 C CA . THR A 1 502 ? 35.904 -7.507 -41.172 1.00 84.50 502 THR A CA 1
ATOM 4127 C C . THR A 1 502 ? 36.539 -8.883 -41.358 1.00 84.50 502 THR A C 1
ATOM 4129 O O . THR A 1 502 ? 36.121 -9.638 -42.245 1.00 84.50 502 THR A O 1
ATOM 4132 N N . TYR A 1 503 ? 37.502 -9.257 -40.512 1.00 88.94 503 TYR A N 1
ATOM 4133 C CA . TYR A 1 503 ? 38.138 -10.567 -40.529 1.00 88.94 503 TYR A CA 1
ATOM 4134 C C . TYR A 1 503 ? 37.654 -11.410 -39.348 1.00 88.94 503 TYR A C 1
ATOM 4136 O O . TYR A 1 503 ? 37.704 -11.025 -38.185 1.00 88.94 503 TYR A O 1
ATOM 4144 N N . VAL A 1 504 ? 37.184 -12.623 -39.639 1.00 88.25 504 VAL A N 1
ATOM 4145 C CA . VAL A 1 504 ? 36.759 -13.557 -38.591 1.00 88.25 504 VAL A CA 1
ATOM 4146 C C . VAL A 1 504 ? 38.000 -14.186 -37.961 1.00 88.25 504 VAL A C 1
ATOM 4148 O O . VAL A 1 504 ? 38.601 -15.093 -38.539 1.00 88.25 504 VAL A O 1
ATOM 4151 N N . HIS A 1 505 ? 38.367 -13.699 -36.779 1.00 88.19 505 HIS A N 1
ATOM 4152 C CA . HIS A 1 505 ? 39.483 -14.216 -35.984 1.00 88.19 505 HIS A CA 1
ATOM 4153 C C . HIS A 1 505 ? 39.024 -15.258 -34.964 1.00 88.19 505 HIS A C 1
ATOM 4155 O O . HIS A 1 505 ? 39.828 -16.082 -34.542 1.00 88.19 505 HIS A O 1
ATOM 4161 N N . CYS A 1 506 ? 37.741 -15.238 -34.588 1.00 87.88 506 CYS A N 1
ATOM 4162 C CA . CYS A 1 506 ? 37.166 -16.127 -33.585 1.00 87.88 506 CYS A CA 1
ATOM 4163 C C . CYS A 1 506 ? 36.105 -17.055 -34.172 1.00 87.88 506 CYS A C 1
ATOM 4165 O O . CYS A 1 506 ? 35.298 -16.658 -35.019 1.00 87.88 506 CYS A O 1
ATOM 4167 N N . LEU A 1 507 ? 36.058 -18.286 -33.662 1.00 87.00 507 LEU A N 1
ATOM 4168 C CA . LEU A 1 507 ? 34.963 -19.214 -33.927 1.00 87.00 507 LEU A CA 1
ATOM 4169 C C . LEU A 1 507 ? 33.614 -18.578 -33.557 1.00 87.00 507 LEU A C 1
ATOM 4171 O O . LEU A 1 507 ? 33.525 -17.814 -32.596 1.00 87.00 507 LEU A O 1
ATOM 4175 N N . GLY A 1 508 ? 32.570 -18.853 -34.340 1.00 85.44 508 GLY A N 1
ATOM 4176 C CA . GLY A 1 508 ? 31.269 -18.204 -34.164 1.00 85.44 508 GLY A CA 1
ATOM 4177 C C . GLY A 1 508 ? 31.202 -16.768 -34.681 1.00 85.44 508 GLY A C 1
ATOM 4178 O O . GLY A 1 508 ? 30.143 -16.154 -34.589 1.00 85.44 508 GLY A O 1
ATOM 4179 N N . ALA A 1 509 ? 32.309 -16.226 -35.208 1.00 86.31 509 ALA A N 1
ATOM 4180 C CA . ALA A 1 509 ? 32.468 -14.805 -35.502 1.00 86.31 509 ALA A CA 1
ATOM 4181 C C . ALA A 1 509 ? 32.132 -13.904 -34.307 1.00 86.31 509 ALA A C 1
ATOM 4183 O O . ALA A 1 509 ? 31.575 -12.824 -34.475 1.00 86.31 509 ALA A O 1
ATOM 4184 N N . THR A 1 510 ? 32.506 -14.324 -33.094 1.00 79.94 510 THR A N 1
ATOM 4185 C CA . THR A 1 510 ? 32.260 -13.540 -31.873 1.00 79.94 510 THR A CA 1
ATOM 4186 C C . THR A 1 510 ? 32.940 -12.168 -31.892 1.00 79.94 510 THR A C 1
ATOM 4188 O O . THR A 1 510 ? 32.458 -11.258 -31.221 1.00 79.94 510 THR A O 1
ATOM 4191 N N . ASN A 1 511 ? 34.009 -12.004 -32.682 1.00 82.44 511 ASN A N 1
ATOM 4192 C CA . ASN A 1 511 ? 34.662 -10.719 -32.936 1.00 82.44 511 ASN A CA 1
ATOM 4193 C C . ASN A 1 511 ? 34.010 -9.901 -34.073 1.00 82.44 511 ASN A C 1
ATOM 4195 O O . ASN A 1 511 ? 34.182 -8.688 -34.112 1.00 82.44 511 ASN A O 1
ATOM 4199 N N . GLU A 1 512 ? 33.226 -10.535 -34.955 1.00 85.31 512 GLU A N 1
ATOM 4200 C CA . GLU A 1 512 ? 32.560 -9.924 -36.120 1.00 85.31 512 GLU A CA 1
ATOM 4201 C C . GLU A 1 512 ? 31.033 -10.133 -36.055 1.00 85.31 512 GLU A C 1
ATOM 4203 O O . GLU A 1 512 ? 30.409 -10.693 -36.965 1.00 85.31 512 GLU A O 1
ATOM 4208 N N . GLN A 1 513 ? 30.416 -9.692 -34.954 1.00 75.75 513 GLN A N 1
ATOM 4209 C CA . GLN A 1 513 ? 29.001 -9.958 -34.641 1.00 75.75 513 GLN A CA 1
ATOM 4210 C C . GLN A 1 513 ? 28.018 -9.439 -35.704 1.00 75.75 513 GLN A C 1
ATOM 4212 O O . GLN A 1 513 ? 26.946 -10.025 -35.903 1.00 75.75 513 GLN A O 1
ATOM 4217 N N . TYR A 1 514 ? 28.421 -8.408 -36.459 1.00 75.19 514 TYR A N 1
ATOM 4218 C CA . TYR A 1 514 ? 27.615 -7.820 -37.530 1.00 75.19 514 TYR A CA 1
ATOM 4219 C C . TYR A 1 514 ? 27.202 -8.847 -38.585 1.00 75.19 514 TYR A C 1
ATOM 4221 O O . TYR A 1 514 ? 26.153 -8.702 -39.204 1.00 75.19 514 TYR A O 1
ATOM 4229 N N . HIS A 1 515 ? 27.996 -9.903 -38.798 1.00 82.31 515 HIS A N 1
ATOM 4230 C CA . HIS A 1 515 ? 27.733 -10.844 -39.880 1.00 82.31 515 HIS A CA 1
ATOM 4231 C C . HIS A 1 515 ? 26.365 -11.523 -39.742 1.00 82.31 515 HIS A C 1
ATOM 4233 O O . HIS A 1 515 ? 25.662 -11.716 -40.734 1.00 82.31 515 HIS A O 1
ATOM 4239 N N . CYS A 1 516 ? 25.991 -11.887 -38.515 1.00 85.06 516 CYS A N 1
ATOM 4240 C CA . CYS A 1 516 ? 24.708 -12.523 -38.242 1.00 85.06 516 CYS A CA 1
ATOM 4241 C C . CYS A 1 516 ? 23.613 -11.509 -37.908 1.00 85.06 516 CYS A C 1
ATOM 4243 O O . CYS A 1 516 ? 22.474 -11.722 -38.318 1.00 85.06 516 CYS A O 1
ATOM 4245 N N . GLN A 1 517 ? 23.959 -10.388 -37.266 1.00 80.44 517 GLN A N 1
ATOM 4246 C CA . GLN A 1 517 ? 23.020 -9.299 -36.975 1.00 80.44 517 GLN A CA 1
ATOM 4247 C C . GLN A 1 517 ? 22.463 -8.661 -38.259 1.00 80.44 517 GLN A C 1
ATOM 4249 O O . GLN A 1 517 ? 21.251 -8.551 -38.403 1.00 80.44 517 GLN A O 1
ATOM 4254 N N . GLU A 1 518 ? 23.309 -8.342 -39.249 1.00 80.88 518 GLU A N 1
ATOM 4255 C CA . GLU A 1 518 ? 22.856 -7.757 -40.525 1.00 80.88 518 GLU A CA 1
ATOM 4256 C C . GLU A 1 518 ? 22.012 -8.734 -41.350 1.00 80.88 518 GLU A C 1
ATOM 4258 O O . GLU A 1 518 ? 21.099 -8.332 -42.072 1.00 80.88 518 GLU A O 1
ATOM 4263 N N . LYS A 1 519 ? 22.301 -10.034 -41.246 1.00 84.94 519 LYS A N 1
ATOM 4264 C CA . LYS A 1 519 ? 21.547 -11.071 -41.956 1.00 84.94 519 LYS A CA 1
ATOM 4265 C C . LYS A 1 519 ? 20.180 -11.333 -41.317 1.00 84.94 519 LYS A C 1
ATOM 4267 O O . LYS A 1 519 ? 19.249 -11.723 -42.022 1.00 84.94 519 LYS A O 1
ATOM 4272 N N . TYR A 1 520 ? 20.065 -11.130 -40.005 1.00 83.62 520 TYR A N 1
ATOM 4273 C CA . TYR A 1 520 ? 18.891 -11.456 -39.198 1.00 83.62 520 TYR A CA 1
ATOM 4274 C C . TYR A 1 520 ? 18.555 -10.339 -38.185 1.00 83.62 520 TYR A C 1
ATOM 4276 O O . TYR A 1 520 ? 18.561 -10.583 -36.977 1.00 83.62 520 TYR A O 1
ATOM 4284 N N . PRO A 1 521 ? 18.207 -9.123 -38.650 1.00 74.75 521 PRO A N 1
ATOM 4285 C CA . PRO A 1 521 ? 18.020 -7.960 -37.774 1.00 74.75 521 PRO A CA 1
ATOM 4286 C C . PRO A 1 521 ? 16.816 -8.081 -36.824 1.00 74.75 521 PRO A C 1
ATOM 4288 O O . PRO A 1 521 ? 16.804 -7.461 -35.768 1.00 74.75 521 PRO A O 1
ATOM 4291 N N . LEU A 1 522 ? 15.815 -8.896 -37.185 1.00 75.31 522 LEU A N 1
ATOM 4292 C CA . LEU A 1 522 ? 14.589 -9.134 -36.404 1.00 75.31 522 LEU A CA 1
ATOM 4293 C C . LEU A 1 522 ? 14.592 -10.466 -35.632 1.00 75.31 522 LEU A C 1
ATOM 4295 O O . LEU A 1 522 ? 13.668 -10.740 -34.871 1.00 75.31 522 LEU A O 1
ATOM 4299 N N . ASP A 1 523 ? 15.578 -11.331 -35.873 1.00 77.00 523 ASP A N 1
ATOM 4300 C CA . ASP A 1 523 ? 15.660 -12.666 -35.276 1.00 77.00 523 ASP A CA 1
ATOM 4301 C C . ASP A 1 523 ? 16.842 -12.680 -34.305 1.00 77.00 523 ASP A C 1
ATOM 4303 O O . ASP A 1 523 ? 17.997 -12.892 -34.685 1.00 77.00 523 ASP A O 1
ATOM 4307 N N . TYR A 1 524 ? 16.521 -12.357 -33.049 1.00 71.31 524 TYR A N 1
ATOM 4308 C CA . TYR A 1 524 ? 17.453 -12.136 -31.941 1.00 71.31 524 TYR A CA 1
ATOM 4309 C C . TYR A 1 524 ? 18.317 -13.339 -31.603 1.00 71.31 524 TYR A C 1
ATOM 4311 O O . TYR A 1 524 ? 19.410 -13.190 -31.058 1.00 71.31 524 TYR A O 1
ATOM 4319 N N . ASP A 1 525 ? 17.839 -14.521 -31.967 1.00 76.69 525 ASP A N 1
ATOM 4320 C CA . ASP A 1 525 ? 18.475 -15.755 -31.572 1.00 76.69 525 ASP A CA 1
ATOM 4321 C C . ASP A 1 525 ? 19.655 -16.068 -32.487 1.00 76.69 525 ASP A C 1
ATOM 4323 O O . ASP A 1 525 ? 20.665 -16.550 -32.004 1.00 76.69 525 ASP A O 1
ATOM 4327 N N . LYS A 1 526 ? 19.631 -15.739 -33.782 1.00 84.19 526 LYS A N 1
ATOM 4328 C CA . LYS A 1 526 ? 20.722 -16.112 -34.705 1.00 84.19 526 LYS A CA 1
ATOM 4329 C C . LYS A 1 526 ? 21.962 -15.235 -34.539 1.00 84.19 526 LYS A C 1
ATOM 4331 O O . LYS A 1 526 ? 22.095 -14.203 -35.199 1.00 84.19 526 LYS A O 1
ATOM 4336 N N . ARG A 1 527 ? 22.883 -15.641 -33.661 1.00 84.19 527 ARG A N 1
ATOM 4337 C CA . ARG A 1 527 ? 24.074 -14.852 -33.283 1.00 84.19 527 ARG A CA 1
ATOM 4338 C C . ARG A 1 527 ? 25.410 -15.570 -33.460 1.00 84.19 527 ARG A C 1
ATOM 4340 O O . ARG A 1 527 ? 26.440 -14.909 -33.411 1.00 84.19 527 ARG A O 1
ATOM 4347 N N . PHE A 1 528 ? 25.415 -16.877 -33.715 1.00 86.88 528 PHE A N 1
ATOM 4348 C CA . PHE A 1 528 ? 26.648 -17.634 -33.937 1.00 86.88 528 PHE A CA 1
ATOM 4349 C C . PHE A 1 528 ? 26.836 -17.941 -35.422 1.00 86.88 528 PHE A C 1
ATOM 4351 O O . PHE A 1 528 ? 25.968 -18.560 -36.035 1.00 86.88 528 PHE A O 1
ATOM 4358 N N . LYS A 1 529 ? 27.966 -17.530 -36.006 1.00 90.56 529 LYS A N 1
ATOM 4359 C CA . LYS A 1 529 ? 28.314 -17.836 -37.399 1.00 90.56 529 LYS A CA 1
ATOM 4360 C C . LYS A 1 529 ? 29.083 -19.152 -37.501 1.00 90.56 529 LYS A C 1
ATOM 4362 O O . LYS A 1 529 ? 30.197 -19.247 -36.989 1.00 90.56 529 LYS A O 1
ATOM 4367 N N . CYS A 1 530 ? 28.554 -20.099 -38.270 1.00 90.44 530 CYS A N 1
ATOM 4368 C CA . CYS A 1 530 ? 29.255 -21.344 -38.573 1.00 90.44 530 CYS A CA 1
ATOM 4369 C C . CYS A 1 530 ? 30.574 -21.089 -39.326 1.00 90.44 530 CYS A C 1
ATOM 4371 O O . CYS A 1 530 ? 30.638 -20.268 -40.253 1.00 90.44 530 CYS A O 1
ATOM 4373 N N . TRP A 1 531 ? 31.625 -21.825 -38.974 1.00 88.44 531 TRP A N 1
ATOM 4374 C CA . TRP A 1 531 ? 32.949 -21.687 -39.573 1.00 88.44 531 TRP A CA 1
ATOM 4375 C C . TRP A 1 531 ? 32.921 -21.955 -41.080 1.00 88.44 531 TRP A C 1
ATOM 4377 O O . TRP A 1 531 ? 32.255 -22.871 -41.552 1.00 88.44 531 TRP A O 1
ATOM 4387 N N . ASN A 1 532 ? 33.632 -21.133 -41.861 1.00 87.31 532 ASN A N 1
ATOM 4388 C CA . ASN A 1 532 ? 33.694 -21.224 -43.329 1.00 87.31 532 ASN A CA 1
ATOM 4389 C C . ASN A 1 532 ? 32.313 -21.351 -44.024 1.00 87.31 532 ASN A C 1
ATOM 4391 O O . ASN A 1 532 ? 32.175 -21.937 -45.098 1.00 87.31 532 ASN A O 1
ATOM 4395 N N . SER A 1 533 ? 31.277 -20.802 -43.391 1.00 88.25 533 SER A N 1
ATOM 4396 C CA . SER A 1 533 ? 29.896 -20.817 -43.849 1.00 88.25 533 SER A CA 1
ATOM 4397 C C . SER A 1 533 ? 29.269 -19.438 -43.631 1.00 88.25 533 SER A C 1
ATOM 4399 O O . SER A 1 533 ? 29.771 -18.605 -42.877 1.00 88.25 533 SER A O 1
ATOM 4401 N N . SER A 1 534 ? 28.168 -19.171 -44.332 1.00 88.81 534 SER A N 1
ATOM 4402 C CA . SER A 1 534 ? 27.335 -17.979 -44.102 1.00 88.81 534 SER A CA 1
ATOM 4403 C C . SER A 1 534 ? 26.118 -18.280 -43.222 1.00 88.81 534 SER A C 1
ATOM 4405 O O . SER A 1 534 ? 25.240 -17.429 -43.060 1.00 88.81 534 SER A O 1
ATOM 4407 N N . ILE A 1 535 ? 26.008 -19.511 -42.717 1.00 92.19 535 ILE A N 1
ATOM 4408 C CA . ILE A 1 535 ? 24.926 -19.934 -41.830 1.00 92.19 535 ILE A CA 1
ATOM 4409 C C . ILE A 1 535 ? 25.142 -19.288 -40.460 1.00 92.19 535 ILE A C 1
ATOM 4411 O O . ILE A 1 535 ? 26.252 -19.305 -39.931 1.00 92.19 535 ILE A O 1
ATOM 4415 N N . CYS A 1 536 ? 24.063 -18.726 -39.917 1.00 91.56 536 CYS A N 1
ATOM 4416 C CA . CYS A 1 536 ? 24.010 -18.265 -38.540 1.00 91.56 536 CYS A CA 1
ATOM 4417 C C . CYS A 1 536 ? 22.948 -19.057 -37.796 1.00 91.56 536 CYS A C 1
ATOM 4419 O O . CYS A 1 536 ? 21.833 -19.206 -38.308 1.00 91.56 536 CYS A O 1
ATOM 4421 N N . ILE A 1 537 ? 23.303 -19.527 -36.610 1.00 90.56 537 ILE A N 1
ATOM 4422 C CA . ILE A 1 537 ? 22.463 -20.362 -35.755 1.00 90.56 537 ILE A CA 1
ATOM 4423 C C . ILE A 1 537 ? 22.250 -19.693 -34.401 1.00 90.56 537 ILE A C 1
ATOM 4425 O O . ILE A 1 537 ? 22.928 -18.715 -34.050 1.00 90.56 537 ILE A O 1
ATOM 4429 N N . SER A 1 538 ? 21.267 -20.199 -33.662 1.00 85.56 538 SER A N 1
ATOM 4430 C CA . SER A 1 538 ? 21.016 -19.754 -32.300 1.00 85.56 538 SER A CA 1
ATOM 4431 C C . SER A 1 538 ? 22.117 -20.218 -31.351 1.00 85.56 538 SER A C 1
ATOM 4433 O O . SER A 1 538 ? 22.566 -21.352 -31.471 1.00 85.56 538 SER A O 1
ATOM 4435 N N . PRO A 1 539 ? 22.520 -19.424 -30.342 1.00 80.31 539 PRO A N 1
ATOM 4436 C CA . PRO A 1 539 ? 23.281 -19.946 -29.220 1.00 80.31 539 PRO A CA 1
ATOM 4437 C C . PRO A 1 539 ? 22.626 -21.171 -28.580 1.00 80.31 539 PRO A C 1
ATOM 4439 O O . PRO A 1 539 ? 23.344 -22.012 -28.075 1.00 80.31 539 PRO A O 1
ATOM 4442 N N . LEU A 1 540 ? 21.294 -21.313 -28.620 1.00 79.56 540 LEU A N 1
ATOM 4443 C CA . LEU A 1 540 ? 20.594 -22.496 -28.097 1.00 79.56 540 LEU A CA 1
ATOM 4444 C C . LEU A 1 540 ? 20.847 -23.776 -28.910 1.00 79.56 540 LEU A C 1
ATOM 4446 O O . LEU A 1 540 ? 20.608 -24.858 -28.385 1.00 79.56 540 LEU A O 1
ATOM 4450 N N . GLN A 1 541 ? 21.308 -23.627 -30.152 1.00 85.00 541 GLN A N 1
ATOM 4451 C CA . GLN A 1 541 ? 21.661 -24.699 -31.089 1.00 85.00 541 GLN A CA 1
ATOM 4452 C C . GLN A 1 541 ? 23.139 -25.101 -31.003 1.00 85.00 541 GLN A C 1
ATOM 4454 O O . GLN A 1 541 ? 23.624 -25.893 -31.793 1.00 85.00 541 GLN A O 1
ATOM 4459 N N . LEU A 1 542 ? 23.899 -24.507 -30.084 1.00 84.06 542 LEU A N 1
ATOM 4460 C CA . LEU A 1 542 ? 25.271 -24.923 -29.828 1.00 84.06 542 LEU A CA 1
ATOM 4461 C C . LEU A 1 542 ? 25.259 -26.028 -28.766 1.00 84.06 542 LEU A C 1
ATOM 4463 O O . LEU A 1 542 ? 24.544 -25.919 -27.767 1.00 84.06 542 LEU A O 1
ATOM 4467 N N . CYS A 1 543 ? 26.112 -27.036 -28.892 1.00 81.25 543 CYS A N 1
ATOM 4468 C CA . CYS A 1 543 ? 26.249 -28.121 -27.914 1.00 81.25 543 CYS A CA 1
ATOM 4469 C C . CYS A 1 543 ? 24.929 -28.845 -27.572 1.00 81.25 543 CYS A C 1
ATOM 4471 O O . CYS A 1 543 ? 24.732 -29.283 -26.426 1.00 81.25 543 CYS A O 1
ATOM 4473 N N . ASP A 1 544 ? 24.000 -28.921 -28.523 1.00 83.25 544 ASP A N 1
ATOM 4474 C CA . ASP A 1 544 ? 22.676 -29.516 -28.352 1.00 83.25 544 ASP A CA 1
ATOM 4475 C C . ASP A 1 544 ? 22.598 -30.958 -28.896 1.00 83.25 544 ASP A C 1
ATOM 4477 O O . ASP A 1 544 ? 21.513 -31.552 -28.949 1.00 83.25 544 ASP A O 1
ATOM 4481 N N . CYS A 1 545 ? 23.755 -31.547 -29.227 1.00 82.19 545 CYS A N 1
ATOM 4482 C CA . CYS A 1 545 ? 23.926 -32.855 -29.858 1.00 82.19 545 CYS A CA 1
ATOM 4483 C C . CYS A 1 545 ? 23.422 -32.930 -31.317 1.00 82.19 545 CYS A C 1
ATOM 4485 O O . CYS A 1 545 ? 23.413 -34.030 -31.885 1.00 82.19 545 CYS A O 1
ATOM 4487 N N . HIS A 1 546 ? 23.005 -31.822 -31.934 1.00 86.62 546 HIS A N 1
ATOM 4488 C CA . HIS A 1 546 ? 22.586 -31.763 -33.331 1.00 86.62 546 HIS A CA 1
ATOM 4489 C C . HIS A 1 546 ? 23.607 -30.962 -34.135 1.00 86.62 546 HIS A C 1
ATOM 4491 O O . HIS A 1 546 ? 24.017 -29.877 -33.762 1.00 86.62 546 HIS A O 1
ATOM 4497 N N . VAL A 1 547 ? 24.044 -31.528 -35.260 1.00 89.56 547 VAL A N 1
ATOM 4498 C CA . VAL A 1 547 ? 24.970 -30.837 -36.163 1.00 89.56 547 VAL A CA 1
ATOM 4499 C C . VAL A 1 547 ? 24.164 -29.877 -37.034 1.00 89.56 547 VAL A C 1
ATOM 4501 O O . VAL A 1 547 ? 23.582 -30.283 -38.044 1.00 89.56 547 VAL A O 1
ATOM 4504 N N . ASP A 1 548 ? 24.142 -28.614 -36.636 1.00 91.31 548 ASP A N 1
ATOM 4505 C CA . ASP A 1 548 ? 23.536 -27.492 -37.343 1.00 91.31 548 ASP A CA 1
ATOM 4506 C C . ASP A 1 548 ? 24.554 -26.746 -38.224 1.00 91.31 548 ASP A C 1
ATOM 4508 O O . ASP A 1 548 ? 24.190 -26.182 -39.267 1.00 91.31 548 ASP A O 1
ATOM 4512 N N . CYS A 1 549 ? 25.845 -26.781 -37.870 1.00 90.75 549 CYS A N 1
ATOM 4513 C CA . CYS A 1 549 ? 26.914 -26.219 -38.691 1.00 90.75 549 CYS A CA 1
ATOM 4514 C C . CYS A 1 549 ? 27.555 -27.243 -39.656 1.00 90.75 549 CYS A C 1
ATOM 4516 O O . CYS A 1 549 ? 27.847 -28.376 -39.275 1.00 90.75 549 CYS A O 1
ATOM 4518 N N . PRO A 1 550 ? 27.896 -26.857 -40.909 1.00 89.88 550 PRO A N 1
ATOM 4519 C CA . PRO A 1 550 ? 28.454 -27.783 -41.909 1.00 89.88 550 PRO A CA 1
ATOM 4520 C C . PRO A 1 550 ? 29.799 -28.425 -41.547 1.00 89.88 550 PRO A C 1
ATOM 4522 O O . PRO A 1 550 ? 30.202 -29.392 -42.194 1.00 89.88 550 PRO A O 1
ATOM 4525 N N . PHE A 1 551 ? 30.517 -27.856 -40.577 1.00 87.38 551 PHE A N 1
ATOM 4526 C CA . PHE A 1 551 ? 31.838 -28.309 -40.148 1.00 87.38 551 PHE A CA 1
ATOM 4527 C C . PHE A 1 551 ? 31.864 -28.762 -38.680 1.00 87.38 551 PHE A C 1
ATOM 4529 O O . PHE A 1 551 ? 32.955 -28.895 -38.119 1.00 87.38 551 PHE A O 1
ATOM 4536 N N . GLU A 1 552 ? 30.691 -29.028 -38.086 1.00 86.56 552 GLU A N 1
ATOM 4537 C CA . GLU A 1 552 ? 30.531 -29.520 -36.704 1.00 86.56 552 GLU A CA 1
ATOM 4538 C C . GLU A 1 552 ? 31.197 -28.606 -35.653 1.00 86.56 552 GLU A C 1
ATOM 4540 O O . GLU A 1 552 ? 31.711 -29.063 -34.628 1.00 86.56 552 GLU A O 1
ATOM 4545 N N . ASP A 1 553 ? 31.291 -27.305 -35.935 1.00 84.69 553 ASP A N 1
ATOM 4546 C CA . ASP A 1 553 ? 31.913 -26.326 -35.044 1.00 84.69 553 ASP A CA 1
ATOM 4547 C C . ASP A 1 553 ? 31.020 -25.890 -33.872 1.00 84.69 553 ASP A C 1
ATOM 4549 O O . ASP A 1 553 ? 31.535 -25.448 -32.846 1.00 84.69 553 ASP A O 1
ATOM 4553 N N . ASP A 1 554 ? 29.716 -26.082 -34.013 1.00 84.62 554 ASP A N 1
ATOM 4554 C CA . ASP A 1 554 ? 28.666 -25.940 -33.005 1.00 84.62 554 ASP A CA 1
ATOM 4555 C C . ASP A 1 554 ? 28.704 -27.019 -31.912 1.00 84.62 554 ASP A C 1
ATOM 4557 O O . ASP A 1 554 ? 28.431 -26.728 -30.750 1.00 84.62 554 ASP A O 1
ATOM 4561 N N . GLU A 1 555 ? 29.131 -28.234 -32.259 1.00 83.69 555 GLU A N 1
ATOM 4562 C CA . GLU A 1 555 ? 29.191 -29.400 -31.360 1.00 83.69 555 GLU A CA 1
ATOM 4563 C C . GLU A 1 555 ? 30.624 -29.727 -30.892 1.00 83.69 555 GLU A C 1
ATOM 4565 O O . GLU A 1 555 ? 30.983 -30.865 -30.568 1.00 83.69 555 GLU A O 1
ATOM 4570 N N . ASN A 1 556 ? 31.499 -28.722 -30.887 1.00 75.06 556 ASN A N 1
ATOM 4571 C CA . ASN A 1 556 ? 32.921 -28.893 -30.610 1.00 75.06 556 ASN A CA 1
ATOM 4572 C C . ASN A 1 556 ? 33.220 -29.090 -29.110 1.00 75.06 556 ASN A C 1
ATOM 4574 O O . ASN A 1 556 ? 32.871 -28.245 -28.294 1.00 75.06 556 ASN A O 1
ATOM 4578 N N . ASP A 1 557 ? 33.986 -30.128 -28.749 1.00 65.62 557 ASP A N 1
ATOM 4579 C CA . ASP A 1 557 ? 34.358 -30.480 -27.361 1.00 65.62 557 ASP A CA 1
ATOM 4580 C C . ASP A 1 557 ? 35.039 -29.354 -26.541 1.00 65.62 557 ASP A C 1
ATOM 4582 O O . ASP A 1 557 ? 35.052 -29.410 -25.312 1.00 65.62 557 ASP A O 1
ATOM 4586 N N . LEU A 1 558 ? 35.630 -28.339 -27.186 1.00 63.41 558 LEU A N 1
ATOM 4587 C CA . LEU A 1 558 ? 36.244 -27.180 -26.514 1.00 63.41 558 LEU A CA 1
ATOM 4588 C C . LEU A 1 558 ? 35.271 -26.001 -26.351 1.00 63.41 558 LEU A C 1
ATOM 4590 O O . LEU A 1 558 ? 35.382 -25.246 -25.382 1.00 63.41 558 LEU A O 1
ATOM 4594 N N . LEU A 1 559 ? 34.293 -25.873 -27.254 1.00 67.50 559 LEU A N 1
ATOM 4595 C CA . LEU A 1 559 ? 33.148 -24.969 -27.100 1.00 67.50 559 LEU A CA 1
ATOM 4596 C C . LEU A 1 559 ? 32.179 -25.519 -26.033 1.00 67.50 559 LEU A C 1
ATOM 4598 O O . LEU A 1 559 ? 31.680 -24.775 -25.185 1.00 67.50 559 LEU A O 1
ATOM 4602 N N . CYS A 1 560 ? 31.993 -26.840 -26.035 1.00 70.25 560 CYS A N 1
ATOM 4603 C CA . CYS A 1 560 ? 31.087 -27.617 -25.201 1.00 70.25 560 CYS A CA 1
ATOM 4604 C C . CYS A 1 560 ? 31.851 -28.259 -24.035 1.00 70.25 560 CYS A C 1
ATOM 4606 O O . CYS A 1 560 ? 32.377 -29.363 -24.148 1.00 70.25 560 CYS A O 1
ATOM 4608 N N . ARG A 1 561 ? 31.906 -27.576 -22.884 1.00 57.72 561 ARG A N 1
ATOM 4609 C CA . ARG A 1 561 ? 32.777 -27.870 -21.717 1.00 57.72 561 ARG A CA 1
ATOM 4610 C C . ARG A 1 561 ? 32.706 -29.290 -21.105 1.00 57.72 561 ARG A C 1
ATOM 4612 O O . ARG A 1 561 ? 33.425 -29.548 -20.139 1.00 57.72 561 ARG A O 1
ATOM 4619 N N . TRP A 1 562 ? 31.864 -30.194 -21.607 1.00 51.31 562 TRP A N 1
ATOM 4620 C CA . TRP A 1 562 ? 31.595 -31.516 -21.023 1.00 51.31 562 TRP A CA 1
ATOM 4621 C C . TRP A 1 562 ? 31.810 -32.718 -21.956 1.00 51.31 562 TRP A C 1
ATOM 4623 O O . TRP A 1 562 ? 31.596 -33.859 -21.538 1.00 51.31 562 TRP A O 1
ATOM 4633 N N . GLY A 1 563 ? 32.336 -32.494 -23.163 1.00 49.47 563 GLY A N 1
ATOM 4634 C CA . GLY A 1 563 ? 32.619 -33.551 -24.135 1.00 49.47 563 GLY A CA 1
ATOM 4635 C C . GLY A 1 563 ? 31.359 -34.181 -24.749 1.00 49.47 563 GLY A C 1
ATOM 4636 O O . GLY A 1 563 ? 30.273 -34.100 -24.177 1.00 49.47 563 GLY A O 1
ATOM 4637 N N . LYS A 1 564 ? 31.515 -34.867 -25.891 1.00 48.84 564 LYS A N 1
ATOM 4638 C CA . LYS A 1 564 ? 30.459 -35.516 -26.717 1.00 48.84 564 LYS A CA 1
ATOM 4639 C C . LYS A 1 564 ? 29.333 -36.310 -26.018 1.00 48.84 564 LYS A C 1
ATOM 4641 O O . LYS A 1 564 ? 28.379 -36.690 -26.685 1.00 48.84 564 LYS A O 1
ATOM 4646 N N . ASN A 1 565 ? 29.417 -36.605 -24.718 1.00 51.69 565 ASN A N 1
ATOM 4647 C CA . ASN A 1 565 ? 28.469 -37.475 -24.008 1.00 51.69 565 ASN A CA 1
ATOM 4648 C C . ASN A 1 565 ? 27.567 -36.758 -22.979 1.00 51.69 565 ASN A C 1
ATOM 4650 O O . ASN A 1 565 ? 26.770 -37.432 -22.324 1.00 51.69 565 ASN A O 1
ATOM 4654 N N . GLN A 1 566 ? 27.678 -35.436 -22.797 1.00 55.59 566 GLN A N 1
ATOM 4655 C CA . GLN A 1 566 ? 26.818 -34.663 -21.885 1.00 55.59 566 GLN A CA 1
ATOM 4656 C C . GLN A 1 566 ? 26.377 -33.346 -22.546 1.00 55.59 566 GLN A C 1
ATOM 4658 O O . GLN A 1 566 ? 27.014 -32.311 -22.370 1.00 55.59 566 GLN A O 1
ATOM 4663 N N . CYS A 1 567 ? 25.285 -33.391 -23.316 1.00 58.28 567 CYS A N 1
ATOM 4664 C CA . CYS A 1 567 ? 24.700 -32.212 -23.964 1.00 58.28 567 CYS A CA 1
ATOM 4665 C C . CYS A 1 567 ? 23.828 -31.411 -22.986 1.00 58.28 567 CYS A C 1
ATOM 4667 O O . CYS A 1 567 ? 22.964 -31.966 -22.302 1.00 58.28 567 CYS A O 1
ATOM 4669 N N . HIS A 1 568 ? 24.060 -30.100 -22.927 1.00 60.22 568 HIS A N 1
ATOM 4670 C CA . HIS A 1 568 ? 23.326 -29.149 -22.094 1.00 60.22 568 HIS A CA 1
ATOM 4671 C C . HIS A 1 568 ? 23.155 -27.832 -22.869 1.00 60.22 568 HIS A C 1
ATOM 4673 O O . HIS A 1 568 ? 24.099 -27.038 -22.918 1.00 60.22 568 HIS A O 1
ATOM 4679 N N . PRO A 1 569 ? 21.962 -27.567 -23.429 1.00 56.22 569 PRO A N 1
ATOM 4680 C CA . PRO A 1 569 ? 21.678 -26.301 -24.097 1.00 56.22 569 PRO A CA 1
ATOM 4681 C C . PRO A 1 569 ? 21.933 -25.109 -23.155 1.00 56.22 569 PRO A C 1
ATOM 4683 O O . PRO A 1 569 ? 21.494 -25.121 -21.999 1.00 56.22 569 PRO A O 1
ATOM 4686 N N . GLY A 1 570 ? 22.634 -24.075 -23.632 1.00 52.12 570 GLY A N 1
ATOM 4687 C CA . GLY A 1 570 ? 22.782 -22.786 -22.941 1.00 52.12 570 GLY A CA 1
ATOM 4688 C C . GLY A 1 570 ? 24.055 -22.563 -22.105 1.00 52.12 570 GLY A C 1
ATOM 4689 O O . GLY A 1 570 ? 24.122 -21.563 -21.387 1.00 52.12 570 GLY A O 1
ATOM 4690 N N . TRP A 1 571 ? 25.062 -23.444 -22.159 1.00 51.53 571 TRP A N 1
ATOM 4691 C CA . TRP A 1 571 ? 26.294 -23.329 -21.353 1.00 51.53 571 TRP A CA 1
ATOM 4692 C C . TRP A 1 571 ? 27.560 -23.161 -22.216 1.00 51.53 571 TRP A C 1
ATOM 4694 O O . TRP A 1 571 ? 28.331 -24.102 -22.386 1.00 51.53 571 TRP A O 1
ATOM 4704 N N . TYR A 1 572 ? 27.818 -21.937 -22.700 1.00 61.16 572 TYR A N 1
ATOM 4705 C CA . TYR A 1 572 ? 29.017 -21.595 -23.492 1.00 61.16 572 TYR A CA 1
ATOM 4706 C C . TYR A 1 572 ? 29.885 -20.552 -22.773 1.00 61.16 572 TYR A C 1
ATOM 4708 O O . TYR A 1 572 ? 29.352 -19.538 -22.317 1.00 61.16 572 TYR A O 1
ATOM 4716 N N . PRO A 1 573 ? 31.216 -20.737 -22.699 1.00 46.34 573 PRO A N 1
ATOM 4717 C CA . PRO A 1 573 ? 32.114 -19.799 -22.022 1.00 46.34 573 PRO A CA 1
ATOM 4718 C C . PRO A 1 573 ? 32.373 -18.491 -22.795 1.00 46.34 573 PRO A C 1
ATOM 4720 O O . PRO A 1 573 ? 32.855 -17.537 -22.198 1.00 46.34 573 PRO A O 1
ATOM 4723 N N . CYS A 1 574 ? 32.075 -18.429 -24.099 1.00 44.56 574 CYS A N 1
ATOM 4724 C CA . CYS A 1 574 ? 32.421 -17.277 -24.952 1.00 44.56 574 CYS A CA 1
ATOM 4725 C C . CYS A 1 574 ? 31.240 -16.364 -25.312 1.00 44.56 574 CYS A C 1
ATOM 4727 O O . CYS A 1 574 ? 31.468 -15.242 -25.750 1.00 44.56 574 CYS A O 1
ATOM 4729 N N . LEU A 1 575 ? 29.997 -16.828 -25.135 1.00 46.66 575 LEU A N 1
ATOM 4730 C CA . LEU A 1 575 ? 28.776 -16.058 -25.432 1.00 46.66 575 LEU A CA 1
ATOM 4731 C C . LEU A 1 575 ? 28.058 -15.558 -24.172 1.00 46.66 575 LEU A C 1
ATOM 4733 O O . LEU A 1 575 ? 27.312 -14.590 -24.233 1.00 46.66 575 LEU A O 1
ATOM 4737 N N . ASN A 1 576 ? 28.307 -16.185 -23.021 1.00 37.97 576 ASN A N 1
ATOM 4738 C CA . ASN A 1 576 ? 27.831 -15.707 -21.730 1.00 37.97 576 ASN A CA 1
ATOM 4739 C C . ASN A 1 576 ? 28.976 -14.982 -21.031 1.00 37.97 576 ASN A C 1
ATOM 4741 O O . ASN A 1 576 ? 29.730 -15.627 -20.309 1.00 37.97 576 ASN A O 1
ATOM 4745 N N . GLY A 1 577 ? 29.100 -13.666 -21.203 1.00 36.75 577 GLY A N 1
ATOM 4746 C CA . GLY A 1 577 ? 29.957 -12.829 -20.357 1.00 36.75 577 GLY A CA 1
ATOM 4747 C C . GLY A 1 577 ? 29.530 -12.852 -18.879 1.00 36.75 577 GLY A C 1
ATOM 4748 O O . GLY A 1 577 ? 29.042 -11.852 -18.361 1.00 36.75 577 GLY A O 1
ATOM 4749 N N . ARG A 1 578 ? 29.698 -13.994 -18.206 1.00 28.62 578 ARG A N 1
ATOM 4750 C CA . ARG A 1 578 ? 29.550 -14.212 -16.765 1.00 28.62 578 ARG A CA 1
ATOM 4751 C C . ARG A 1 578 ? 30.864 -14.673 -16.159 1.00 28.62 578 ARG A C 1
ATOM 4753 O O . ARG A 1 578 ? 31.440 -15.654 -16.678 1.00 28.62 578 ARG A O 1
#

Foldseek 3Di:
DDDDDPVVLVVVLVVVLVVVQPDDDPPVLVVVVVVVCVVVVVPDDDDDDDPDCVVVVCPVVDPQPDDDDPPDDDDSLPPQEDEYEDQDDDDPVVLVVVQVVFVVSQLAHAPQQKAKYWYDHPQKIKIWMWGADPNDTDIDIDIDRPCSSVVVSVVPPDSVSRRRDPDDDPPQKAFDAFQDDDPFYTWTWIAHPNDTWTKTGGNPLCCVQVVLLVQLVVLCVVVVVVVADEWHWDQDPSIIIIDDPFHQDDLVLLPDPQAVVNVQSSLQSCLVVQKFQLADASRQWGDDPSRHIYGGDSSQMDGAQDWAARDYFLQLFALQQLVVCVVVVRGTGGTFQLRNVSSSVSNNLLSPDDPVLVVVLVVCRVVSVSVVNSVSVVVSCVVDDVVVVVVSVVSVVCRNVDSHPVVVVVPDPQLQQQLAFPDPDADPVRDTSNPPVVPGPNQDPVQAPPLDQSDQLSPSPQPPPPDPPPPLNPPPPARWAWAQAPVVRDIDTHGSVQACPPDQRGAQSLSNQCLQCVVCNHDVQFRGAAPPDSDTGGLQQAQQLDQPHPVCSSNDCSQNVPPNPDGDGPDGPRRDSD

Secondary structure (DSSP, 8-state):
-----HHHHHHHHHHHHHHHTSS--HHHHHHHHHHHHHHHTTS----S---SHHHHHHHHHS-SS----TT----GGG----EEE-SSPPPHHHHHHHHHHHHHHHHHSTT--EEEEEEE-SS-EEEEEEEEETTEEEEEEEEES-HHHHHHHHHTS-GGGGT-------TT-EEEEEEEE-SSEEEEEEEETTEEEEEEEESS--HHHHHHHHHHHHHHHHTT-TT----EEEEETTEEEEES--EEPPTTTTTSHHHHHHHHHHHHHHHHTTEE-S--SGGGEEEETTTEEEE--GGG-EETT-EE---S-TTTS-HHHHHHHHHHTTS-EE--HHHHHHHHHHHHHHHTS-HHHHHHHHHHHHTT-HHHHHHHHHHHHTTS-HHHHHHHHHHHHTTTT---SHHHHSS-PPP--SS-----S--TT---TTTTTTSS-S--TTTSSSSS--STTSGGGTT----TT-TTTTTSS--EEEEE-TTT--EEEEEGGGSSSSS--STBTTT-THHHHHH-TT-TT--EEPTTSS-EE-GGGSSSSS--STTS-TT-TTTSTT-TT---TT--TTTS--

Radius of gyration: 33.57 Å; chains: 1; bounding box: 78×59×96 Å

Sequence (578 aa):
MIVNDPTEDFKNIIDAFVKISKTRSENETSLEFDNHLKKFNSQITYTGNQKGGEFEQIFRDKQPDFTWSITTQFYAWNIVTIIKKKKNDLTTNEISQMLEYLKMIVQISPERTYAIGCLTNYKDIIFGKATIINNKFNYEIFKSKNVIKEYWKFLHCNPIYLGHVKFSIPENFQINLLLGRGAVGMVYQIEYQNIQYAMKISNKKSTKEYEIAEKMKNYINEHSLLDVKIMNMFNIQGFILSRPVGKLMDENQLCQKKYITQIFKQLTIGHKLGLVHRDIRIYNLILFNDEDVYLIDWDSSTYNGFNGEYEGSFLTASTSVLAEYELTRGKQVSAYYADDCLSIIYMLLLFNCTKEEKIKLKKLARDSSAGMLIVEREEVLQRYPKEAIDCLYEIEQKRASLINIDDLHNQSFPQICNKQLDMIEPDEYNEIDETNCEDLPCATRYTYFDGLWTRLDGNDAIKCLNTWNDQCRQNNISLSHYCIDPYSRDMGCLPIKYAADTYVHCLGATNEQYHCQEKYPLDYDKRFKCWNSSICISPLQLCDCHVDCPFEDDENDLLCRWGKNQCHPGWYPCLNGR

pLDDT: mean 74.47, std 18.68, range [23.95, 97.12]